Protein 4B9D (pdb70)

Foldseek 3Di:
DPDCDFDKDDDDPWDWAFDQQCCKTWTATPPPRAIKIKNKDQAQPDDPVVNVFVVVLVVVLQVDDDQAAFAWDIWIGDDRMIMTITHDAVQAFQLVVLVVCVFPADDPVVLLLQLLSVLLQLLSQVQQVKAFLDLARNQWGAHPVGRIHGYSPRIGNADQLVVSLVVCLVPPVLLAALCSLVRHGDHNLSSLSSSLQVSVCNQGVDGFFDDPHPVVSNVCLLVLDGDQGDPVDDPVSSVLSSLSSDNDSVSRDHSLVVCPPPVNVVSVCVRDPPVVCCCSPPNDHHDPDD/DPDPVPPPPFDWDDDDDWDWAFDAAPDCWTWTAIPVPRAIKIKRKDFAQPDDPVVNVQVVVLVVVLQPDDDQQAFAWDTWIGGPRIIMTITHDAPQAFQLVVLVVCVFPADDPVVLLLQLLSVLVSLLSQVLQVKAALDLARNQWGAHPVGRIHGYSPRIHNFDFLVVSLVVCLVPPVLLAALCSLVRHGDHQLSVLSSSLQVSVCNQGVDGFQDDPDPVVSNVCRLVLDGDQGDPVDDPVSSVLSSLSSDNDSVSRDGSLVVCVPPVNVVSVPVGDDPVVCCVSVPNDHGDPPD

CATH classification: 3.30.200.20 (+1 more: 1.10.510.10)

Organism: Homo sapiens (NCBI:txid9606)

B-factor: mean 34.39, std 14.4, range [13.9, 97.23]

Structure (mmCIF, N/CA/C/O backbone):
data_4B9D
#
_entry.id   4B9D
#
_cell.length_a   90.360
_cell.length_b   93.660
_cell.length_c   164.960
_cell.angle_alpha   90.00
_cell.angle_beta   90.00
_cell.angle_gamma   90.00
#
_symmetry.space_group_name_H-M   'C 2 2 21'
#
loop_
_entity.id
_entity.type
_entity.pdbx_description
1 polymer 'SERINE/THREONINE-PROTEIN KINASE NEK1'
2 non-polymer [4-(2-AMINO-4-METHYL-THIAZOL-5-YL)-PYRIMIDIN-2-YL]-(3-NITRO-PHENYL)-AMINE
3 non-polymer 'CHLORIDE ION'
4 non-polymer 1,2-ETHANEDIOL
5 water water
#
loop_
_atom_site.group_PDB
_atom_site.id
_atom_site.type_symbol
_atom_site.label_atom_id
_atom_site.label_alt_id
_atom_site.label_comp_id
_atom_site.label_asym_id
_atom_site.label_entity_id
_atom_site.label_seq_id
_atom_site.pdbx_PDB_ins_code
_atom_site.Cartn_x
_atom_site.Cartn_y
_atom_site.Cartn_z
_atom_site.occupancy
_atom_site.B_iso_or_equiv
_atom_site.auth_seq_id
_atom_site.auth_comp_id
_atom_site.auth_asym_id
_atom_site.auth_atom_id
_atom_site.pdbx_PDB_model_num
ATOM 1 N N . HIS A 1 4 ? 29.237 -24.456 -44.149 1.00 65.68 -20 HIS A N 1
ATOM 2 C CA . HIS A 1 4 ? 30.314 -23.779 -43.362 1.00 68.20 -20 HIS A CA 1
ATOM 3 C C . HIS A 1 4 ? 31.691 -23.806 -44.052 1.00 72.46 -20 HIS A C 1
ATOM 4 O O . HIS A 1 4 ? 32.618 -23.124 -43.585 1.00 68.88 -20 HIS A O 1
ATOM 6 N N . HIS A 1 5 ? 31.836 -24.603 -45.122 1.00 69.66 -19 HIS A N 1
ATOM 7 C CA . HIS A 1 5 ? 33.044 -24.556 -45.975 1.00 70.01 -19 HIS A CA 1
ATOM 8 C C . HIS A 1 5 ? 33.123 -23.195 -46.700 1.00 68.81 -19 HIS A C 1
ATOM 9 O O . HIS A 1 5 ? 32.254 -22.856 -47.509 1.00 64.81 -19 HIS A O 1
ATOM 11 N N . HIS A 1 6 ? 34.170 -22.422 -46.409 1.00 67.40 -18 HIS A N 1
ATOM 12 C CA . HIS A 1 6 ? 34.146 -20.988 -46.681 1.00 63.23 -18 HIS A CA 1
ATOM 13 C C . HIS A 1 6 ? 35.211 -20.438 -47.630 1.00 60.61 -18 HIS A C 1
ATOM 14 O O . HIS A 1 6 ? 36.341 -20.947 -47.754 1.00 54.13 -18 HIS A O 1
ATOM 16 N N . HIS A 1 7 ? 34.802 -19.386 -48.322 1.00 59.49 -17 HIS A N 1
ATOM 17 C CA . HIS A 1 7 ? 35.720 -18.424 -48.899 1.00 59.05 -17 HIS A CA 1
ATOM 18 C C . HIS A 1 7 ? 34.974 -17.113 -49.215 1.00 61.42 -17 HIS A C 1
ATOM 19 O O . HIS A 1 7 ? 33.778 -16.957 -48.900 1.00 52.89 -17 HIS A O 1
ATOM 26 N N . THR A 1 15 ? 26.671 -15.834 -36.069 1.00 68.68 -7 THR A N 1
ATOM 27 C CA . THR A 1 15 ? 27.265 -14.593 -35.549 1.00 67.18 -7 THR A CA 1
ATOM 28 C C . THR A 1 15 ? 26.248 -13.496 -35.197 1.00 63.28 -7 THR A C 1
ATOM 29 O O . THR A 1 15 ? 26.588 -12.529 -34.508 1.00 61.38 -7 THR A O 1
ATOM 33 N N . GLU A 1 16 ? 25.010 -13.619 -35.669 1.00 60.74 -6 GLU A N 1
ATOM 34 C CA . GLU A 1 16 ? 23.977 -12.632 -35.317 1.00 57.76 -6 GLU A CA 1
ATOM 35 C C . GLU A 1 16 ? 23.608 -12.831 -33.854 1.00 52.18 -6 GLU A C 1
ATOM 36 O O . GLU A 1 16 ? 23.372 -13.959 -33.416 1.00 52.42 -6 GLU A O 1
ATOM 42 N N . ASN A 1 17 ? 23.561 -11.763 -33.081 1.00 47.25 -5 ASN A N 1
ATOM 43 C CA . ASN A 1 17 ? 23.262 -11.979 -31.672 1.00 43.80 -5 ASN A CA 1
ATOM 44 C C . ASN A 1 17 ? 21.768 -11.843 -31.394 1.00 38.71 -5 ASN A C 1
ATOM 45 O O . ASN A 1 17 ? 21.003 -11.133 -32.083 1.00 38.77 -5 ASN A O 1
ATOM 50 N N . LEU A 1 18 ? 21.362 -12.569 -30.381 1.00 33.98 -4 LEU A N 1
ATOM 51 C CA . LEU A 1 18 ? 19.962 -12.655 -30.004 1.00 30.96 -4 LEU A CA 1
ATOM 52 C C . LEU A 1 18 ? 19.954 -12.382 -28.519 1.00 28.53 -4 LEU A C 1
ATOM 53 O O . LEU A 1 18 ? 20.748 -12.976 -27.774 1.00 27.93 -4 LEU A O 1
ATOM 58 N N . TYR A 1 19 ? 19.121 -11.430 -28.125 1.00 25.33 -3 TYR A N 1
ATOM 59 C CA . TYR A 1 19 ? 18.946 -11.079 -26.719 1.00 23.84 -3 TYR A CA 1
ATOM 60 C C . TYR A 1 19 ? 17.460 -10.753 -26.479 1.00 21.15 -3 TYR A C 1
ATOM 61 O O . TYR A 1 19 ? 16.831 -10.028 -27.257 1.00 20.50 -3 TYR A O 1
ATOM 70 N N . PHE A 1 20 ? 16.914 -11.254 -25.378 1.00 19.69 -2 PHE A N 1
ATOM 71 C CA . PHE A 1 20 ? 15.617 -10.847 -24.935 1.00 18.61 -2 PHE A CA 1
ATOM 72 C C . PHE A 1 20 ? 15.472 -11.148 -23.448 1.00 19.72 -2 PHE A C 1
ATOM 73 O O . PHE A 1 20 ? 16.142 -12.049 -22.927 1.00 19.78 -2 PHE A O 1
ATOM 81 N N . GLN A 1 21 ? 14.577 -10.397 -22.814 1.00 20.42 -1 GLN A N 1
ATOM 82 C CA . GLN A 1 21 ? 14.288 -10.528 -21.397 1.00 23.21 -1 GLN A CA 1
ATOM 83 C C . GLN A 1 21 ? 12.825 -10.910 -21.089 1.00 23.07 -1 GLN A C 1
ATOM 84 O O . GLN A 1 21 ? 12.486 -11.030 -19.934 1.00 24.36 -1 GLN A O 1
ATOM 90 N N . SER A 1 22 ? 11.948 -11.005 -22.076 1.00 22.48 0 SER A N 1
ATOM 91 C CA . SER A 1 22 ? 10.553 -11.353 -21.804 1.00 22.89 0 SER A CA 1
ATOM 92 C C . SER A 1 22 ? 9.903 -11.788 -23.092 1.00 23.89 0 SER A C 1
ATOM 93 O O . SER A 1 22 ? 10.440 -11.505 -24.198 1.00 23.13 0 SER A O 1
ATOM 96 N N . MET A 1 23 ? 8.771 -12.488 -22.978 1.00 25.58 1 MET A N 1
ATOM 97 C CA . MET A 1 23 ? 8.049 -12.987 -24.153 1.00 27.53 1 MET A CA 1
ATOM 98 C C . MET A 1 23 ? 7.167 -11.927 -24.788 1.00 27.61 1 MET A C 1
ATOM 99 O O . MET A 1 23 ? 6.655 -12.129 -25.892 1.00 27.90 1 MET A O 1
ATOM 104 N N . GLU A 1 24 ? 7.016 -10.785 -24.135 1.00 27.86 2 GLU A N 1
ATOM 105 C CA . GLU A 1 24 ? 6.061 -9.793 -24.591 1.00 28.45 2 GLU A CA 1
ATOM 106 C C . GLU A 1 24 ? 6.331 -9.385 -26.055 1.00 27.68 2 GLU A C 1
ATOM 107 O O . GLU A 1 24 ? 7.464 -9.126 -26.445 1.00 25.33 2 GLU A O 1
ATOM 113 N N . LYS A 1 25 ? 5.285 -9.378 -26.864 1.00 28.16 3 LYS A N 1
ATOM 114 C CA . LYS A 1 25 ? 5.416 -9.014 -28.267 1.00 29.69 3 LYS A CA 1
ATOM 115 C C . LYS A 1 25 ? 4.804 -7.640 -28.514 1.00 29.26 3 LYS A C 1
ATOM 116 O O . LYS A 1 25 ? 3.843 -7.240 -27.842 1.00 29.25 3 LYS A O 1
ATOM 122 N N . TYR A 1 26 ? 5.374 -6.898 -29.460 1.00 28.46 4 TYR A N 1
ATOM 123 C CA . TYR A 1 26 ? 4.915 -5.535 -29.753 1.00 29.14 4 TYR A CA 1
ATOM 124 C C . TYR A 1 26 ? 4.481 -5.408 -31.215 1.00 31.84 4 TYR A C 1
ATOM 125 O O . TYR A 1 26 ? 5.167 -5.909 -32.090 1.00 32.82 4 TYR A O 1
ATOM 134 N N . VAL A 1 27 ? 3.395 -4.687 -31.469 1.00 34.09 5 VAL A N 1
ATOM 135 C CA . VAL A 1 27 ? 2.943 -4.388 -32.842 1.00 36.43 5 VAL A CA 1
ATOM 136 C C . VAL A 1 27 ? 3.273 -2.954 -33.233 1.00 37.81 5 VAL A C 1
ATOM 137 O O . VAL A 1 27 ? 2.938 -2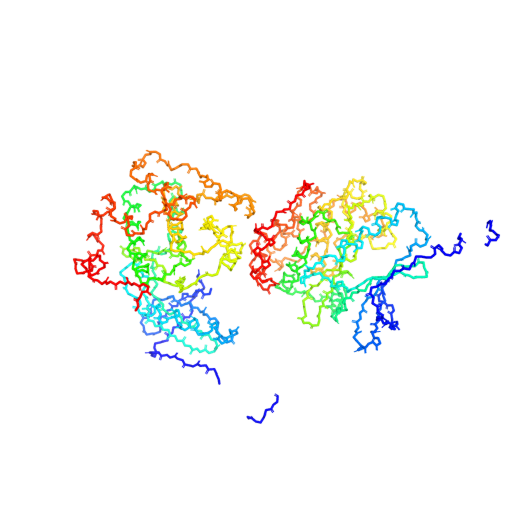.027 -32.505 1.00 35.33 5 VAL A O 1
ATOM 141 N N . ARG A 1 28 ? 3.938 -2.780 -34.374 1.00 40.10 6 ARG A N 1
ATOM 142 C CA . ARG A 1 28 ? 4.263 -1.439 -34.891 1.00 43.25 6 ARG A CA 1
ATOM 143 C C . ARG A 1 28 ? 3.005 -0.697 -35.266 1.00 46.52 6 ARG A C 1
ATOM 144 O O . ARG A 1 28 ? 2.186 -1.205 -36.020 1.00 49.07 6 ARG A O 1
ATOM 152 N N . LEU A 1 29 ? 2.839 0.513 -34.747 1.00 48.03 7 LEU A N 1
ATOM 153 C CA . LEU A 1 29 ? 1.704 1.330 -35.128 1.00 51.93 7 LEU A CA 1
ATOM 154 C C . LEU A 1 29 ? 2.101 2.441 -36.092 1.00 54.91 7 LEU A C 1
ATOM 155 O O . LEU A 1 29 ? 1.375 2.729 -37.035 1.00 58.92 7 LEU A O 1
ATOM 160 N N . GLN A 1 30 ? 3.246 3.064 -35.863 1.00 53.62 8 GLN A N 1
ATOM 161 C CA . GLN A 1 30 ? 3.543 4.349 -36.472 1.00 57.42 8 GLN A CA 1
ATOM 162 C C . GLN A 1 30 ? 4.974 4.762 -36.158 1.00 56.05 8 GLN A C 1
ATOM 163 O O . GLN A 1 30 ? 5.453 4.527 -35.043 1.00 49.78 8 GLN A O 1
ATOM 169 N N . LYS A 1 31 ? 5.652 5.392 -37.115 1.00 58.35 9 LYS A N 1
ATOM 170 C CA . LYS A 1 31 ? 6.909 6.082 -36.797 1.00 57.75 9 LYS A CA 1
ATOM 171 C C . LYS A 1 31 ? 6.532 7.358 -36.057 1.00 58.93 9 LYS A C 1
ATOM 172 O O . LYS A 1 31 ? 5.484 7.941 -36.326 1.00 62.30 9 LYS A O 1
ATOM 175 N N . ILE A 1 32 ? 7.372 7.780 -35.126 1.00 56.85 10 ILE A N 1
ATOM 176 C CA . ILE A 1 32 ? 7.197 9.058 -34.449 1.00 59.99 10 ILE A CA 1
ATOM 177 C C . ILE A 1 32 ? 8.505 9.838 -34.388 1.00 62.22 10 ILE A C 1
ATOM 178 O O . ILE A 1 32 ? 8.485 11.058 -34.186 1.00 66.81 10 ILE A O 1
ATOM 183 N N . LYS A 1 39 ? 14.428 6.931 -36.004 1.00 62.43 17 LYS A N 1
ATOM 184 C CA . LYS A 1 39 ? 14.073 5.516 -35.846 1.00 57.22 17 LYS A CA 1
ATOM 185 C C . LYS A 1 39 ? 13.397 5.198 -34.500 1.00 53.69 17 LYS A C 1
ATOM 186 O O . LYS A 1 39 ? 13.603 4.093 -33.968 1.00 50.45 17 LYS A O 1
ATOM 188 N N . ALA A 1 40 ? 12.612 6.155 -33.955 1.00 51.63 18 ALA A N 1
ATOM 189 C CA . ALA A 1 40 ? 11.604 5.862 -32.883 1.00 47.20 18 ALA A CA 1
ATOM 190 C C . ALA A 1 40 ? 10.245 5.424 -33.434 1.00 46.65 18 ALA A C 1
ATOM 191 O O . ALA A 1 40 ? 9.686 6.068 -34.349 1.00 47.20 18 ALA A O 1
ATOM 193 N N . ILE A 1 41 ? 9.716 4.343 -32.855 1.00 41.81 19 ILE A N 1
ATOM 194 C CA . ILE A 1 41 ? 8.482 3.714 -33.316 1.00 43.27 19 ILE A CA 1
ATOM 195 C C . ILE A 1 41 ? 7.438 3.588 -32.206 1.00 39.34 19 ILE A C 1
ATOM 196 O O . ILE A 1 41 ? 7.725 3.057 -31.147 1.00 36.94 19 ILE A O 1
ATOM 201 N N . LEU A 1 42 ? 6.211 4.009 -32.475 1.00 38.87 20 LEU A N 1
ATOM 202 C CA . LEU A 1 42 ? 5.109 3.797 -31.537 1.00 37.06 20 LEU A CA 1
ATOM 203 C C . LEU A 1 42 ? 4.587 2.381 -31.720 1.00 35.76 20 LEU A C 1
ATOM 204 O O . LEU A 1 42 ? 4.266 1.988 -32.848 1.00 38.27 20 LEU A O 1
ATOM 209 N N . VAL A 1 43 ? 4.529 1.621 -30.616 1.00 32.64 21 VAL A N 1
ATOM 210 C CA . VAL A 1 43 ? 4.055 0.232 -30.632 1.00 31.55 21 VAL A CA 1
ATOM 211 C C . VAL A 1 43 ? 2.987 -0.003 -29.571 1.00 31.54 21 VAL A C 1
ATOM 212 O O . VAL A 1 43 ? 2.828 0.791 -28.642 1.00 30.43 21 VAL A O 1
ATOM 216 N N . LYS A 1 44 ? 2.260 -1.099 -29.748 1.00 32.65 22 LYS A N 1
ATOM 217 C CA . LYS A 1 44 ? 1.275 -1.591 -28.789 1.00 33.57 22 LYS A CA 1
ATOM 218 C C . LYS A 1 44 ? 1.698 -2.995 -28.400 1.00 33.25 22 LYS A C 1
ATOM 219 O O . LYS A 1 44 ? 2.036 -3.814 -29.264 1.00 32.64 22 LYS A O 1
ATOM 221 N N . SER A 1 45 ? 1.662 -3.279 -27.112 1.00 33.04 23 SER A N 1
ATOM 222 C CA . SER A 1 45 ? 1.815 -4.641 -26.624 1.00 33.74 23 SER A CA 1
ATOM 223 C C . SER A 1 45 ? 0.640 -5.533 -27.028 1.00 37.30 23 SER A C 1
ATOM 224 O O . SER A 1 45 ? -0.524 -5.119 -26.901 1.00 39.28 23 SER A O 1
ATOM 227 N N . THR A 1 46 ? 0.942 -6.743 -27.494 1.00 39.15 24 THR A N 1
ATOM 228 C CA . THR A 1 46 ? -0.106 -7.742 -27.802 1.00 42.83 24 THR A CA 1
ATOM 229 C C . THR A 1 46 ? -0.640 -8.400 -26.536 1.00 45.84 24 THR A C 1
ATOM 230 O O . THR A 1 46 ? -1.704 -9.015 -26.557 1.00 48.95 24 THR A O 1
ATOM 234 N N . GLU A 1 47 ? 0.100 -8.280 -25.443 1.00 47.99 25 GLU A N 1
ATOM 235 C CA . GLU A 1 47 ? -0.383 -8.674 -24.126 1.00 51.75 25 GLU A CA 1
ATOM 236 C C . GLU A 1 47 ? -1.644 -7.894 -23.730 1.00 53.33 25 GLU A C 1
ATOM 237 O O . GLU A 1 47 ? -2.745 -8.444 -23.720 1.00 55.97 25 GLU A O 1
ATOM 243 N N . ASP A 1 48 ? -1.488 -6.607 -23.436 1.00 52.30 26 ASP A N 1
ATOM 244 C CA . ASP A 1 48 ? -2.574 -5.821 -22.854 1.00 54.01 26 ASP A CA 1
ATOM 245 C C . ASP A 1 48 ? -2.880 -4.537 -23.616 1.00 55.06 26 ASP A C 1
ATOM 246 O O . ASP A 1 48 ? -3.558 -3.662 -23.083 1.00 57.01 26 ASP A O 1
ATOM 251 N N . GLY A 1 49 ? -2.383 -4.409 -24.845 1.00 52.70 27 GLY A N 1
ATOM 252 C CA . GLY A 1 49 ? -2.636 -3.212 -25.635 1.00 52.97 27 GLY A CA 1
ATOM 253 C C . GLY A 1 49 ? -2.009 -1.910 -25.169 1.00 50.11 27 GLY A C 1
ATOM 254 O O . GLY A 1 49 ? -2.285 -0.867 -25.755 1.00 51.31 27 GLY A O 1
ATOM 255 N N . ARG A 1 50 ? -1.174 -1.932 -24.129 1.00 47.30 28 ARG A N 1
ATOM 256 C CA . ARG A 1 50 ? -0.493 -0.709 -23.684 1.00 46.27 28 ARG A CA 1
ATOM 257 C C . ARG A 1 50 ? 0.542 -0.259 -24.714 1.00 40.91 28 ARG A C 1
ATOM 258 O O . ARG A 1 50 ? 1.134 -1.079 -25.423 1.00 37.33 28 ARG A O 1
ATOM 266 N N . GLN A 1 51 ? 0.702 1.058 -24.813 1.00 37.55 29 GLN A N 1
ATOM 267 C CA . GLN A 1 51 ? 1.541 1.676 -25.829 1.00 35.39 29 GLN A CA 1
ATOM 268 C C . GLN A 1 51 ? 2.915 1.898 -25.265 1.00 30.97 29 GLN A C 1
ATOM 269 O O . GLN A 1 51 ? 3.067 2.152 -24.076 1.00 29.56 29 GLN A O 1
ATOM 275 N N . TYR A 1 52 ? 3.908 1.761 -26.128 1.00 29.18 30 TYR A N 1
ATOM 276 C CA . TYR A 1 52 ? 5.324 1.957 -25.782 1.00 27.21 30 TYR A CA 1
ATOM 277 C C . TYR A 1 52 ? 6.004 2.572 -26.978 1.00 26.82 30 TYR A C 1
ATOM 278 O O . TYR A 1 52 ? 5.456 2.608 -28.076 1.00 28.10 30 TYR A O 1
ATOM 287 N N . VAL A 1 53 ? 7.181 3.124 -26.738 1.00 25.60 31 VAL A N 1
ATOM 288 C CA . VAL A 1 53 ? 8.041 3.605 -27.789 1.00 26.19 31 VAL A CA 1
ATOM 289 C C . VAL A 1 53 ? 9.284 2.702 -27.863 1.00 25.90 31 VAL A C 1
ATOM 290 O O . VAL A 1 53 ? 9.841 2.321 -26.833 1.00 24.36 31 VAL A O 1
ATOM 294 N N . ILE A 1 54 ? 9.670 2.346 -29.084 1.00 27.71 32 ILE A N 1
ATOM 295 C CA . ILE A 1 54 ? 10.833 1.539 -29.342 1.00 27.56 32 ILE A CA 1
ATOM 296 C C . ILE A 1 54 ? 11.776 2.321 -30.240 1.00 29.16 32 ILE A C 1
ATOM 297 O O . ILE A 1 54 ? 11.369 2.839 -31.282 1.00 30.46 32 ILE A O 1
ATOM 302 N N . LYS A 1 55 ? 13.022 2.456 -29.787 1.00 30.07 33 LYS A N 1
ATOM 303 C CA . LYS A 1 55 ? 14.102 3.019 -30.575 1.00 32.04 33 LYS A CA 1
ATOM 304 C C . LYS A 1 55 ? 14.968 1.879 -31.104 1.00 33.27 33 LYS A C 1
ATOM 305 O O . LYS A 1 55 ? 15.350 0.962 -30.362 1.00 30.93 33 LYS A O 1
ATOM 308 N N . GLU A 1 56 ? 15.217 1.902 -32.404 1.00 35.35 34 GLU A N 1
ATOM 309 C CA . GLU A 1 56 ? 15.955 0.852 -33.073 1.00 39.02 34 GLU A CA 1
ATOM 310 C C . GLU A 1 56 ? 17.322 1.403 -33.417 1.00 43.07 34 GLU A C 1
ATOM 311 O O . GLU A 1 56 ? 17.420 2.505 -33.970 1.00 45.09 34 GLU A O 1
ATOM 317 N N . ILE A 1 57 ? 18.365 0.644 -33.089 1.00 42.75 35 ILE A N 1
ATOM 318 C CA . ILE A 1 57 ? 19.734 1.010 -33.437 1.00 46.25 35 ILE A CA 1
ATOM 319 C C . ILE A 1 57 ? 20.297 -0.098 -34.290 1.00 47.36 35 ILE A C 1
ATOM 320 O O . ILE A 1 57 ? 20.264 -1.266 -33.890 1.00 44.95 35 ILE A O 1
ATOM 325 N N . ASN A 1 58 ? 20.800 0.229 -35.472 1.00 49.77 36 ASN A N 1
ATOM 326 C CA . ASN A 1 58 ? 21.453 -0.799 -36.243 1.00 53.51 36 ASN A CA 1
ATOM 327 C C . ASN A 1 58 ? 22.819 -1.067 -35.632 1.00 53.96 36 ASN A C 1
ATOM 328 O O . ASN A 1 58 ? 23.565 -0.141 -35.312 1.00 57.76 36 ASN A O 1
ATOM 333 N N . ILE A 1 59 ? 23.116 -2.339 -35.435 1.00 52.81 37 ILE A N 1
ATOM 334 C CA . ILE A 1 59 ? 24.344 -2.747 -34.782 1.00 54.81 37 ILE A CA 1
ATOM 335 C C . ILE A 1 59 ? 25.261 -3.500 -35.766 1.00 57.21 37 ILE A C 1
ATOM 336 O O . ILE A 1 59 ? 26.465 -3.271 -35.771 1.00 55.88 37 ILE A O 1
ATOM 341 N N . SER A 1 60 ? 24.679 -4.330 -36.632 1.00 58.71 38 SER A N 1
ATOM 342 C CA . SER A 1 60 ? 25.441 -5.189 -37.543 1.00 62.64 38 SER A CA 1
ATOM 343 C C . SER A 1 60 ? 26.452 -4.457 -38.439 1.00 67.33 38 SER A C 1
ATOM 344 O O . SER A 1 60 ? 27.443 -5.064 -38.839 1.00 69.71 38 SER A O 1
ATOM 347 N N . ARG A 1 61 ? 26.202 -3.183 -38.757 1.00 70.73 39 ARG A N 1
ATOM 348 C CA . ARG A 1 61 ? 27.159 -2.367 -39.539 1.00 78.33 39 ARG A CA 1
ATOM 349 C C . ARG A 1 61 ? 28.054 -1.437 -38.687 1.00 78.85 39 ARG A C 1
ATOM 350 O O . ARG A 1 61 ? 28.531 -0.419 -39.176 1.00 79.82 39 ARG A O 1
ATOM 358 N N . MET A 1 62 ? 28.276 -1.799 -37.424 1.00 77.17 40 MET A N 1
ATOM 359 C CA . MET A 1 62 ? 29.219 -1.096 -36.537 1.00 77.62 40 MET A CA 1
ATOM 360 C C . MET A 1 62 ? 30.532 -1.871 -36.434 1.00 78.82 40 MET A C 1
ATOM 361 O O . MET A 1 62 ? 30.554 -3.089 -36.593 1.00 76.90 40 MET A O 1
ATOM 366 N N . SER A 1 63 ? 31.609 -1.154 -36.113 1.00 80.75 41 SER A N 1
ATOM 367 C CA . SER A 1 63 ? 32.906 -1.759 -35.812 1.00 82.11 41 SER A CA 1
ATOM 368 C C . SER A 1 63 ? 32.870 -2.546 -34.504 1.00 78.71 41 SER A C 1
ATOM 369 O O . SER A 1 63 ? 31.841 -2.596 -33.823 1.00 76.34 41 SER A O 1
ATOM 372 N N . SER A 1 64 ? 34.004 -3.134 -34.135 1.00 80.73 42 SER A N 1
ATOM 373 C CA . SER A 1 64 ? 34.175 -3.717 -32.801 1.00 79.24 42 SER A CA 1
ATOM 374 C C . SER A 1 64 ? 34.045 -2.627 -31.726 1.00 78.02 42 SER A C 1
ATOM 375 O O . SER A 1 64 ? 33.210 -2.740 -30.810 1.00 73.98 42 SER A O 1
ATOM 377 N N . LYS A 1 65 ? 34.845 -1.565 -31.868 1.00 79.04 43 LYS A N 1
ATOM 378 C CA . LYS A 1 65 ? 34.846 -0.428 -30.926 1.00 78.48 43 LYS A CA 1
ATOM 379 C C . LYS A 1 65 ? 33.442 0.167 -30.702 1.00 73.61 43 LYS A C 1
ATOM 380 O O . LYS A 1 65 ? 32.991 0.289 -29.554 1.00 71.31 43 LYS A O 1
ATOM 383 N N . GLU A 1 66 ? 32.761 0.505 -31.800 1.00 72.82 44 GLU A N 1
ATOM 384 C CA . GLU A 1 66 ? 31.431 1.135 -31.747 1.00 69.17 44 GLU A CA 1
ATOM 385 C C . GLU A 1 66 ? 30.364 0.252 -31.076 1.00 64.62 44 GLU A C 1
ATOM 386 O O . GLU A 1 66 ? 29.480 0.761 -30.380 1.00 60.61 44 GLU A O 1
ATOM 389 N N . ARG A 1 67 ? 30.456 -1.056 -31.279 1.00 63.40 45 ARG A N 1
ATOM 390 C CA . ARG A 1 67 ? 29.552 -1.999 -30.633 1.00 60.50 45 ARG A CA 1
ATOM 391 C C . ARG A 1 67 ? 29.832 -2.100 -29.157 1.00 58.84 45 ARG A C 1
ATOM 392 O O . ARG A 1 67 ? 28.903 -2.245 -28.368 1.00 54.94 45 ARG A O 1
ATOM 400 N N . GLU A 1 68 ? 31.105 -2.053 -28.775 1.00 62.25 46 GLU A N 1
ATOM 401 C CA . GLU A 1 68 ? 31.438 -2.130 -27.363 1.00 62.66 46 GLU A CA 1
ATOM 402 C C . GLU A 1 68 ? 30.890 -0.895 -26.640 1.00 61.60 46 GLU A C 1
ATOM 403 O O . GLU A 1 68 ? 30.381 -1.006 -25.517 1.00 58.33 46 GLU A O 1
ATOM 405 N N . GLU A 1 69 ? 30.945 0.260 -27.309 1.00 62.03 47 GLU A N 1
ATOM 406 C CA . GLU A 1 69 ? 30.412 1.500 -26.759 1.00 61.55 47 GLU A CA 1
ATOM 407 C C . GLU A 1 69 ? 28.873 1.552 -26.740 1.00 59.34 47 GLU A C 1
ATOM 408 O O . GLU A 1 69 ? 28.289 2.110 -25.808 1.00 58.03 47 GLU A O 1
ATOM 414 N N . SER A 1 70 ? 28.210 0.999 -27.754 1.00 59.69 48 SER A N 1
ATOM 415 C CA . SER A 1 70 ? 26.737 0.946 -27.740 1.00 57.22 48 SER A CA 1
ATOM 416 C C . SER A 1 70 ? 26.242 0.045 -26.623 1.00 53.79 48 SER A C 1
ATOM 417 O O . SER A 1 70 ? 25.283 0.366 -25.935 1.00 46.36 48 SER A O 1
ATOM 420 N N . ARG A 1 71 ? 26.912 -1.078 -26.438 1.00 55.13 49 ARG A N 1
ATOM 421 C CA . ARG A 1 71 ? 26.540 -1.981 -25.367 1.00 55.74 49 ARG A CA 1
ATOM 422 C C . ARG A 1 71 ? 26.700 -1.308 -24.014 1.00 53.47 49 ARG A C 1
ATOM 423 O O . ARG A 1 71 ? 25.843 -1.445 -23.155 1.00 49.05 49 ARG A O 1
ATOM 431 N N . ARG A 1 72 ? 27.799 -0.574 -23.856 1.00 54.17 50 ARG A N 1
ATOM 432 C CA . ARG A 1 72 ? 28.055 0.204 -22.651 1.00 53.89 50 ARG A CA 1
ATOM 433 C C . ARG A 1 72 ? 26.978 1.283 -22.438 1.00 49.10 50 ARG A C 1
ATOM 434 O O . ARG A 1 72 ? 26.455 1.408 -21.342 1.00 44.40 50 ARG A O 1
ATOM 438 N N . GLU A 1 73 ? 26.629 2.019 -23.493 1.00 46.75 51 GLU A N 1
ATOM 439 C CA . GLU A 1 73 ? 25.513 2.975 -23.424 1.00 43.74 51 GLU A CA 1
ATOM 440 C C . GLU A 1 73 ? 24.190 2.312 -22.990 1.00 39.42 51 GLU A C 1
ATOM 441 O O . GLU A 1 73 ? 23.500 2.843 -22.113 1.00 33.84 51 GLU A O 1
ATOM 447 N N . VAL A 1 74 ? 23.831 1.153 -23.566 1.00 36.43 52 VAL A N 1
ATOM 448 C CA . VAL A 1 74 ? 22.515 0.562 -23.247 1.00 34.33 52 VAL A CA 1
ATOM 449 C C . VAL A 1 74 ? 22.457 0.081 -21.827 1.00 31.72 52 VAL A C 1
ATOM 450 O O . VAL A 1 74 ? 21.432 0.258 -21.160 1.00 29.29 52 VAL A O 1
ATOM 454 N N . ALA A 1 75 ? 23.555 -0.482 -21.353 1.00 32.65 53 ALA A N 1
ATOM 455 C CA . ALA A 1 75 ? 23.649 -0.885 -19.953 1.00 33.28 53 ALA A CA 1
ATOM 456 C C . ALA A 1 75 ? 23.442 0.319 -19.038 1.00 32.24 53 ALA A C 1
ATOM 457 O O . ALA A 1 75 ? 22.742 0.213 -18.041 1.00 32.50 53 ALA A O 1
ATOM 459 N N . VAL A 1 76 ? 24.004 1.471 -19.391 1.00 31.76 54 VAL A N 1
ATOM 460 C CA . VAL A 1 76 ? 23.769 2.680 -18.586 1.00 32.31 54 VAL A CA 1
ATOM 461 C C . VAL A 1 76 ? 22.288 3.057 -18.625 1.00 29.34 54 VAL A C 1
ATOM 462 O O . VAL A 1 76 ? 21.692 3.303 -17.580 1.00 27.93 54 VAL A O 1
ATOM 466 N N . LEU A 1 77 ? 21.691 3.094 -19.829 1.00 30.20 55 LEU A N 1
ATOM 467 C CA . LEU A 1 77 ? 20.253 3.373 -19.965 1.00 30.62 55 LEU A CA 1
ATOM 468 C C . LEU A 1 77 ? 19.429 2.409 -19.151 1.00 30.42 55 LEU A C 1
ATOM 469 O O . LEU A 1 77 ? 18.488 2.804 -18.467 1.00 29.85 55 LEU A O 1
ATOM 474 N N . ALA A 1 78 ? 19.773 1.127 -19.225 1.00 29.74 56 ALA A N 1
ATOM 475 C CA . ALA A 1 78 ? 18.959 0.115 -18.578 1.00 30.13 56 ALA A CA 1
ATOM 476 C C . ALA A 1 78 ? 18.966 0.223 -17.060 1.00 32.12 56 ALA A C 1
ATOM 477 O O . ALA A 1 78 ? 18.019 -0.203 -16.422 1.00 32.55 56 ALA A O 1
ATOM 479 N N . ASN A 1 79 ? 19.987 0.838 -16.471 1.00 32.97 57 ASN A N 1
ATOM 480 C CA . ASN A 1 79 ? 20.060 0.906 -15.016 1.00 36.38 57 ASN A CA 1
ATOM 481 C C . ASN A 1 79 ? 19.561 2.212 -14.436 1.00 34.53 57 ASN A C 1
ATOM 482 O O . ASN A 1 79 ? 19.423 2.342 -13.228 1.00 36.89 57 ASN A O 1
ATOM 487 N N . MET A 1 80 ? 19.275 3.162 -15.302 1.00 32.30 58 MET A N 1
ATOM 488 C CA . MET A 1 80 ? 18.858 4.487 -14.916 1.00 31.82 58 MET A CA 1
ATOM 489 C C . MET A 1 80 ? 17.383 4.454 -14.494 1.00 30.48 58 MET A C 1
ATOM 490 O O . MET A 1 80 ? 16.525 3.903 -15.212 1.00 28.06 58 MET A O 1
ATOM 495 N N . LYS A 1 81 ? 17.089 5.035 -13.345 1.00 27.96 59 LYS A N 1
ATOM 496 C CA . LYS A 1 81 ? 15.713 5.147 -12.875 1.00 27.81 59 LYS A CA 1
ATOM 497 C C . LYS A 1 81 ? 15.542 6.449 -12.132 1.00 24.59 59 LYS A C 1
ATOM 498 O O . LYS A 1 81 ? 16.254 6.708 -11.180 1.00 24.30 59 LYS A O 1
ATOM 503 N N . HIS A 1 82 ? 14.605 7.268 -12.595 1.00 21.42 60 HIS A N 1
ATOM 504 C CA . HIS A 1 82 ? 14.331 8.557 -11.945 1.00 19.87 60 HIS A CA 1
ATOM 505 C C . HIS A 1 82 ? 12.934 8.944 -12.369 1.00 19.18 60 HIS A C 1
ATOM 506 O O . HIS A 1 82 ? 12.562 8.665 -13.523 1.00 18.00 60 HIS A O 1
ATOM 513 N N . PRO A 1 83 ? 12.150 9.594 -11.469 1.00 19.41 61 PRO A N 1
ATOM 514 C CA . PRO A 1 83 ? 10.773 9.965 -11.823 1.00 19.02 61 PRO A CA 1
ATOM 515 C C . PRO A 1 83 ? 10.673 10.955 -13.006 1.00 18.21 61 PRO A C 1
ATOM 516 O O . PRO A 1 83 ? 9.635 11.042 -13.612 1.00 17.84 61 PRO A O 1
ATOM 520 N N . ASN A 1 84 ? 11.753 11.668 -13.319 1.00 17.20 62 ASN A N 1
ATOM 521 C CA . ASN A 1 84 ? 11.761 12.651 -14.391 1.00 17.16 62 ASN A CA 1
ATOM 522 C C . ASN A 1 84 ? 12.605 12.264 -15.631 1.00 16.57 62 ASN A C 1
ATOM 523 O O . ASN A 1 84 ? 12.938 13.094 -16.455 1.00 15.99 62 ASN A O 1
ATOM 528 N N . ILE A 1 85 ? 12.925 10.981 -15.729 1.00 16.64 63 ILE A N 1
ATOM 529 C CA . ILE A 1 85 ? 13.516 10.387 -16.924 1.00 16.51 63 ILE A CA 1
ATOM 530 C C . ILE A 1 85 ? 12.550 9.338 -17.509 1.00 16.47 63 ILE A C 1
ATOM 531 O O . ILE A 1 85 ? 11.966 8.557 -16.776 1.00 16.84 63 ILE A O 1
ATOM 536 N N . VAL A 1 86 ? 12.397 9.314 -18.827 1.00 17.14 64 VAL A N 1
ATOM 537 C CA . VAL A 1 86 ? 11.494 8.350 -19.491 1.00 18.37 64 VAL A CA 1
ATOM 538 C C . VAL A 1 86 ? 11.868 6.950 -19.031 1.00 18.87 64 VAL A C 1
ATOM 539 O O . VAL A 1 86 ? 13.072 6.624 -18.993 1.00 18.36 64 VAL A O 1
ATOM 543 N N . GLN A 1 87 ? 10.896 6.127 -18.666 1.00 20.07 65 GLN A N 1
ATOM 544 C CA . GLN A 1 87 ? 11.247 4.856 -18.007 1.00 23.60 65 GLN A CA 1
ATOM 545 C C . GLN A 1 87 ? 11.577 3.764 -19.045 1.00 23.15 65 GLN A C 1
ATOM 546 O O . GLN A 1 87 ? 10.756 3.462 -19.950 1.00 21.23 65 GLN A O 1
ATOM 552 N N . TYR A 1 88 ? 12.769 3.222 -18.900 1.00 22.21 66 TYR A N 1
ATOM 553 C CA . TYR A 1 88 ? 13.240 2.091 -19.742 1.00 23.58 66 TYR A CA 1
ATOM 554 C C . TYR A 1 88 ? 12.416 0.853 -19.337 1.00 22.28 66 TYR A C 1
ATOM 555 O O . TYR A 1 88 ? 12.197 0.640 -18.149 1.00 23.81 66 TYR A O 1
ATOM 564 N N . ARG A 1 89 ? 11.940 0.067 -20.306 1.00 20.89 67 ARG A N 1
ATOM 565 C CA . ARG A 1 89 ? 11.135 -1.141 -19.995 1.00 20.96 67 ARG A CA 1
ATOM 566 C C . ARG A 1 89 ? 12.021 -2.379 -20.220 1.00 20.61 67 ARG A C 1
ATOM 567 O O . ARG A 1 89 ? 12.242 -3.169 -19.298 1.00 19.85 67 ARG A O 1
ATOM 575 N N . GLU A 1 90 ? 12.576 -2.505 -21.417 1.00 19.53 68 GLU A N 1
ATOM 576 C CA . GLU A 1 90 ? 13.467 -3.615 -21.717 1.00 20.63 68 GLU A CA 1
ATOM 577 C C . GLU A 1 90 ? 14.182 -3.344 -23.033 1.00 21.02 68 GLU A C 1
ATOM 578 O O . GLU A 1 90 ? 13.916 -2.365 -23.710 1.00 23.02 68 GLU A O 1
ATOM 584 N N . SER A 1 91 ? 15.100 -4.224 -23.397 1.00 22.45 69 SER A N 1
ATOM 585 C CA . SER A 1 91 ? 15.676 -4.181 -24.719 1.00 23.41 69 SER A CA 1
ATOM 586 C C . SER A 1 91 ? 15.723 -5.594 -25.288 1.00 23.25 69 SER A C 1
ATOM 587 O O . SER A 1 91 ? 15.592 -6.599 -24.548 1.00 24.64 69 SER A O 1
ATOM 590 N N . PHE A 1 92 ? 15.885 -5.669 -26.595 1.00 22.75 70 PHE A N 1
ATOM 591 C CA . PHE A 1 92 ? 16.090 -6.909 -27.267 1.00 23.00 70 PHE A CA 1
ATOM 592 C C . PHE A 1 92 ? 16.915 -6.732 -28.519 1.00 25.11 70 PHE A C 1
ATOM 593 O O . PHE A 1 92 ? 17.007 -5.642 -29.033 1.00 25.21 70 PHE A O 1
ATOM 601 N N . GLU A 1 93 ? 17.556 -7.814 -28.956 1.00 25.99 71 GLU A N 1
ATOM 602 C CA . GLU A 1 93 ? 18.368 -7.798 -30.148 1.00 27.83 71 GLU A CA 1
ATOM 603 C C . GLU A 1 93 ? 17.925 -8.896 -31.070 1.00 27.56 71 GLU A C 1
ATOM 604 O O . GLU A 1 93 ? 17.713 -10.033 -30.628 1.00 25.82 71 GLU A O 1
ATOM 610 N N . GLU A 1 94 ? 17.818 -8.559 -32.352 1.00 28.81 72 GLU A N 1
ATOM 611 C CA . GLU A 1 94 ? 17.458 -9.514 -33.387 1.00 30.15 72 GLU A CA 1
ATOM 612 C C . GLU A 1 94 ? 17.676 -8.829 -34.732 1.00 32.72 72 GLU A C 1
ATOM 613 O O . GLU A 1 94 ? 17.594 -7.603 -34.824 1.00 31.75 72 GLU A O 1
ATOM 619 N N . ASN A 1 95 ? 17.951 -9.634 -35.750 1.00 35.18 73 ASN A N 1
ATOM 620 C CA . ASN A 1 95 ? 18.068 -9.154 -37.121 1.00 39.10 73 ASN A CA 1
ATOM 621 C C . ASN A 1 95 ? 19.079 -8.022 -37.329 1.00 40.97 73 ASN A C 1
ATOM 622 O O . ASN A 1 95 ? 18.901 -7.195 -38.227 1.00 44.03 73 ASN A O 1
ATOM 627 N N . GLY A 1 96 ? 20.141 -8.005 -36.519 1.00 39.40 74 GLY A N 1
ATOM 628 C CA . GLY A 1 96 ? 21.208 -7.027 -36.662 1.00 40.78 74 GLY A CA 1
ATOM 629 C C . GLY A 1 96 ? 20.901 -5.679 -36.074 1.00 39.39 74 GLY A C 1
ATOM 630 O O . GLY A 1 96 ? 21.640 -4.725 -36.296 1.00 40.85 74 GLY A O 1
ATOM 631 N N . SER A 1 97 ? 19.799 -5.590 -35.322 1.00 36.66 75 SER A N 1
ATOM 632 C CA . SER A 1 97 ? 19.457 -4.390 -34.622 1.00 35.37 75 SER A CA 1
ATOM 633 C C . SER A 1 97 ? 19.277 -4.633 -33.121 1.00 32.63 75 SER A C 1
ATOM 634 O O . SER A 1 97 ? 18.981 -5.737 -32.642 1.00 30.08 75 SER A O 1
ATOM 637 N N . LEU A 1 98 ? 19.439 -3.537 -32.410 1.00 31.90 76 LEU A N 1
ATOM 638 C CA . LEU A 1 98 ? 19.157 -3.434 -31.022 1.00 31.13 76 LEU A CA 1
ATOM 639 C C . LEU A 1 98 ? 17.898 -2.594 -30.901 1.00 28.86 76 LEU A C 1
ATOM 640 O O . LEU A 1 98 ? 17.744 -1.595 -31.610 1.00 30.67 76 LEU A O 1
ATOM 645 N N . TYR A 1 99 ? 16.995 -3.006 -30.016 1.00 26.49 77 TYR A N 1
ATOM 646 C CA . TYR A 1 99 ? 15.742 -2.278 -29.801 1.00 24.83 77 TYR A CA 1
ATOM 647 C C . TYR A 1 99 ? 15.634 -1.941 -28.346 1.00 23.85 77 TYR A C 1
ATOM 648 O O . TYR A 1 99 ? 15.817 -2.807 -27.493 1.00 23.66 77 TYR A O 1
ATOM 657 N N . ILE A 1 100 ? 15.340 -0.685 -28.049 1.00 23.33 78 ILE A N 1
ATOM 658 C CA . ILE A 1 100 ? 15.119 -0.243 -26.675 1.00 23.43 78 ILE A CA 1
ATOM 659 C C . ILE A 1 100 ? 13.635 0.127 -26.506 1.00 22.26 78 ILE A C 1
ATOM 660 O O . ILE A 1 100 ? 13.106 0.970 -27.244 1.00 24.03 78 ILE A O 1
ATOM 665 N N . VAL A 1 101 ? 12.969 -0.501 -25.545 1.00 21.19 79 VAL A N 1
ATOM 666 C CA . VAL A 1 101 ? 11.577 -0.275 -25.283 1.00 21.56 79 VAL A CA 1
ATOM 667 C C . VAL A 1 101 ? 11.456 0.654 -24.069 1.00 22.25 79 VAL A C 1
ATOM 668 O O . VAL A 1 101 ? 11.986 0.387 -22.979 1.00 21.52 79 VAL A O 1
ATOM 672 N N . MET A 1 102 ? 10.708 1.726 -24.260 1.00 24.91 80 MET A N 1
ATOM 673 C CA . MET A 1 102 ? 10.403 2.614 -23.171 1.00 26.80 80 MET A CA 1
ATOM 674 C C . MET A 1 102 ? 8.945 3.051 -23.105 1.00 27.06 80 MET A C 1
ATOM 675 O O . MET A 1 102 ? 8.160 2.864 -24.027 1.00 26.22 80 MET A O 1
ATOM 680 N N . ASP A 1 103 ? 8.604 3.689 -22.000 1.00 27.31 81 ASP A N 1
ATOM 681 C CA . ASP A 1 103 ? 7.261 4.173 -21.804 1.00 28.57 81 ASP A CA 1
ATOM 682 C C . ASP A 1 103 ? 6.865 5.247 -22.785 1.00 27.28 81 ASP A C 1
ATOM 683 O O . ASP A 1 103 ? 7.670 6.052 -23.204 1.00 27.20 81 ASP A O 1
ATOM 688 N N . TYR A 1 104 ? 5.600 5.205 -23.186 1.00 27.15 82 TYR A N 1
ATOM 689 C CA . TYR A 1 104 ? 5.032 6.202 -24.072 1.00 27.34 82 TYR A CA 1
ATOM 690 C C . TYR A 1 104 ? 4.495 7.344 -23.183 1.00 27.15 82 TYR A C 1
ATOM 691 O O . TYR A 1 104 ? 3.607 7.125 -22.368 1.00 28.25 82 TYR A O 1
ATOM 700 N N . CYS A 1 105 ? 4.994 8.552 -23.371 1.00 25.86 83 CYS A N 1
ATOM 701 C CA . CYS A 1 105 ? 4.486 9.719 -22.626 1.00 26.73 83 CYS A CA 1
ATOM 702 C C . CYS A 1 105 ? 3.316 10.321 -23.400 1.00 28.74 83 CYS A C 1
ATOM 703 O O . CYS A 1 105 ? 3.492 10.935 -24.437 1.00 28.39 83 CYS A O 1
ATOM 706 N N . GLU A 1 106 ? 2.113 10.134 -22.876 1.00 28.70 84 GLU A N 1
ATOM 707 C CA . GLU A 1 106 ? 0.906 10.483 -23.616 1.00 30.85 84 GLU A CA 1
ATOM 708 C C . GLU A 1 106 ? 0.715 11.966 -23.906 1.00 30.59 84 GLU A C 1
ATOM 709 O O . GLU A 1 106 ? -0.042 12.318 -24.781 1.00 31.53 84 GLU A O 1
ATOM 715 N N . GLY A 1 107 ? 1.384 12.842 -23.171 1.00 29.27 85 GLY A N 1
ATOM 716 C CA . GLY A 1 107 ? 1.205 14.288 -23.370 1.00 29.49 85 GLY A CA 1
ATOM 717 C C . GLY A 1 107 ? 2.069 14.857 -24.483 1.00 29.13 85 GLY A C 1
ATOM 718 O O . GLY A 1 107 ? 2.036 16.031 -24.750 1.00 29.59 85 GLY A O 1
ATOM 719 N N . GLY A 1 108 ? 2.898 14.028 -25.103 1.00 28.57 86 GLY A N 1
ATOM 720 C CA . GLY A 1 108 ? 3.781 14.492 -26.163 1.00 27.87 86 GLY A CA 1
ATOM 721 C C . GLY A 1 108 ? 4.986 15.289 -25.704 1.00 26.27 86 GLY A C 1
ATOM 722 O O . GLY A 1 108 ? 5.317 15.352 -24.505 1.00 24.63 86 GLY A O 1
ATOM 723 N N . ASP A 1 109 ? 5.667 15.897 -26.666 1.00 27.22 87 ASP A N 1
ATOM 724 C CA . ASP A 1 109 ? 6.903 16.613 -26.367 1.00 27.48 87 ASP A CA 1
ATOM 725 C C . ASP A 1 109 ? 6.669 18.081 -26.072 1.00 27.20 87 ASP A C 1
ATOM 726 O O . ASP A 1 109 ? 5.627 18.638 -26.456 1.00 27.56 87 ASP A O 1
ATOM 731 N N . LEU A 1 110 ? 7.631 18.681 -25.387 1.00 25.84 88 LEU A N 1
ATOM 732 C CA . LEU A 1 110 ? 7.555 20.097 -25.031 1.00 27.67 88 LEU A CA 1
ATOM 733 C C . LEU A 1 110 ? 7.597 20.994 -26.261 1.00 28.72 88 LEU A C 1
ATOM 734 O O . LEU A 1 110 ? 7.053 22.064 -26.226 1.00 29.64 88 LEU A O 1
ATOM 739 N N . PHE A 1 111 ? 8.294 20.571 -27.317 1.00 28.45 89 PHE A N 1
ATOM 740 C CA . PHE A 1 111 ? 8.309 21.335 -28.565 1.00 30.93 89 PHE A CA 1
ATOM 741 C C . PHE A 1 111 ? 6.881 21.629 -29.032 1.00 33.57 89 PHE A C 1
ATOM 742 O O . PHE A 1 111 ? 6.516 22.793 -29.252 1.00 32.61 89 PHE A O 1
ATOM 750 N N . LYS A 1 112 ? 6.058 20.585 -29.130 1.00 34.12 90 LYS A N 1
ATOM 751 C CA . LYS A 1 112 ? 4.666 20.726 -29.527 1.00 36.70 90 LYS A CA 1
ATOM 752 C C . LYS A 1 112 ? 3.873 21.546 -28.532 1.00 36.49 90 LYS A C 1
ATOM 753 O O . LYS A 1 112 ? 3.055 22.371 -28.904 1.00 35.91 90 LYS A O 1
ATOM 757 N N . ARG A 1 113 ? 4.137 21.342 -27.257 1.00 34.08 91 ARG A N 1
ATOM 758 C CA A ARG A 1 113 ? 3.428 22.069 -26.215 0.50 34.08 91 ARG A CA 1
ATOM 759 C CA B ARG A 1 113 ? 3.425 22.069 -26.215 0.50 34.06 91 ARG A CA 1
ATOM 760 C C . ARG A 1 113 ? 3.693 23.583 -26.329 1.00 34.29 91 ARG A C 1
ATOM 761 O O . ARG A 1 113 ? 2.793 24.410 -26.148 1.00 35.27 91 ARG A O 1
ATOM 776 N N . ILE A 1 114 ? 4.930 23.939 -26.650 1.00 32.99 92 ILE A N 1
ATOM 777 C CA . ILE A 1 114 ? 5.312 25.324 -26.818 1.00 33.88 92 ILE A CA 1
ATOM 778 C C . ILE A 1 114 ? 4.561 25.933 -28.010 1.00 36.70 92 ILE A C 1
ATOM 779 O O . ILE A 1 114 ? 3.990 27.009 -27.896 1.00 36.76 92 ILE A O 1
ATOM 784 N N . ASN A 1 115 ? 4.594 25.252 -29.158 1.00 38.08 93 ASN A N 1
ATOM 785 C CA . ASN A 1 115 ? 3.849 25.708 -30.336 1.00 40.70 93 ASN A CA 1
ATOM 786 C C . ASN A 1 115 ? 2.353 25.819 -30.097 1.00 42.20 93 ASN A C 1
ATOM 787 O O . ASN A 1 115 ? 1.723 26.706 -30.654 1.00 43.62 93 ASN A O 1
ATOM 792 N N . ALA A 1 116 ? 1.779 24.938 -29.284 1.00 40.88 94 ALA A N 1
ATOM 793 C CA . ALA A 1 116 ? 0.334 25.001 -28.987 1.00 43.16 94 ALA A CA 1
ATOM 794 C C . ALA A 1 116 ? -0.093 26.275 -28.251 1.00 44.28 94 ALA A C 1
ATOM 795 O O . ALA A 1 116 ? -1.273 26.604 -28.250 1.00 46.96 94 ALA A O 1
ATOM 797 N N . GLN A 1 117 ? 0.843 26.992 -27.626 1.00 43.19 95 GLN A N 1
ATOM 798 C CA . GLN A 1 117 ? 0.513 28.290 -27.033 1.00 44.68 95 GLN A CA 1
ATOM 799 C C . GLN A 1 117 ? 0.140 29.344 -28.077 1.00 47.12 95 GLN A C 1
ATOM 800 O O . GLN A 1 117 ? -0.464 30.361 -27.740 1.00 48.82 95 GLN A O 1
ATOM 806 N N . LYS A 1 118 ? 0.523 29.110 -29.332 1.00 47.26 96 LYS A N 1
ATOM 807 C CA . LYS A 1 118 ? 0.252 30.039 -30.432 1.00 49.00 96 LYS A CA 1
ATOM 808 C C . LYS A 1 118 ? 0.569 31.484 -30.028 1.00 49.72 96 LYS A C 1
ATOM 809 O O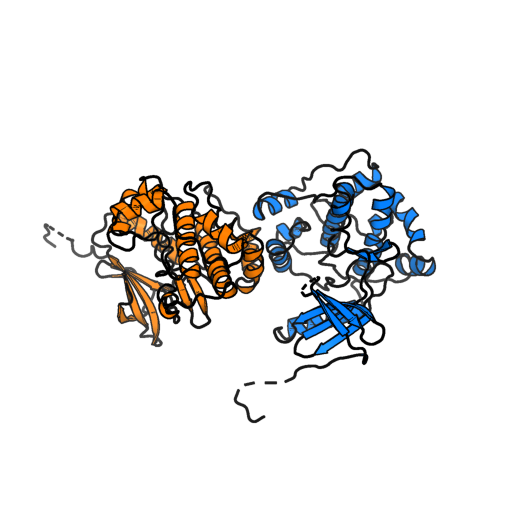 . LYS A 1 118 ? -0.249 32.388 -30.186 1.00 51.48 96 LYS A O 1
ATOM 813 N N . GLY A 1 119 ? 1.766 31.688 -29.488 1.00 47.54 97 GLY A N 1
ATOM 814 C CA . GLY A 1 119 ? 2.215 33.027 -29.098 1.00 48.55 97 GLY A CA 1
ATOM 815 C C . GLY A 1 119 ? 1.876 33.514 -27.691 1.00 48.48 97 GLY A C 1
ATOM 816 O O . GLY A 1 119 ? 2.433 34.510 -27.239 1.00 48.55 97 GLY A O 1
ATOM 817 N N . VAL A 1 120 ? 0.989 32.821 -26.985 1.00 48.72 98 VAL A N 1
ATOM 818 C CA . VAL A 1 120 ? 0.647 33.194 -25.612 1.00 48.38 98 VAL A CA 1
ATOM 819 C C . VAL A 1 120 ? 1.722 32.691 -24.634 1.00 45.71 98 VAL A C 1
ATOM 820 O O . VAL A 1 120 ? 1.976 31.484 -24.519 1.00 43.60 98 VAL A O 1
ATOM 824 N N . LEU A 1 121 ? 2.359 33.619 -23.931 1.00 44.97 99 LEU A N 1
ATOM 825 C CA . LEU A 1 121 ? 3.470 33.256 -23.049 1.00 42.25 99 LEU A CA 1
ATOM 826 C C . LEU A 1 121 ? 3.005 32.463 -21.845 1.00 40.69 99 LEU A C 1
ATOM 827 O O . LEU A 1 121 ? 1.942 32.737 -21.277 1.00 40.68 99 LEU A O 1
ATOM 832 N N . PHE A 1 122 ? 3.833 31.511 -21.413 1.00 37.16 100 PHE A N 1
ATOM 833 C CA . PHE A 1 122 ? 3.521 30.726 -20.240 1.00 36.82 100 PHE A CA 1
ATOM 834 C C . PHE A 1 122 ? 3.630 31.578 -18.969 1.00 37.74 100 PHE A C 1
ATOM 835 O O . PHE A 1 122 ? 4.401 32.532 -18.907 1.00 37.90 100 PHE A O 1
ATOM 843 N N . GLN A 1 123 ? 2.868 31.211 -17.949 1.00 38.91 101 GLN A N 1
ATOM 844 C CA . GLN A 1 123 ? 3.079 31.768 -16.617 1.00 40.06 101 GLN A CA 1
ATOM 845 C C . GLN A 1 123 ? 4.419 31.329 -16.074 1.00 36.85 101 GLN A C 1
ATOM 846 O O . GLN A 1 123 ? 4.855 30.189 -16.309 1.00 35.78 101 GLN A O 1
ATOM 852 N N . GLU A 1 124 ? 5.081 32.219 -15.351 1.00 37.32 102 GLU A N 1
ATOM 853 C CA . GLU A 1 124 ? 6.363 31.895 -14.741 1.00 36.71 102 GLU A CA 1
ATOM 854 C C . GLU A 1 124 ? 6.295 30.639 -13.854 1.00 35.53 102 GLU A C 1
ATOM 855 O O . GLU A 1 124 ? 7.211 29.797 -13.907 1.00 33.69 102 GLU A O 1
ATOM 861 N N . ASP A 1 125 ? 5.231 30.467 -13.076 1.00 36.25 103 ASP A N 1
ATOM 862 C CA . ASP A 1 125 ? 5.141 29.263 -12.228 1.00 36.38 103 ASP A CA 1
ATOM 863 C C . ASP A 1 125 ? 5.128 27.983 -13.031 1.00 34.15 103 ASP A C 1
ATOM 864 O O . ASP A 1 125 ? 5.709 27.011 -12.605 1.00 32.64 103 ASP A O 1
ATOM 869 N N . GLN A 1 126 ? 4.476 27.970 -14.187 1.00 34.29 104 GLN A N 1
ATOM 870 C CA . GLN A 1 126 ? 4.470 26.789 -15.049 1.00 32.67 104 GLN A CA 1
ATOM 871 C C . GLN A 1 126 ? 5.855 26.529 -15.660 1.00 29.87 104 GLN A C 1
ATOM 872 O O . GLN A 1 126 ? 6.306 25.373 -15.694 1.00 27.82 104 GLN A O 1
ATOM 878 N N . ILE A 1 127 ? 6.542 27.588 -16.091 1.00 28.82 105 ILE A N 1
ATOM 879 C CA . ILE A 1 127 ? 7.890 27.458 -16.638 1.00 27.70 105 ILE A CA 1
ATOM 880 C C . ILE A 1 127 ? 8.803 26.809 -15.600 1.00 25.56 105 ILE A C 1
ATOM 881 O O . ILE A 1 127 ? 9.563 25.881 -15.912 1.00 23.70 105 ILE A O 1
ATOM 886 N N . LEU A 1 128 ? 8.772 27.355 -14.386 1.00 26.65 106 LEU A N 1
ATOM 887 C CA . LEU A 1 128 ? 9.662 26.921 -13.317 1.00 26.32 106 LEU A CA 1
ATOM 888 C C . LEU A 1 128 ? 9.336 25.508 -12.851 1.00 26.22 106 LEU A C 1
ATOM 889 O O . LEU A 1 128 ? 10.252 24.766 -12.567 1.00 25.77 106 LEU A O 1
ATOM 894 N N . ASP A 1 129 ? 8.064 25.117 -12.794 1.00 27.37 107 ASP A N 1
ATOM 895 C CA . ASP A 1 129 ? 7.725 23.751 -12.356 1.00 27.96 107 ASP A CA 1
ATOM 896 C C . ASP A 1 129 ? 8.232 22.732 -13.366 1.00 25.66 107 ASP A C 1
ATOM 897 O O . ASP A 1 129 ? 8.761 21.698 -13.002 1.00 25.81 107 ASP A O 1
ATOM 902 N N . TRP A 1 130 ? 8.118 23.054 -14.652 1.00 25.45 108 TRP A N 1
ATOM 903 C CA . TRP A 1 130 ? 8.690 22.189 -15.688 1.00 23.72 108 TRP A CA 1
ATOM 904 C C . TRP A 1 130 ? 10.213 22.199 -15.597 1.00 21.97 108 TRP A C 1
ATOM 905 O O . TRP A 1 130 ? 10.839 21.145 -15.651 1.00 21.79 108 TRP A O 1
ATOM 916 N N . PHE A 1 131 ? 10.798 23.374 -15.474 1.00 21.95 109 PHE A N 1
ATOM 917 C CA . PHE A 1 131 ? 12.260 23.525 -15.490 1.00 21.09 109 PHE A CA 1
ATOM 918 C C . PHE A 1 131 ? 12.918 22.764 -14.350 1.00 20.37 109 PHE A C 1
ATOM 919 O O . PHE A 1 131 ? 13.938 22.064 -14.557 1.00 19.29 109 PHE A O 1
ATOM 927 N N . VAL A 1 132 ? 12.342 22.842 -13.152 1.00 20.65 110 VAL A N 1
ATOM 928 C CA A VAL A 1 132 ? 12.926 22.115 -12.013 0.50 19.71 110 VAL A CA 1
ATOM 929 C CA B VAL A 1 132 ? 12.914 22.109 -12.017 0.50 20.20 110 VAL A CA 1
ATOM 930 C C . VAL A 1 132 ? 12.974 20.610 -12.274 1.00 19.02 110 VAL A C 1
ATOM 931 O O . VAL A 1 132 ? 13.943 19.976 -11.927 1.00 17.58 110 VAL A O 1
ATOM 938 N N . GLN A 1 133 ? 11.928 20.057 -12.911 1.00 18.35 111 GLN A N 1
ATOM 939 C CA . GLN A 1 133 ? 11.893 18.662 -13.250 1.00 16.78 111 GLN A CA 1
ATOM 940 C C . GLN A 1 133 ? 12.989 18.277 -14.249 1.00 16.01 111 GLN A C 1
ATOM 941 O O . GLN A 1 133 ? 13.628 17.265 -14.073 1.00 16.22 111 GLN A O 1
ATOM 947 N N . ILE A 1 134 ? 13.196 19.092 -15.268 1.00 15.99 112 ILE A N 1
ATOM 948 C CA . ILE A 1 134 ? 14.308 18.897 -16.214 1.00 16.05 112 ILE A CA 1
ATOM 949 C C . ILE A 1 134 ? 15.663 18.932 -15.476 1.00 15.89 112 ILE A C 1
ATOM 950 O O . ILE A 1 134 ? 16.544 18.049 -15.723 1.00 14.97 112 ILE A O 1
ATOM 955 N N . CYS A 1 135 ? 15.853 19.926 -14.596 1.00 15.81 113 CYS A N 1
ATOM 956 C CA . CYS A 1 135 ? 17.062 19.990 -13.790 1.00 15.81 113 CYS A CA 1
ATOM 957 C C . CYS A 1 135 ? 17.285 18.803 -12.879 1.00 15.19 113 CYS A C 1
ATOM 958 O O . CYS A 1 135 ? 18.428 18.353 -12.749 1.00 16.20 113 CYS A O 1
ATOM 961 N N . LEU A 1 136 ? 16.241 18.272 -12.279 1.00 14.59 114 LEU A N 1
ATOM 962 C CA . LEU A 1 136 ? 16.396 17.077 -11.432 1.00 15.16 114 LEU A CA 1
ATOM 963 C C . LEU A 1 136 ? 16.848 15.877 -12.262 1.00 15.37 114 LEU A C 1
ATOM 964 O O . LEU A 1 136 ? 17.713 15.116 -11.843 1.00 15.65 114 LEU A O 1
ATOM 969 N N . ALA A 1 137 ? 16.274 15.718 -13.447 1.00 15.75 115 ALA A N 1
ATOM 970 C CA . ALA A 1 137 ? 16.670 14.641 -14.366 1.00 15.29 115 ALA A CA 1
ATOM 971 C C . ALA A 1 137 ? 18.142 14.781 -14.744 1.00 15.27 115 ALA A C 1
ATOM 972 O O . ALA A 1 137 ? 18.879 13.829 -14.722 1.00 14.58 115 ALA A O 1
ATOM 974 N N . LEU A 1 138 ? 18.526 15.980 -15.134 1.00 15.87 116 LEU A N 1
ATOM 975 C CA . LEU A 1 138 ? 19.911 16.251 -15.565 1.00 15.49 116 LEU A CA 1
ATOM 976 C C . LEU A 1 138 ? 20.921 16.117 -14.408 1.00 15.68 116 LEU A C 1
ATOM 977 O O . LEU A 1 138 ? 22.050 15.640 -14.626 1.00 15.86 116 LEU A O 1
ATOM 982 N N . LYS A 1 139 ? 20.524 16.500 -13.205 1.00 15.12 117 LYS A N 1
ATOM 983 C CA . LYS A 1 139 ? 21.341 16.230 -12.015 1.00 16.18 117 LYS A CA 1
ATOM 984 C C . LYS A 1 139 ? 21.585 14.745 -11.897 1.00 15.66 117 LYS A C 1
ATOM 985 O O . LYS A 1 139 ? 22.711 14.335 -11.650 1.00 15.68 117 LYS A O 1
ATOM 991 N N . HIS A 1 140 ? 20.560 13.920 -12.097 1.00 15.39 118 HIS A N 1
ATOM 992 C CA . HIS A 1 140 ? 20.714 12.468 -11.932 1.00 15.60 118 HIS A CA 1
ATOM 993 C C . HIS A 1 140 ? 21.759 11.919 -12.932 1.00 15.15 118 HIS A C 1
ATOM 994 O O . HIS A 1 140 ? 22.646 11.144 -12.559 1.00 16.03 118 HIS A O 1
ATOM 1001 N N . VAL A 1 141 ? 21.714 12.423 -14.155 1.00 15.42 119 VAL A N 1
ATOM 1002 C CA . VAL A 1 141 ? 22.667 11.998 -15.225 1.00 15.54 119 VAL A CA 1
ATOM 1003 C C . VAL A 1 141 ? 24.086 12.530 -14.939 1.00 15.16 119 VAL A C 1
ATOM 1004 O O . VAL A 1 141 ? 25.080 11.758 -14.953 1.00 17.06 119 VAL A O 1
ATOM 1008 N N . HIS A 1 142 ? 24.183 13.824 -14.682 1.00 14.67 120 HIS A N 1
ATOM 1009 C CA . HIS A 1 142 ? 25.488 14.479 -14.438 1.00 16.38 120 HIS A CA 1
ATOM 1010 C C . HIS A 1 142 ? 26.185 13.983 -13.188 1.00 17.28 120 HIS A C 1
ATOM 1011 O O . HIS A 1 142 ? 27.423 13.879 -13.180 1.00 17.88 120 HIS A O 1
ATOM 1018 N N . ASP A 1 143 ? 25.423 13.669 -12.131 1.00 17.73 121 ASP A N 1
ATOM 1019 C CA . ASP A 1 143 ? 26.058 13.164 -10.890 1.00 19.32 121 ASP A CA 1
ATOM 1020 C C . ASP A 1 143 ? 26.851 11.891 -11.157 1.00 19.18 121 ASP A C 1
ATOM 1021 O O . ASP A 1 143 ? 27.886 11.659 -10.530 1.00 19.64 121 ASP A O 1
ATOM 1026 N N . ARG A 1 144 ? 26.396 11.109 -12.141 1.00 17.41 122 ARG A N 1
ATOM 1027 C CA . ARG A 1 144 ? 27.044 9.846 -12.496 1.00 18.30 122 ARG A CA 1
ATOM 1028 C C . ARG A 1 144 ? 28.113 10.017 -13.599 1.00 18.97 122 ARG A C 1
ATOM 1029 O O . ARG A 1 144 ? 28.640 9.038 -14.136 1.00 19.04 122 ARG A O 1
ATOM 1037 N N . LYS A 1 145 ? 28.432 11.265 -13.910 1.00 18.25 123 LYS A N 1
ATOM 1038 C CA . LYS A 1 145 ? 29.453 11.632 -14.925 1.00 18.40 123 LYS A CA 1
ATOM 1039 C C . LYS A 1 145 ? 29.045 11.216 -16.333 1.00 17.10 123 LYS A C 1
ATOM 1040 O O . LYS A 1 145 ? 29.883 10.845 -17.170 1.00 16.70 123 LYS A O 1
ATOM 1046 N N . ILE A 1 146 ? 27.754 11.323 -16.607 1.00 16.89 124 ILE A N 1
ATOM 1047 C CA . ILE A 1 146 ? 27.190 10.953 -17.896 1.00 15.99 124 ILE A CA 1
ATOM 1048 C C . ILE A 1 146 ? 26.831 12.256 -18.590 1.00 16.06 124 ILE A C 1
ATOM 1049 O O . ILE A 1 146 ? 26.260 13.141 -17.978 1.00 16.01 124 ILE A O 1
ATOM 1054 N N . LEU A 1 147 ? 27.149 12.374 -19.873 1.00 16.69 125 LEU A N 1
ATOM 1055 C CA . LEU A 1 147 ? 26.716 13.521 -20.675 1.00 17.75 125 LEU A CA 1
ATOM 1056 C C . LEU A 1 147 ? 25.399 13.192 -21.370 1.00 18.94 125 LEU A C 1
ATOM 1057 O O . LEU A 1 147 ? 25.139 12.048 -21.695 1.00 19.27 125 LEU A O 1
ATOM 1062 N N . HIS A 1 148 ? 24.592 14.193 -21.636 1.00 18.82 126 HIS A N 1
ATOM 1063 C CA . HIS A 1 148 ? 23.411 14.002 -22.420 1.00 19.75 126 HIS A CA 1
ATOM 1064 C C . HIS A 1 148 ? 23.501 14.820 -23.700 1.00 21.16 126 HIS A C 1
ATOM 1065 O O . HIS A 1 148 ? 23.358 16.031 -23.672 1.00 26.95 126 HIS A O 1
ATOM 1072 N N . ARG A 1 149 ? 23.585 14.171 -24.840 1.00 23.92 127 ARG A N 1
ATOM 1073 C CA . ARG A 1 149 ? 23.747 14.903 -26.109 1.00 24.30 127 ARG A CA 1
ATOM 1074 C C . ARG A 1 149 ? 22.444 15.435 -26.655 1.00 25.38 127 ARG A C 1
ATOM 1075 O O . ARG A 1 149 ? 22.432 16.075 -27.679 1.00 25.74 127 ARG A O 1
ATOM 1083 N N . ASP A 1 150 ? 21.336 15.228 -25.960 1.00 22.99 128 ASP A N 1
ATOM 1084 C CA . ASP A 1 150 ? 20.067 15.511 -26.556 1.00 25.54 128 ASP A CA 1
ATOM 1085 C C . ASP A 1 150 ? 19.078 16.190 -25.604 1.00 23.63 128 ASP A C 1
ATOM 1086 O O . ASP A 1 150 ? 17.911 15.800 -25.498 1.00 21.47 128 ASP A O 1
ATOM 1091 N N . ILE A 1 151 ? 19.560 17.209 -24.895 1.00 20.14 129 ILE A N 1
ATOM 1092 C CA . ILE A 1 151 ? 18.691 18.075 -24.126 1.00 19.33 129 ILE A CA 1
ATOM 1093 C C . ILE A 1 151 ? 18.070 19.038 -25.124 1.00 19.81 129 ILE A C 1
ATOM 1094 O O . ILE A 1 151 ? 18.740 19.968 -25.617 1.00 20.72 129 ILE A O 1
ATOM 1099 N N . LYS A 1 152 ? 16.848 18.715 -25.519 1.00 19.05 130 LYS A N 1
ATOM 1100 C CA . LYS A 1 152 ? 16.137 19.449 -26.544 1.00 20.54 130 LYS A CA 1
ATOM 1101 C C . LYS A 1 152 ? 14.646 19.387 -26.180 1.00 20.59 130 LYS A C 1
ATOM 1102 O O . LYS A 1 152 ? 14.166 18.382 -25.634 1.00 19.38 130 LYS A O 1
ATOM 1108 N N . SER A 1 153 ? 13.891 20.402 -26.568 1.00 20.62 131 SER A N 1
ATOM 1109 C CA . SER A 1 153 ? 12.458 20.398 -26.288 1.00 21.51 131 SER A CA 1
ATOM 1110 C C . SER A 1 153 ? 11.723 19.275 -27.010 1.00 21.68 131 SER A C 1
ATOM 1111 O O . SER A 1 153 ? 10.727 18.777 -26.517 1.00 21.45 131 SER A O 1
ATOM 1114 N N . GLN A 1 154 ? 12.256 18.812 -28.142 1.00 22.12 132 GLN A N 1
ATOM 1115 C CA . GLN A 1 154 ? 11.711 17.637 -28.818 1.00 23.85 132 GLN A CA 1
ATOM 1116 C C . GLN A 1 154 ? 12.036 16.280 -28.106 1.00 22.29 132 GLN A C 1
ATOM 1117 O O . GLN A 1 154 ? 11.521 15.231 -28.493 1.00 21.62 132 GLN A O 1
ATOM 1123 N N . ASN A 1 155 ? 12.911 16.309 -27.118 1.00 20.02 133 ASN A N 1
ATOM 1124 C CA . ASN A 1 155 ? 13.283 15.126 -26.359 1.00 19.02 133 ASN A CA 1
ATOM 1125 C C . ASN A 1 155 ? 12.946 15.253 -24.856 1.00 17.58 133 ASN A C 1
ATOM 1126 O O . ASN A 1 155 ? 13.571 14.604 -24.028 1.00 16.78 133 ASN A O 1
ATOM 1131 N N . ILE A 1 156 ? 11.970 16.109 -24.532 1.00 16.87 134 ILE A N 1
ATOM 1132 C CA . ILE A 1 156 ? 11.423 16.249 -23.195 1.00 16.20 134 ILE A CA 1
ATOM 1133 C C . ILE A 1 156 ? 9.922 16.100 -23.354 1.00 17.56 134 ILE A C 1
ATOM 1134 O O . ILE A 1 156 ? 9.307 16.711 -24.248 1.00 19.01 134 ILE A O 1
ATOM 1139 N N . PHE A 1 157 ? 9.322 15.274 -22.520 1.00 17.76 135 PHE A N 1
ATOM 1140 C CA . PHE A 1 157 ? 7.952 14.809 -22.739 1.00 18.99 135 PHE A CA 1
ATOM 1141 C C . PHE A 1 157 ? 7.107 15.026 -21.493 1.00 19.66 135 PHE A C 1
ATOM 1142 O O . PHE A 1 157 ? 7.644 15.211 -20.400 1.00 19.08 135 PHE A O 1
ATOM 1150 N N . LEU A 1 158 ? 5.790 15.015 -21.687 1.00 21.28 136 LEU A N 1
ATOM 1151 C CA . LEU A 1 158 ? 4.828 15.107 -20.626 1.00 22.48 136 LEU A CA 1
ATOM 1152 C C . LEU A 1 158 ? 4.059 13.788 -20.565 1.00 22.79 136 LEU A C 1
ATOM 1153 O O . LEU A 1 158 ? 3.573 13.273 -21.596 1.00 22.89 136 LEU A O 1
ATOM 1158 N N . THR A 1 159 ? 3.930 13.258 -19.351 1.00 22.79 137 THR A N 1
ATOM 1159 C CA . THR A 1 159 ? 3.092 12.091 -19.099 1.00 23.95 137 THR A CA 1
ATOM 1160 C C . THR A 1 159 ? 1.623 12.491 -19.046 1.00 26.09 137 THR A C 1
ATOM 1161 O O . THR A 1 159 ? 1.284 13.677 -19.027 1.00 24.91 137 THR A O 1
ATOM 1165 N N . LYS A 1 160 ? 0.754 11.490 -18.979 1.00 27.94 138 LYS A N 1
ATOM 1166 C CA . LYS A 1 160 ? -0.680 11.741 -18.890 1.00 31.57 138 LYS A CA 1
ATOM 1167 C C . LYS A 1 160 ? -1.058 12.612 -17.715 1.00 32.04 138 LYS A C 1
ATOM 1168 O O . LYS A 1 160 ? -2.008 13.391 -17.813 1.00 32.58 138 LYS A O 1
ATOM 1174 N N . ASP A 1 161 ? -0.327 12.498 -16.610 1.00 31.24 139 ASP A N 1
ATOM 1175 C CA . ASP A 1 161 ? -0.634 13.322 -15.457 1.00 32.74 139 ASP A CA 1
ATOM 1176 C C . ASP A 1 161 ? 0.178 14.629 -15.397 1.00 30.95 139 ASP A C 1
ATOM 1177 O O . ASP A 1 161 ? 0.091 15.360 -14.420 1.00 30.92 139 ASP A O 1
ATOM 1182 N N . GLY A 1 162 ? 0.897 14.950 -16.464 1.00 28.48 140 GLY A N 1
ATOM 1183 C CA . GLY A 1 162 ? 1.595 16.226 -16.583 1.00 27.57 140 GLY A CA 1
ATOM 1184 C C . GLY A 1 162 ? 3.039 16.256 -16.089 1.00 25.40 140 GLY A C 1
ATOM 1185 O O . GLY A 1 162 ? 3.666 17.291 -16.153 1.00 25.53 140 GLY A O 1
ATOM 1186 N N . THR A 1 163 ? 3.553 15.120 -15.605 1.00 23.86 141 THR A N 1
ATOM 1187 C CA . THR A 1 163 ? 4.926 14.998 -15.161 1.00 22.80 141 THR A CA 1
ATOM 1188 C C . THR A 1 163 ? 5.856 15.154 -16.378 1.00 21.98 141 THR A C 1
ATOM 1189 O O . THR A 1 163 ? 5.617 14.590 -17.453 1.00 21.17 141 THR A O 1
ATOM 1193 N N . VAL A 1 164 ? 6.925 15.900 -16.185 1.00 21.66 142 VAL A N 1
ATOM 1194 C CA . VAL A 1 164 ? 7.939 16.082 -17.215 1.00 20.97 142 VAL A CA 1
ATOM 1195 C C . VAL A 1 164 ? 8.961 14.966 -17.176 1.00 20.07 142 VAL A C 1
ATOM 1196 O O . VAL A 1 164 ? 9.474 14.616 -16.115 1.00 21.36 142 VAL A O 1
ATOM 1200 N N . GLN A 1 165 ? 9.309 14.420 -18.343 1.00 19.75 143 GLN A N 1
ATOM 1201 C CA . GLN A 1 165 ? 10.336 13.405 -18.408 1.00 19.27 143 GLN A CA 1
ATOM 1202 C C . GLN A 1 165 ? 11.342 13.701 -19.497 1.00 18.29 143 GLN A C 1
ATOM 1203 O O . GLN A 1 165 ? 10.982 13.833 -20.694 1.00 18.75 143 GLN A O 1
ATOM 1209 N N . LEU A 1 166 ? 12.598 13.750 -19.097 1.00 16.82 144 LEU A N 1
ATOM 1210 C CA . LEU A 1 166 ? 13.703 13.845 -20.055 1.00 17.73 144 LEU A CA 1
ATOM 1211 C C . LEU A 1 166 ? 13.896 12.505 -20.763 1.00 17.75 144 LEU A C 1
ATOM 1212 O O . LEU A 1 166 ? 13.926 11.441 -20.145 1.00 17.31 144 LEU A O 1
ATOM 1217 N N . GLY A 1 167 ? 14.012 12.555 -22.086 1.00 18.49 145 GLY A N 1
ATOM 1218 C CA . GLY A 1 167 ? 14.252 11.346 -22.862 1.00 20.76 145 GLY A CA 1
ATOM 1219 C C . GLY A 1 167 ? 15.618 10.750 -22.519 1.00 21.73 145 GLY A C 1
ATOM 1220 O O . GLY A 1 167 ? 16.579 11.467 -22.245 1.00 21.44 145 GLY A O 1
ATOM 1221 N N . ASP A 1 168 ? 15.685 9.427 -22.427 1.00 26.35 146 ASP A N 1
ATOM 1222 C CA . ASP A 1 168 ? 16.890 8.796 -21.842 1.00 30.63 146 ASP A CA 1
ATOM 1223 C C . ASP A 1 168 ? 17.860 8.623 -22.977 1.00 31.54 146 ASP A C 1
ATOM 1224 O O . ASP A 1 168 ? 19.055 8.940 -22.864 1.00 31.71 146 ASP A O 1
ATOM 1229 N N . PHE A 1 169 ? 17.327 8.153 -24.093 1.00 33.69 147 PHE A N 1
ATOM 1230 C CA . PHE A 1 169 ? 18.089 7.980 -25.314 1.00 35.44 147 PHE A CA 1
ATOM 1231 C C . PHE A 1 169 ? 18.766 9.307 -25.673 1.00 34.18 147 PHE A C 1
ATOM 1232 O O . PHE A 1 169 ? 18.151 10.383 -25.678 1.00 33.63 147 PHE A O 1
ATOM 1240 N N . GLY A 1 170 ? 20.081 9.231 -25.855 1.00 32.93 148 GLY A N 1
ATOM 1241 C CA . GLY A 1 170 ? 20.886 10.424 -26.049 1.00 30.43 148 GLY A CA 1
ATOM 1242 C C . GLY A 1 170 ? 21.976 10.570 -24.998 1.00 29.67 148 GLY A C 1
ATOM 1243 O O . GLY A 1 170 ? 22.949 11.292 -25.206 1.00 28.56 148 GLY A O 1
ATOM 1244 N N . ILE A 1 171 ? 21.846 9.874 -23.876 1.00 26.54 149 ILE A N 1
ATOM 1245 C CA . ILE A 1 171 ? 22.997 9.817 -22.968 1.00 26.44 149 ILE A CA 1
ATOM 1246 C C . ILE A 1 171 ? 24.226 9.242 -23.674 1.00 25.06 149 ILE A C 1
ATOM 1247 O O . ILE A 1 171 ? 24.140 8.496 -24.702 1.00 22.65 149 ILE A O 1
ATOM 1252 N N . ALA A 1 172 ? 25.375 9.673 -23.158 1.00 23.71 150 ALA A N 1
ATOM 1253 C CA . ALA A 1 172 ? 26.657 9.392 -23.743 1.00 25.02 150 ALA A CA 1
ATOM 1254 C C . ALA A 1 172 ? 27.701 9.334 -22.642 1.00 25.23 150 ALA A C 1
ATOM 1255 O O . ALA A 1 172 ? 27.673 10.135 -21.725 1.00 23.55 150 ALA A O 1
ATOM 1257 N N . ARG A 1 173 ? 28.654 8.424 -22.782 1.00 26.26 151 ARG A N 1
ATOM 1258 C CA . ARG A 1 173 ? 29.800 8.361 -21.867 1.00 28.89 151 ARG A CA 1
ATOM 1259 C C . ARG A 1 173 ? 30.959 9.300 -22.274 1.00 29.33 151 ARG A C 1
ATOM 1260 O O . ARG A 1 173 ? 31.862 9.562 -21.483 1.00 29.40 151 ARG A O 1
ATOM 1268 N N . VAL A 1 174 ? 30.916 9.793 -23.509 1.00 27.43 152 VAL A N 1
ATOM 1269 C CA . VAL A 1 174 ? 31.933 10.695 -24.076 1.00 28.87 152 VAL A CA 1
ATOM 1270 C C . VAL A 1 174 ? 31.318 11.133 -25.422 1.00 28.66 152 VAL A C 1
ATOM 1271 O O . VAL A 1 174 ? 30.490 10.406 -25.982 1.00 28.19 152 VAL A O 1
ATOM 1275 N N . LEU A 1 175 ? 31.644 12.334 -25.891 1.00 29.47 153 LEU A N 1
ATOM 1276 C CA . LEU A 1 175 ? 31.094 12.851 -27.140 1.00 29.30 153 LEU A CA 1
ATOM 1277 C C . LEU A 1 175 ? 32.220 13.520 -27.925 1.00 30.92 153 LEU A C 1
ATOM 1278 O O . LEU A 1 175 ? 33.076 14.233 -27.332 1.00 31.67 153 LEU A O 1
ATOM 1283 N N . ASN A 1 176 ? 32.252 13.242 -29.237 1.00 28.35 154 ASN A N 1
ATOM 1284 C CA . ASN A 1 176 ? 33.239 13.805 -30.130 1.00 27.81 154 ASN A CA 1
ATOM 1285 C C . ASN A 1 176 ? 32.714 15.109 -30.709 1.00 27.20 154 ASN A C 1
ATOM 1286 O O . ASN A 1 176 ? 31.590 15.196 -31.248 1.00 24.42 154 ASN A O 1
ATOM 1291 N N . SER A 1 177 ? 33.511 16.148 -30.582 1.00 28.21 155 SER A N 1
ATOM 1292 C CA . SER A 1 177 ? 33.059 17.500 -30.919 1.00 30.28 155 SER A CA 1
ATOM 1293 C C . SER A 1 177 ? 32.740 17.696 -32.422 1.00 28.12 155 SER A C 1
ATOM 1294 O O . SER A 1 177 ? 31.754 18.324 -32.798 1.00 27.97 155 SER A O 1
ATOM 1297 N N . THR A 1 178 ? 33.584 17.157 -33.271 1.00 28.85 156 THR A N 1
ATOM 1298 C CA . THR A 1 178 ? 33.345 17.202 -34.717 1.00 28.58 156 THR A CA 1
ATOM 1299 C C . THR A 1 178 ? 32.036 16.500 -35.075 1.00 27.83 156 THR A C 1
ATOM 1300 O O . THR A 1 178 ? 31.253 17.005 -35.882 1.00 28.44 156 THR A O 1
ATOM 1304 N N . VAL A 1 179 ? 31.804 15.334 -34.484 1.00 25.95 157 VAL A N 1
ATOM 1305 C CA . VAL A 1 179 ? 30.603 14.550 -34.764 1.00 25.88 157 VAL A CA 1
ATOM 1306 C C . VAL A 1 179 ? 29.366 15.317 -34.284 1.00 25.41 157 VAL A C 1
ATOM 1307 O O . VAL A 1 179 ? 28.336 15.373 -34.968 1.00 24.46 157 VAL A O 1
ATOM 1311 N N . GLU A 1 180 ? 29.456 15.933 -33.113 1.00 25.72 158 GLU A N 1
ATOM 1312 C CA . GLU A 1 180 ? 28.326 16.735 -32.625 1.00 26.41 158 GLU A CA 1
ATOM 1313 C C . GLU A 1 180 ? 28.003 17.909 -33.565 1.00 26.44 158 GLU A C 1
ATOM 1314 O O . GLU A 1 180 ? 26.837 18.196 -33.846 1.00 24.14 158 GLU A O 1
ATOM 1320 N N . LEU A 1 181 ? 29.035 18.582 -34.036 1.00 27.57 159 LEU A N 1
ATOM 1321 C CA . LEU A 1 181 ? 28.852 19.694 -34.969 1.00 29.02 159 LEU A CA 1
ATOM 1322 C C . LEU A 1 181 ? 28.197 19.190 -36.256 1.00 30.01 159 LEU A C 1
ATOM 1323 O O . LEU A 1 181 ? 27.240 19.807 -36.738 1.00 31.88 159 LEU A O 1
ATOM 1328 N N . ALA A 1 182 ? 28.726 18.094 -36.816 1.00 29.49 160 ALA A N 1
ATOM 1329 C CA . ALA A 1 182 ? 28.143 17.472 -38.023 1.00 30.75 160 ALA A CA 1
ATOM 1330 C C . ALA A 1 182 ? 26.673 17.129 -37.865 1.00 32.42 160 ALA A C 1
ATOM 1331 O O . ALA A 1 182 ? 25.861 17.476 -38.741 1.00 34.93 160 ALA A O 1
ATOM 1333 N N . ARG A 1 183 ? 26.328 16.488 -36.753 1.00 32.72 161 ARG A N 1
ATOM 1334 C CA . ARG A 1 183 ? 24.953 16.071 -36.444 1.00 35.64 161 ARG A CA 1
ATOM 1335 C C . ARG A 1 183 ? 24.018 17.274 -36.436 1.00 35.74 161 ARG A C 1
ATOM 1336 O O . ARG A 1 183 ? 22.885 17.199 -36.900 1.00 35.06 161 ARG A O 1
ATOM 1344 N N . ALA A 1 184 ? 24.521 18.387 -35.913 1.00 35.05 162 ALA A N 1
ATOM 1345 C CA . ALA A 1 184 ? 23.771 19.631 -35.846 1.00 36.05 162 ALA A CA 1
ATOM 1346 C C . ALA A 1 184 ? 23.569 20.299 -37.207 1.00 39.82 162 ALA A C 1
ATOM 1347 O O . ALA A 1 184 ? 22.460 20.850 -37.445 1.00 39.99 162 ALA A O 1
ATOM 1349 N N . CYS A 1 185 ? 24.615 20.310 -38.057 1.00 41.04 163 CYS A N 1
ATOM 1350 C CA . CYS A 1 185 ? 24.510 20.854 -39.423 1.00 45.06 163 CYS A CA 1
ATOM 1351 C C . CYS A 1 185 ? 23.427 20.028 -40.220 1.00 46.05 163 CYS A C 1
ATOM 1352 O O . CYS A 1 185 ? 22.840 20.543 -41.149 1.00 48.56 163 CYS A O 1
ATOM 1355 N N . ILE A 1 186 ? 23.153 18.776 -39.839 1.00 47.35 164 ILE A N 1
ATOM 1356 C CA . ILE A 1 186 ? 22.169 17.882 -40.507 1.00 48.24 164 ILE A CA 1
ATOM 1357 C C . ILE A 1 186 ? 20.781 17.822 -39.869 1.00 48.04 164 ILE A C 1
ATOM 1358 O O . ILE A 1 186 ? 19.769 17.780 -40.575 1.00 51.90 164 ILE A O 1
ATOM 1363 N N . GLY A 1 187 ? 20.734 17.791 -38.543 1.00 42.23 165 GLY A N 1
ATOM 1364 C CA . GLY A 1 187 ? 19.480 17.740 -37.805 1.00 42.25 165 GLY A CA 1
ATOM 1365 C C . GLY A 1 187 ? 19.167 19.119 -37.256 1.00 41.39 165 GLY A C 1
ATOM 1366 O O . GLY A 1 187 ? 19.222 20.091 -37.979 1.00 44.07 165 GLY A O 1
ATOM 1367 N N . THR A 1 188 ? 18.871 19.191 -35.965 1.00 40.74 166 THR A N 1
ATOM 1368 C CA . THR A 1 188 ? 18.564 20.447 -35.308 1.00 41.02 166 THR A CA 1
ATOM 1369 C C . THR A 1 188 ? 19.831 21.141 -34.826 1.00 37.40 166 THR A C 1
ATOM 1370 O O . THR A 1 188 ? 20.563 20.573 -34.046 1.00 33.93 166 THR A O 1
ATOM 1374 N N . PRO A 1 189 ? 20.079 22.375 -35.281 1.00 35.98 167 PRO A N 1
ATOM 1375 C CA . PRO A 1 189 ? 21.259 23.096 -34.846 1.00 35.14 167 PRO A CA 1
ATOM 1376 C C . PRO A 1 189 ? 21.031 24.051 -33.673 1.00 32.61 167 PRO A C 1
ATOM 1377 O O . PRO A 1 189 ? 21.985 24.690 -33.229 1.00 33.16 167 PRO A O 1
ATOM 1381 N N . TYR A 1 190 ? 19.802 24.155 -33.163 1.00 30.99 168 TYR A N 1
ATOM 1382 C CA . TYR A 1 190 ? 19.453 25.252 -32.242 1.00 30.90 168 TYR A CA 1
ATOM 1383 C C . TYR A 1 190 ? 20.056 25.163 -30.846 1.00 28.75 168 TYR A C 1
ATOM 1384 O O . TYR A 1 190 ? 20.025 26.132 -30.101 1.00 30.31 168 TYR A O 1
ATOM 1393 N N . TYR A 1 191 ? 20.664 24.021 -30.507 1.00 26.05 169 TYR A N 1
ATOM 1394 C CA . TYR A 1 191 ? 21.179 23.792 -29.174 1.00 24.24 169 TYR A CA 1
ATOM 1395 C C . TYR A 1 191 ? 22.710 23.801 -29.077 1.00 25.24 169 TYR A C 1
ATOM 1396 O O . TYR A 1 191 ? 23.269 23.520 -28.003 1.00 24.63 169 TYR A O 1
ATOM 1405 N N . LEU A 1 192 ? 23.369 24.133 -30.181 1.00 26.52 170 LEU A N 1
ATOM 1406 C CA . LEU A 1 192 ? 24.816 24.080 -30.281 1.00 26.83 170 LEU A CA 1
ATOM 1407 C C . LEU A 1 192 ? 25.463 25.111 -29.372 1.00 25.10 170 LEU A C 1
ATOM 1408 O O . LEU A 1 192 ? 25.122 26.270 -29.430 1.00 25.43 170 LEU A O 1
ATOM 1413 N N . SER A 1 193 ? 26.403 24.652 -28.558 1.00 24.12 171 SER A N 1
ATOM 1414 C CA . SER A 1 193 ? 27.155 25.490 -27.641 1.00 24.93 171 SER A CA 1
ATOM 1415 C C . SER A 1 193 ? 28.327 26.178 -28.378 1.00 26.67 171 SER A C 1
ATOM 1416 O O . SER A 1 193 ? 28.798 25.659 -29.390 1.00 28.22 171 SER A O 1
ATOM 1419 N N . PRO A 1 194 ? 28.815 27.318 -27.865 1.00 27.78 172 PRO A N 1
ATOM 1420 C CA . PRO A 1 194 ? 29.950 28.012 -28.507 1.00 29.29 172 PRO A CA 1
ATOM 1421 C C . PRO A 1 194 ? 31.202 27.146 -28.623 1.00 27.96 172 PRO A C 1
ATOM 1422 O O . PRO A 1 194 ? 31.878 27.176 -29.641 1.00 28.45 172 PRO A O 1
ATOM 1426 N N . GLU A 1 195 ? 31.472 26.343 -27.598 1.00 26.83 173 GLU A N 1
ATOM 1427 C CA . GLU A 1 195 ? 32.674 25.508 -27.600 1.00 26.58 173 GLU A CA 1
ATOM 1428 C C . GLU A 1 195 ? 32.653 24.480 -28.742 1.00 25.77 173 GLU A C 1
ATOM 1429 O O . GLU A 1 195 ? 33.671 24.272 -29.415 1.00 26.92 173 GLU A O 1
ATOM 1435 N N . ILE A 1 196 ? 31.482 23.904 -29.013 1.00 23.81 174 ILE A N 1
ATOM 1436 C CA . ILE A 1 196 ? 31.331 22.949 -30.089 1.00 24.50 174 ILE A CA 1
ATOM 1437 C C . ILE A 1 196 ? 31.418 23.661 -31.429 1.00 26.30 174 ILE A C 1
ATOM 1438 O O . ILE A 1 196 ? 32.003 23.143 -32.376 1.00 27.89 174 ILE A O 1
ATOM 1443 N N . CYS A 1 197 ? 30.888 24.871 -31.493 1.00 28.03 175 CYS A N 1
ATOM 1444 C CA . CYS A 1 197 ? 31.058 25.704 -32.697 1.00 30.70 175 CYS A CA 1
ATOM 1445 C C . CYS A 1 197 ? 32.516 25.986 -33.045 1.00 32.29 175 CYS A C 1
ATOM 1446 O O . CYS A 1 197 ? 32.843 26.250 -34.208 1.00 31.81 175 CYS A O 1
ATOM 1449 N N . GLU A 1 198 ? 33.373 25.983 -32.037 1.00 32.56 176 GLU A N 1
ATOM 1450 C CA . GLU A 1 198 ? 34.795 26.261 -32.220 1.00 35.61 176 GLU A CA 1
ATOM 1451 C C . GLU A 1 198 ? 35.602 24.966 -32.225 1.00 34.87 176 GLU A C 1
ATOM 1452 O O . GLU A 1 198 ? 36.824 25.000 -32.148 1.00 35.43 176 GLU A O 1
ATOM 1458 N N . ASN A 1 199 ? 34.900 23.828 -32.269 1.00 32.18 177 ASN A N 1
ATOM 1459 C CA . ASN A 1 199 ? 35.496 22.521 -32.301 1.00 32.11 177 ASN A CA 1
ATOM 1460 C C . ASN A 1 199 ? 36.365 22.226 -31.057 1.00 31.36 177 ASN A C 1
ATOM 1461 O O . ASN A 1 199 ? 37.357 21.568 -31.167 1.00 30.36 177 ASN A O 1
ATOM 1466 N N . LYS A 1 200 ? 35.931 22.696 -29.887 1.00 31.13 178 LYS A N 1
ATOM 1467 C CA . LYS A 1 200 ? 36.570 22.398 -28.591 1.00 31.80 178 LYS A CA 1
ATOM 1468 C C . LYS A 1 200 ? 35.799 21.288 -27.856 1.00 28.60 178 LYS A C 1
ATOM 1469 O O . LYS A 1 200 ? 34.725 20.907 -28.289 1.00 26.28 178 LYS A O 1
ATOM 1475 N N . PRO A 1 201 ? 36.350 20.752 -26.759 1.00 27.92 179 PRO A N 1
ATOM 1476 C CA . PRO A 1 201 ? 35.714 19.558 -26.169 1.00 26.51 179 PRO A CA 1
ATOM 1477 C C . PRO A 1 201 ? 34.312 19.747 -25.651 1.00 24.29 179 PRO A C 1
ATOM 1478 O O . PRO A 1 201 ? 34.014 20.762 -25.027 1.00 24.30 179 PRO A O 1
ATOM 1482 N N . TYR A 1 202 ? 33.450 18.765 -25.905 1.00 23.16 180 TYR A N 1
ATOM 1483 C CA . TYR A 1 202 ? 32.114 18.679 -25.304 1.00 21.82 180 TYR A CA 1
ATOM 1484 C C . TYR A 1 202 ? 32.273 18.330 -23.831 1.00 20.88 180 TYR A C 1
ATOM 1485 O O . TYR A 1 202 ? 33.074 17.451 -23.476 1.00 20.28 180 TYR A O 1
ATOM 1494 N N . ASN A 1 203 ? 31.531 18.994 -22.970 1.00 20.45 181 ASN A N 1
ATOM 1495 C CA . ASN A 1 203 ? 31.650 18.748 -21.555 1.00 19.45 181 ASN A CA 1
ATOM 1496 C C . ASN A 1 203 ? 30.289 18.950 -20.884 1.00 18.02 181 ASN A C 1
ATOM 1497 O O . ASN A 1 203 ? 29.317 19.279 -21.546 1.00 17.32 181 ASN A O 1
ATOM 1502 N N . ASN A 1 204 ? 30.207 18.708 -19.586 1.00 16.12 182 ASN A N 1
ATOM 1503 C CA . ASN A 1 204 ? 28.944 18.879 -18.871 1.00 15.83 182 ASN A CA 1
ATOM 1504 C C . ASN A 1 204 ? 28.312 20.268 -19.058 1.00 15.62 182 ASN A C 1
ATOM 1505 O O . ASN A 1 204 ? 27.096 20.385 -19.067 1.00 14.83 182 ASN A O 1
ATOM 1510 N N . LYS A 1 205 ? 29.133 21.288 -19.212 1.00 16.74 183 LYS A N 1
ATOM 1511 C CA . LYS A 1 205 ? 28.606 22.647 -19.340 1.00 17.74 183 LYS A CA 1
ATOM 1512 C C . LYS A 1 205 ? 28.007 22.864 -20.713 1.00 17.29 183 LYS A C 1
ATOM 1513 O O . LYS A 1 205 ? 27.179 23.803 -20.891 1.00 17.78 183 LYS A O 1
ATOM 1519 N N . SER A 1 206 ? 28.386 22.030 -21.676 1.00 16.47 184 SER A N 1
ATOM 1520 C CA . SER A 1 206 ? 27.739 22.057 -22.989 1.00 17.66 184 SER A CA 1
ATOM 1521 C C . SER A 1 206 ? 26.282 21.605 -22.843 1.00 17.01 184 SER A C 1
ATOM 1522 O O . SER A 1 206 ? 25.406 22.131 -23.519 1.00 18.68 184 SER A O 1
ATOM 1525 N N . ASP A 1 207 ? 26.019 20.643 -21.954 1.00 16.82 185 ASP A N 1
ATOM 1526 C CA . ASP A 1 207 ? 24.653 20.249 -21.622 1.00 17.13 185 ASP A CA 1
ATOM 1527 C C . ASP A 1 207 ? 23.885 21.415 -20.964 1.00 17.75 185 ASP A C 1
ATOM 1528 O O . ASP A 1 207 ? 22.687 21.588 -21.206 1.00 16.90 185 ASP A O 1
ATOM 1533 N N . ILE A 1 208 ? 24.574 22.165 -20.104 1.00 17.79 186 ILE A N 1
ATOM 1534 C CA . ILE A 1 208 ? 24.008 23.365 -19.453 1.00 18.50 186 ILE A CA 1
ATOM 1535 C C . ILE A 1 208 ? 23.581 24.468 -20.466 1.00 19.09 186 ILE A C 1
ATOM 1536 O O . ILE A 1 208 ? 22.509 25.049 -20.325 1.00 18.74 186 ILE A O 1
ATOM 1541 N N . TRP A 1 209 ? 24.398 24.711 -21.483 1.00 19.11 187 TRP A N 1
ATOM 1542 C CA . TRP A 1 209 ? 23.994 25.553 -22.601 1.00 19.28 187 TRP A CA 1
ATOM 1543 C C . TRP A 1 209 ? 22.673 25.073 -23.239 1.00 18.86 187 TRP A C 1
ATOM 1544 O O . TRP A 1 209 ? 21.752 25.855 -23.404 1.00 19.70 187 TRP A O 1
ATOM 1555 N N . ALA A 1 210 ? 22.562 23.787 -23.558 1.00 17.84 188 ALA A N 1
ATOM 1556 C CA . ALA A 1 210 ? 21.344 23.229 -24.144 1.00 17.95 188 ALA A CA 1
ATOM 1557 C C . ALA A 1 210 ? 20.140 23.343 -23.205 1.00 17.86 188 ALA A C 1
ATOM 1558 O O . ALA A 1 210 ? 19.036 23.606 -23.629 1.00 17.79 188 ALA A O 1
ATOM 1560 N N . LEU A 1 211 ? 20.372 23.103 -21.927 1.00 17.92 189 LEU A N 1
ATOM 1561 C CA . LEU A 1 211 ? 19.351 23.400 -20.886 1.00 18.98 189 LEU A CA 1
ATOM 1562 C C . LEU A 1 211 ? 18.865 24.858 -20.933 1.00 20.13 189 LEU A C 1
ATOM 1563 O O . LEU A 1 211 ? 17.649 25.118 -20.805 1.00 20.96 189 LEU A O 1
ATOM 1568 N N . GLY A 1 212 ? 19.803 25.802 -21.112 1.00 21.18 190 GLY A N 1
ATOM 1569 C CA . GLY A 1 212 ? 19.483 27.208 -21.317 1.00 22.28 190 GLY A CA 1
ATOM 1570 C C . GLY A 1 212 ? 18.630 27.461 -22.551 1.00 23.29 190 GLY A C 1
ATOM 1571 O O . GLY A 1 212 ? 17.701 28.268 -22.525 1.00 23.32 190 GLY A O 1
ATOM 1572 N N . CYS A 1 213 ? 18.929 26.767 -23.643 1.00 22.04 191 CYS A N 1
ATOM 1573 C CA . CYS A 1 213 ? 18.111 26.902 -24.864 1.00 22.41 191 CYS A CA 1
ATOM 1574 C C . CYS A 1 213 ? 16.674 26.464 -24.612 1.00 22.31 191 CYS A C 1
ATOM 1575 O O . CYS A 1 213 ? 15.724 27.112 -25.085 1.00 23.34 191 CYS A O 1
ATOM 1578 N N . VAL A 1 214 ? 16.509 25.371 -23.849 1.00 21.47 192 VAL A N 1
ATOM 1579 C CA . VAL A 1 214 ? 15.180 24.872 -23.536 1.00 21.28 192 VAL A CA 1
ATOM 1580 C C . VAL A 1 214 ? 14.461 25.888 -22.653 1.00 21.61 192 VAL A C 1
ATOM 1581 O O . VAL A 1 214 ? 13.298 26.229 -22.893 1.00 22.48 192 VAL A O 1
ATOM 1585 N N . LEU A 1 215 ? 15.131 26.361 -21.616 1.00 21.58 193 LEU A N 1
ATOM 1586 C CA . LEU A 1 215 ? 14.546 27.386 -20.755 1.00 22.16 193 LEU A CA 1
ATOM 1587 C C . LEU A 1 215 ? 14.123 28.633 -21.527 1.00 24.10 193 LEU A C 1
ATOM 1588 O O . LEU A 1 215 ? 13.055 29.191 -21.283 1.00 24.81 193 LEU A O 1
ATOM 1593 N N . TYR A 1 216 ? 14.962 29.059 -22.466 1.00 24.89 194 TYR A N 1
ATOM 1594 C CA . TYR A 1 216 ? 14.654 30.219 -23.292 1.00 25.38 194 TYR A CA 1
ATOM 1595 C C . TYR A 1 216 ? 13.423 29.975 -24.159 1.00 26.01 194 TYR A C 1
ATOM 1596 O O . TYR A 1 216 ? 12.577 30.844 -24.271 1.00 26.46 194 TYR A O 1
ATOM 1605 N N . GLU A 1 217 ? 13.302 28.779 -24.745 1.00 25.30 195 GLU A N 1
ATOM 1606 C CA . GLU A 1 217 ? 12.111 28.390 -25.489 1.00 26.57 195 GLU A CA 1
ATOM 1607 C C . GLU A 1 217 ? 10.843 28.445 -24.671 1.00 26.77 195 GLU A C 1
ATOM 1608 O O . GLU A 1 217 ? 9.786 28.875 -25.146 1.00 27.96 195 GLU A O 1
ATOM 1614 N N . LEU A 1 218 ? 10.960 28.026 -23.433 1.00 25.18 196 LEU A N 1
ATOM 1615 C CA . LEU A 1 218 ? 9.851 28.091 -22.511 1.00 25.90 196 LEU A CA 1
ATOM 1616 C C . LEU A 1 218 ? 9.511 29.554 -22.164 1.00 27.71 196 LEU A C 1
ATOM 1617 O O . LEU A 1 218 ? 8.334 29.863 -21.967 1.00 28.35 196 LEU A O 1
ATOM 1622 N N . CYS A 1 219 ? 10.512 30.433 -22.090 1.00 28.35 197 CYS A N 1
ATOM 1623 C CA . CYS A 1 219 ? 10.253 31.853 -21.767 1.00 31.41 197 CYS A CA 1
ATOM 1624 C C . CYS A 1 219 ? 9.737 32.690 -22.916 1.00 33.15 197 CYS A C 1
ATOM 1625 O O . CYS A 1 219 ? 9.071 33.689 -22.690 1.00 34.90 197 CYS A O 1
ATOM 1628 N N . THR A 1 220 ? 10.083 32.328 -24.146 1.00 32.70 198 THR A N 1
ATOM 1629 C CA . THR A 1 220 ? 9.780 33.187 -25.304 1.00 34.42 198 THR A CA 1
ATOM 1630 C C . THR A 1 220 ? 8.988 32.512 -26.407 1.00 34.49 198 THR A C 1
ATOM 1631 O O . THR A 1 220 ? 8.536 33.170 -27.346 1.00 34.94 198 THR A O 1
ATOM 1635 N N . LEU A 1 221 ? 8.890 31.190 -26.333 1.00 32.49 199 LEU A N 1
ATOM 1636 C CA . LEU A 1 221 ? 8.279 30.363 -27.355 1.00 33.36 199 LEU A CA 1
ATOM 1637 C C . LEU A 1 221 ? 9.072 30.329 -28.653 1.00 34.37 199 LEU A C 1
ATOM 1638 O O . LEU A 1 221 ? 8.512 29.951 -29.687 1.00 36.88 199 LEU A O 1
ATOM 1643 N N . LYS A 1 222 ? 10.327 30.768 -28.600 1.00 33.83 200 LYS A N 1
ATOM 1644 C CA . LYS A 1 222 ? 11.209 30.833 -29.772 1.00 34.80 200 LYS A CA 1
ATOM 1645 C C . LYS A 1 222 ? 12.585 30.326 -29.423 1.00 32.34 200 LYS A C 1
ATOM 1646 O O . LYS A 1 222 ? 12.935 30.274 -28.246 1.00 30.18 200 LYS A O 1
ATOM 1651 N N . HIS A 1 223 ? 13.385 29.974 -30.438 1.00 32.62 201 HIS A N 1
ATOM 1652 C CA . HIS A 1 223 ? 14.805 29.660 -30.209 1.00 31.92 201 HIS A CA 1
ATOM 1653 C C . HIS A 1 223 ? 15.635 30.906 -29.943 1.00 32.30 201 HIS A C 1
ATOM 1654 O O . HIS A 1 223 ? 15.442 31.924 -30.590 1.00 33.25 201 HIS A O 1
ATOM 1661 N N . ALA A 1 224 ? 16.604 30.805 -29.035 1.00 30.51 202 ALA A N 1
ATOM 1662 C CA . ALA A 1 224 ? 17.454 31.945 -28.714 1.00 32.77 202 ALA A CA 1
ATOM 1663 C C . ALA A 1 224 ? 18.347 32.381 -29.892 1.00 35.75 202 ALA A C 1
ATOM 1664 O O . ALA A 1 224 ? 18.626 33.560 -30.061 1.00 36.60 202 ALA A O 1
ATOM 1666 N N . PHE A 1 225 ? 18.797 31.402 -30.670 1.00 37.04 203 PHE A N 1
ATOM 1667 C CA . PHE A 1 225 ? 19.782 31.598 -31.719 1.00 40.48 203 PHE A CA 1
ATOM 1668 C C . PHE A 1 225 ? 19.251 31.024 -33.038 1.00 44.70 203 PHE A C 1
ATOM 1669 O O . PHE A 1 225 ? 19.219 29.807 -33.238 1.00 45.94 203 PHE A O 1
ATOM 1677 N N . GLU A 1 226 ? 18.803 31.916 -33.898 1.00 50.04 204 GLU A N 1
ATOM 1678 C CA . GLU A 1 226 ? 18.345 31.586 -35.241 1.00 55.99 204 GLU A CA 1
ATOM 1679 C C . GLU A 1 226 ? 19.099 32.485 -36.202 1.00 57.17 204 GLU A C 1
ATOM 1680 O O . GLU A 1 226 ? 19.558 33.562 -35.816 1.00 57.98 204 GLU A O 1
ATOM 1686 N N . ALA A 1 227 ? 19.237 32.033 -37.443 1.00 58.86 205 ALA A N 1
ATOM 1687 C CA . ALA A 1 227 ? 19.899 32.823 -38.471 1.00 60.91 205 ALA A CA 1
ATOM 1688 C C . ALA A 1 227 ? 19.557 32.282 -39.847 1.00 63.64 205 ALA A C 1
ATOM 1689 O O . ALA A 1 227 ? 18.981 31.196 -39.968 1.00 66.17 205 ALA A O 1
ATOM 1691 N N . GLY A 1 228 ? 19.911 33.052 -40.873 1.00 65.56 206 GLY A N 1
ATOM 1692 C CA . GLY A 1 228 ? 19.556 32.741 -42.251 1.00 67.26 206 GLY A CA 1
ATOM 1693 C C . GLY A 1 228 ? 20.415 31.665 -42.893 1.00 66.88 206 GLY A C 1
ATOM 1694 O O . GLY A 1 228 ? 20.175 31.274 -44.034 1.00 66.66 206 GLY A O 1
ATOM 1695 N N . SER A 1 229 ? 21.426 31.193 -42.167 1.00 65.22 207 SER A N 1
ATOM 1696 C CA . SER A 1 229 ? 22.282 30.112 -42.632 1.00 64.95 207 SER A CA 1
ATOM 1697 C C . SER A 1 229 ? 22.924 29.429 -41.442 1.00 62.77 207 SER A C 1
ATOM 1698 O O . SER A 1 229 ? 23.023 30.006 -40.357 1.00 60.61 207 SER A O 1
ATOM 1701 N N . MET A 1 230 ? 23.369 28.201 -41.663 1.00 61.88 208 MET A N 1
ATOM 1702 C CA . MET A 1 230 ? 24.126 27.469 -40.672 1.00 58.98 208 MET A CA 1
ATOM 1703 C C . MET A 1 230 ? 25.401 28.210 -40.259 1.00 58.18 208 MET A C 1
ATOM 1704 O O . MET A 1 230 ? 25.736 28.298 -39.080 1.00 52.99 208 MET A O 1
ATOM 1709 N N . LYS A 1 231 ? 26.097 28.773 -41.232 1.00 58.30 209 LYS A N 1
ATOM 1710 C CA . LYS A 1 231 ? 27.342 29.488 -40.962 1.00 59.12 209 LYS A CA 1
ATOM 1711 C C . LYS A 1 231 ? 27.134 30.716 -40.078 1.00 56.65 209 LYS A C 1
ATOM 1712 O O . LYS A 1 231 ? 27.941 30.986 -39.200 1.00 57.36 209 LYS A O 1
ATOM 1718 N N . ASN A 1 232 ? 26.064 31.460 -40.334 1.00 55.54 210 ASN A N 1
ATOM 1719 C CA . ASN A 1 232 ? 25.762 32.679 -39.583 1.00 55.84 210 ASN A CA 1
ATOM 1720 C C . ASN A 1 232 ? 25.153 32.339 -38.218 1.00 51.73 210 ASN A C 1
ATOM 1721 O O . ASN A 1 232 ? 25.311 33.090 -37.252 1.00 51.01 210 ASN A O 1
ATOM 1726 N N . LEU A 1 233 ? 24.459 31.210 -38.147 1.00 49.99 211 LEU A N 1
ATOM 1727 C CA . LEU A 1 233 ? 23.986 30.697 -36.867 1.00 46.88 211 LEU A CA 1
ATOM 1728 C C . LEU A 1 233 ? 25.151 30.436 -35.927 1.00 46.81 211 LEU A C 1
ATOM 1729 O O . LEU A 1 233 ? 25.097 30.768 -34.727 1.00 48.59 211 LEU A O 1
ATOM 1734 N N . VAL A 1 234 ? 26.184 29.799 -36.463 1.00 46.48 212 VAL A N 1
ATOM 1735 C CA . VAL A 1 234 ? 27.411 29.544 -35.722 1.00 45.01 212 VAL A CA 1
ATOM 1736 C C . VAL A 1 234 ? 28.024 30.857 -35.188 1.00 46.10 212 VAL A C 1
ATOM 1737 O O . VAL A 1 234 ? 28.435 30.925 -34.040 1.00 45.09 212 VAL A O 1
ATOM 1741 N N . LEU A 1 235 ? 28.076 31.892 -36.016 1.00 49.99 213 LEU A N 1
ATOM 1742 C CA . LEU A 1 235 ? 28.650 33.178 -35.594 1.00 52.76 213 LEU A CA 1
ATOM 1743 C C . LEU A 1 235 ? 27.801 33.854 -34.498 1.00 51.03 213 LEU A C 1
ATOM 1744 O O . LEU A 1 235 ? 28.325 34.439 -33.564 1.00 51.95 213 LEU A O 1
ATOM 1749 N N . LYS A 1 236 ? 26.489 33.772 -34.619 1.00 50.11 214 LYS A N 1
ATOM 1750 C CA . LYS A 1 236 ? 25.586 34.326 -33.603 1.00 50.52 214 LYS A CA 1
ATOM 1751 C C . LYS A 1 236 ? 25.739 33.608 -32.236 1.00 46.02 214 LYS A C 1
ATOM 1752 O O . LYS A 1 236 ? 25.750 34.244 -31.186 1.00 43.57 214 LYS A O 1
ATOM 1758 N N . ILE A 1 237 ? 25.881 32.281 -32.272 1.00 43.88 215 ILE A N 1
ATOM 1759 C CA . ILE A 1 237 ? 26.039 31.490 -31.045 1.00 40.55 215 ILE A CA 1
ATOM 1760 C C . ILE A 1 237 ? 27.341 31.874 -30.346 1.00 41.95 215 ILE A C 1
ATOM 1761 O O . ILE A 1 237 ? 27.360 32.077 -29.146 1.00 41.61 215 ILE A O 1
ATOM 1766 N N . ILE A 1 238 ? 28.433 31.965 -31.099 1.00 45.21 216 ILE A N 1
ATOM 1767 C CA . ILE A 1 238 ? 29.728 32.377 -30.530 1.00 47.27 216 ILE A CA 1
ATOM 1768 C C . ILE A 1 238 ? 29.683 33.799 -29.958 1.00 48.89 216 ILE A C 1
ATOM 1769 O O . ILE A 1 238 ? 30.244 34.050 -28.897 1.00 47.82 216 ILE A O 1
ATOM 1774 N N . SER A 1 239 ? 29.023 34.721 -30.661 1.00 52.55 217 SER A N 1
ATOM 1775 C CA . SER A 1 239 ? 28.862 36.089 -30.171 1.00 55.13 217 SER A CA 1
ATOM 1776 C C . SER A 1 239 ? 28.045 36.127 -28.881 1.00 54.38 217 SER A C 1
ATOM 1777 O O . SER A 1 239 ? 28.206 37.026 -28.056 1.00 54.17 217 SER A O 1
ATOM 1780 N N . GLY A 1 240 ? 27.144 35.157 -28.726 1.00 52.89 218 GLY A N 1
ATOM 1781 C CA . GLY A 1 240 ? 26.366 35.000 -27.502 1.00 50.60 218 GLY A CA 1
ATOM 1782 C C . GLY A 1 240 ? 25.210 35.977 -27.406 1.00 50.72 218 GLY A C 1
ATOM 1783 O O . GLY A 1 240 ? 24.617 36.121 -26.342 1.00 51.21 218 GLY A O 1
ATOM 1784 N N . SER A 1 241 ? 24.876 36.618 -28.525 1.00 49.91 219 SER A N 1
ATOM 1785 C CA . SER A 1 241 ? 23.843 37.634 -28.569 1.00 51.13 219 SER A CA 1
ATOM 1786 C C . SER A 1 241 ? 22.465 37.076 -28.951 1.00 48.02 219 SER A C 1
ATOM 1787 O O . SER A 1 241 ? 22.290 36.472 -30.017 1.00 47.39 219 SER A O 1
ATOM 1790 N N . PHE A 1 242 ? 21.484 37.320 -28.082 1.00 46.87 220 PHE A N 1
ATOM 1791 C CA . PHE A 1 242 ? 20.127 36.775 -28.233 1.00 44.23 220 PHE A CA 1
ATOM 1792 C C . PHE A 1 242 ? 19.076 37.812 -27.812 1.00 44.46 220 PHE A C 1
ATOM 1793 O O . PHE A 1 242 ? 19.365 38.681 -26.991 1.00 44.96 220 PHE A O 1
ATOM 1801 N N . PRO A 1 243 ? 17.861 37.734 -28.386 1.00 43.92 221 PRO A N 1
ATOM 1802 C CA . PRO A 1 243 ? 16.811 38.679 -28.000 1.00 45.21 221 PRO A CA 1
ATOM 1803 C C . PRO A 1 243 ? 16.416 38.513 -26.518 1.00 43.55 221 PRO A C 1
ATOM 1804 O O . PRO A 1 243 ? 16.186 37.386 -26.065 1.00 41.09 221 PRO A O 1
ATOM 1808 N N . PRO A 1 244 ? 16.397 39.622 -25.749 1.00 44.64 222 PRO A N 1
ATOM 1809 C CA . PRO A 1 244 ? 16.123 39.510 -24.314 1.00 43.33 222 PRO A CA 1
ATOM 1810 C C . PRO A 1 244 ? 14.747 38.906 -24.015 1.00 42.47 222 PRO A C 1
ATOM 1811 O O . PRO A 1 244 ? 13.799 39.096 -24.775 1.00 43.72 222 PRO A O 1
ATOM 1815 N N . VAL A 1 245 ? 14.660 38.182 -22.912 1.00 40.03 223 VAL A N 1
ATOM 1816 C CA . VAL A 1 245 ? 13.400 37.658 -22.389 1.00 39.36 223 VAL A CA 1
ATOM 1817 C C . VAL A 1 245 ? 12.484 38.821 -21.923 1.00 42.42 223 VAL A C 1
ATOM 1818 O O . VAL A 1 245 ? 12.970 39.882 -21.540 1.00 42.80 223 VAL A O 1
ATOM 1822 N N . SER A 1 246 ? 11.168 38.619 -22.016 1.00 43.11 224 SER A N 1
ATOM 1823 C CA . SER A 1 246 ? 10.179 39.586 -21.527 1.00 45.81 224 SER A CA 1
ATOM 1824 C C . SER A 1 246 ? 10.464 40.022 -20.095 1.00 46.40 224 SER A C 1
ATOM 1825 O O . SER A 1 246 ? 10.677 39.199 -19.193 1.00 42.71 224 SER A O 1
ATOM 1828 N N . LEU A 1 247 ? 10.408 41.337 -19.884 1.00 49.85 225 LEU A N 1
ATOM 1829 C CA . LEU A 1 247 ? 10.695 41.910 -18.572 1.00 52.05 225 LEU A CA 1
ATOM 1830 C C . LEU A 1 247 ? 9.606 41.671 -17.538 1.00 52.89 225 LEU A C 1
ATOM 1831 O O . LEU A 1 247 ? 9.786 42.026 -16.377 1.00 53.54 225 LEU A O 1
ATOM 1836 N N . HIS A 1 248 ? 8.492 41.068 -17.928 1.00 53.48 226 HIS A N 1
ATOM 1837 C CA . HIS A 1 248 ? 7.489 40.736 -16.944 1.00 55.64 226 HIS A CA 1
ATOM 1838 C C . HIS A 1 248 ? 7.904 39.470 -16.158 1.00 52.92 226 HIS A C 1
ATOM 1839 O O . HIS A 1 248 ? 7.394 39.227 -15.067 1.00 55.27 226 HIS A O 1
ATOM 1846 N N . TYR A 1 249 ? 8.845 38.687 -16.686 1.00 47.67 227 TYR A N 1
ATOM 1847 C CA . TYR A 1 249 ? 9.434 37.602 -15.899 1.00 44.63 227 TYR A CA 1
ATOM 1848 C C . TYR A 1 249 ? 10.317 38.191 -14.801 1.00 44.74 227 TYR A C 1
ATOM 1849 O O . TYR A 1 249 ? 10.894 39.272 -14.959 1.00 46.34 227 TYR A O 1
ATOM 1858 N N . SER A 1 250 ? 10.424 37.466 -13.693 1.00 44.02 228 SER A N 1
ATOM 1859 C CA . SER A 1 250 ? 11.219 37.902 -12.548 1.00 45.16 228 SER A CA 1
ATOM 1860 C C . SER A 1 250 ? 12.678 38.124 -12.913 1.00 45.10 228 SER A C 1
ATOM 1861 O O . SER A 1 250 ? 13.202 37.542 -13.879 1.00 43.58 228 SER A O 1
ATOM 1864 N N . TYR A 1 251 ? 13.330 38.951 -12.112 1.00 46.96 229 TYR A N 1
ATOM 1865 C CA . TYR A 1 251 ? 14.766 39.146 -12.192 1.00 47.90 229 TYR A CA 1
ATOM 1866 C C . TYR A 1 251 ? 15.527 37.825 -12.008 1.00 43.33 229 TYR A C 1
ATOM 1867 O O . TYR A 1 251 ? 16.506 37.587 -12.718 1.00 40.09 229 TYR A O 1
ATOM 1876 N N . ASP A 1 252 ? 15.076 36.990 -11.064 1.00 40.89 230 ASP A N 1
ATOM 1877 C CA . ASP A 1 252 ? 15.694 35.678 -10.829 1.00 38.70 230 ASP A CA 1
ATOM 1878 C C . ASP A 1 252 ? 15.757 34.835 -12.110 1.00 35.81 230 ASP A C 1
ATOM 1879 O O . ASP A 1 252 ? 16.796 34.247 -12.440 1.00 34.28 230 ASP A O 1
ATOM 1884 N N . LEU A 1 253 ? 14.628 34.744 -12.791 1.00 35.32 231 LEU A N 1
ATOM 1885 C CA . LEU A 1 253 ? 14.525 33.956 -14.004 1.00 33.49 231 LEU A CA 1
ATOM 1886 C C . LEU A 1 253 ? 15.339 34.558 -15.149 1.00 33.59 231 LEU A C 1
ATOM 1887 O O . LEU A 1 253 ? 16.047 33.827 -15.858 1.00 31.40 231 LEU A O 1
ATOM 1892 N N . ARG A 1 254 ? 15.245 35.873 -15.338 1.00 35.29 232 ARG A N 1
ATOM 1893 C CA . ARG A 1 254 ? 15.991 36.535 -16.408 1.00 36.40 232 ARG A CA 1
ATOM 1894 C C . ARG A 1 254 ? 17.508 36.431 -16.203 1.00 35.82 232 ARG A C 1
ATOM 1895 O O . ARG A 1 254 ? 18.257 36.136 -17.139 1.00 34.92 232 ARG A O 1
ATOM 1903 N N . SER A 1 255 ? 17.943 36.588 -14.967 1.00 36.01 233 SER A N 1
ATOM 1904 C CA . SER A 1 255 ? 19.343 36.459 -14.639 1.00 36.52 233 SER A CA 1
ATOM 1905 C C . SER A 1 255 ? 19.863 35.009 -14.830 1.00 33.47 233 SER A C 1
ATOM 1906 O O . SER A 1 255 ? 20.969 34.810 -15.325 1.00 33.48 233 SER A O 1
ATOM 1909 N N . LEU A 1 256 ? 19.040 34.009 -14.516 1.00 32.18 234 LEU A N 1
ATOM 1910 C CA . LEU A 1 256 ? 19.405 32.602 -14.740 1.00 30.18 234 LEU A CA 1
ATOM 1911 C C . LEU A 1 256 ? 19.615 32.331 -16.231 1.00 29.16 234 LEU A C 1
ATOM 1912 O O . LEU A 1 256 ? 20.602 31.721 -16.616 1.00 26.63 234 LEU A O 1
ATOM 1917 N N . VAL A 1 257 ? 18.682 32.797 -17.060 1.00 30.51 235 VAL A N 1
ATOM 1918 C CA . VAL A 1 257 ? 18.827 32.666 -18.517 1.00 30.73 235 VAL A CA 1
ATOM 1919 C C . VAL A 1 257 ? 20.176 33.195 -18.994 1.00 31.82 235 VAL A C 1
ATOM 1920 O O . VAL A 1 257 ? 20.870 32.532 -19.786 1.00 31.18 235 VAL A O 1
ATOM 1924 N N . SER A 1 258 ? 20.568 34.370 -18.515 1.00 33.52 236 SER A N 1
ATOM 1925 C CA . SER A 1 258 ? 21.856 34.948 -18.891 1.00 34.43 236 SER A CA 1
ATOM 1926 C C . SER A 1 258 ? 23.062 34.118 -18.443 1.00 33.39 236 SER A C 1
ATOM 1927 O O . SER A 1 258 ? 24.039 34.026 -19.198 1.00 32.60 236 SER A O 1
ATOM 1930 N N . GLN A 1 259 ? 23.004 33.551 -17.238 1.00 32.61 237 GLN A N 1
ATOM 1931 C CA . GLN A 1 259 ? 24.101 32.713 -16.718 1.00 33.36 237 GLN A CA 1
ATOM 1932 C C . GLN A 1 259 ? 24.310 31.413 -17.533 1.00 31.01 237 GLN A C 1
ATOM 1933 O O . GLN A 1 259 ? 25.443 30.979 -17.727 1.00 30.71 237 GLN A O 1
ATOM 1939 N N . LEU A 1 260 ? 23.225 30.786 -17.973 1.00 28.70 238 LEU A N 1
ATOM 1940 C CA . LEU A 1 260 ? 23.324 29.552 -18.765 1.00 27.30 238 LEU A CA 1
ATOM 1941 C C . LEU A 1 260 ? 23.911 29.793 -20.163 1.00 27.11 238 LEU A C 1
ATOM 1942 O O . LEU A 1 260 ? 24.452 28.875 -20.770 1.00 27.40 238 LEU A O 1
ATOM 1947 N N . PHE A 1 261 ? 23.788 31.018 -20.663 1.00 28.43 239 PHE A N 1
ATOM 1948 C CA . PHE A 1 261 ? 24.347 31.394 -21.970 1.00 29.45 239 PHE A CA 1
ATOM 1949 C C . PHE A 1 261 ? 25.701 32.090 -21.854 1.00 31.37 239 PHE A C 1
ATOM 1950 O O . PHE A 1 261 ? 26.089 32.826 -22.744 1.00 31.45 239 PHE A O 1
ATOM 1958 N N . LYS A 1 262 ? 26.420 31.887 -20.754 1.00 32.38 240 LYS A N 1
ATOM 1959 C CA . LYS A 1 262 ? 27.789 32.425 -20.685 1.00 34.38 240 LYS A CA 1
ATOM 1960 C C . LYS A 1 262 ? 28.645 31.766 -21.763 1.00 33.12 240 LYS A C 1
ATOM 1961 O O . LYS A 1 262 ? 28.547 30.549 -22.001 1.00 29.08 240 LYS A O 1
ATOM 1967 N N . ARG A 1 263 ? 29.457 32.580 -22.425 1.00 33.69 241 ARG A N 1
ATOM 1968 C CA . ARG A 1 263 ? 30.278 32.126 -23.548 1.00 34.36 241 ARG A CA 1
ATOM 1969 C C . ARG A 1 263 ? 31.264 31.029 -23.129 1.00 33.43 241 ARG A C 1
ATOM 1970 O O . ARG A 1 263 ? 31.426 30.026 -23.823 1.00 31.47 241 ARG A O 1
ATOM 1972 N N . ASN A 1 264 ? 31.913 31.227 -21.990 1.00 35.39 242 ASN A N 1
ATOM 1973 C CA . ASN A 1 264 ? 32.892 30.266 -21.473 1.00 35.69 242 ASN A CA 1
ATOM 1974 C C . ASN A 1 264 ? 32.191 29.212 -20.618 1.00 33.00 242 ASN A C 1
ATOM 1975 O O . ASN A 1 264 ? 31.568 29.568 -19.615 1.00 31.80 242 ASN A O 1
ATOM 1980 N N . PRO A 1 265 ? 32.296 27.924 -20.998 1.00 31.57 243 PRO A N 1
ATOM 1981 C CA . PRO A 1 265 ? 31.674 26.843 -20.238 1.00 29.93 243 PRO A CA 1
ATOM 1982 C C . PRO A 1 265 ? 31.868 26.901 -18.735 1.00 30.03 243 PRO A C 1
ATOM 1983 O O . PRO A 1 265 ? 30.923 26.706 -17.971 1.00 28.65 243 PRO A O 1
ATOM 1987 N N . ARG A 1 266 ? 33.079 27.188 -18.290 1.00 32.04 244 ARG A N 1
ATOM 1988 C CA . ARG A 1 266 ? 33.346 27.160 -16.870 1.00 34.46 244 ARG A CA 1
ATOM 1989 C C . ARG A 1 266 ? 32.659 28.290 -16.102 1.00 34.10 244 ARG A C 1
ATOM 1990 O O . ARG A 1 266 ? 32.556 28.225 -14.894 1.00 35.41 244 ARG A O 1
ATOM 1998 N N . ASP A 1 267 ? 32.156 29.305 -16.801 1.00 32.75 245 ASP A N 1
ATOM 1999 C CA . ASP A 1 267 ? 31.353 30.366 -16.164 1.00 32.21 245 ASP A CA 1
ATOM 2000 C C . ASP A 1 267 ? 29.865 30.043 -16.071 1.00 29.54 245 ASP A C 1
ATOM 2001 O O . ASP A 1 267 ? 29.127 30.747 -15.429 1.00 28.18 245 ASP A O 1
ATOM 2006 N N . ARG A 1 268 ? 29.409 28.981 -16.729 1.00 26.72 246 ARG A N 1
ATOM 2007 C CA . ARG A 1 268 ? 28.001 28.554 -16.585 1.00 24.72 246 ARG A CA 1
ATOM 2008 C C . ARG A 1 268 ? 27.869 27.811 -15.273 1.00 24.09 246 ARG A C 1
ATOM 2009 O O . ARG A 1 268 ? 28.782 27.068 -14.919 1.00 24.27 246 ARG A O 1
ATOM 2017 N N . PRO A 1 269 ? 26.730 27.960 -14.564 1.00 24.80 247 PRO A N 1
ATOM 2018 C CA . PRO A 1 269 ? 26.550 27.204 -13.320 1.00 24.04 247 PRO A CA 1
ATOM 2019 C C . PRO A 1 269 ? 26.368 25.728 -13.580 1.00 22.80 247 PRO A C 1
ATOM 2020 O O . PRO A 1 269 ? 25.842 25.311 -14.652 1.00 21.81 247 PRO A O 1
ATOM 2024 N N . SER A 1 270 ? 26.826 24.905 -12.640 1.00 22.71 248 SER A N 1
ATOM 2025 C CA . SER A 1 270 ? 26.474 23.486 -12.668 1.00 21.77 248 SER A CA 1
ATOM 2026 C C . SER A 1 270 ? 24.986 23.274 -12.399 1.00 21.44 248 SER A C 1
ATOM 2027 O O . SER A 1 270 ? 24.331 24.142 -11.832 1.00 22.23 248 SER A O 1
ATOM 2030 N N . VAL A 1 271 ? 24.461 22.107 -12.776 1.00 20.88 249 VAL A N 1
ATOM 2031 C CA . VAL A 1 271 ? 23.038 21.839 -12.510 1.00 21.39 249 VAL A CA 1
ATOM 2032 C C . VAL A 1 271 ? 22.778 21.821 -10.995 1.00 22.52 249 VAL A C 1
ATOM 2033 O O . VAL A 1 271 ? 21.762 22.348 -10.517 1.00 21.37 249 VAL A O 1
ATOM 2037 N N . ASN A 1 272 ? 23.746 21.321 -10.221 1.00 23.40 250 ASN A N 1
ATOM 2038 C CA . ASN A 1 272 ? 23.660 21.384 -8.752 1.00 26.33 250 ASN A CA 1
ATOM 2039 C C . ASN A 1 272 ? 23.537 22.841 -8.245 1.00 25.76 250 ASN A C 1
ATOM 2040 O O . ASN A 1 272 ? 22.755 23.149 -7.353 1.00 25.52 250 ASN A O 1
ATOM 2045 N N . SER A 1 273 ? 24.279 23.762 -8.862 1.00 26.33 251 SER A N 1
ATOM 2046 C CA . SER A 1 273 ? 24.193 25.192 -8.514 1.00 27.07 251 SER A CA 1
ATOM 2047 C C . SER A 1 273 ? 22.872 25.803 -8.919 1.00 26.00 251 SER A C 1
ATOM 2048 O O . SER A 1 273 ? 22.336 26.645 -8.221 1.00 27.65 251 SER A O 1
ATOM 2051 N N . ILE A 1 274 ? 22.332 25.377 -10.047 1.00 23.91 252 ILE A N 1
ATOM 2052 C CA . ILE A 1 274 ? 21.023 25.872 -10.456 1.00 23.79 252 ILE A CA 1
ATOM 2053 C C . ILE A 1 274 ? 19.944 25.478 -9.435 1.00 24.17 252 ILE A C 1
ATOM 2054 O O . ILE A 1 274 ? 19.115 26.319 -9.015 1.00 24.27 252 ILE A O 1
ATOM 2059 N N . LEU A 1 275 ? 19.992 24.222 -8.996 1.00 23.31 253 LEU A N 1
ATOM 2060 C CA . LEU A 1 275 ? 18.991 23.683 -8.042 1.00 24.47 253 LEU A CA 1
ATOM 2061 C C . LEU A 1 275 ? 19.098 24.297 -6.647 1.00 27.95 253 LEU A C 1
ATOM 2062 O O . LEU A 1 275 ? 18.198 24.196 -5.833 1.00 28.22 253 LEU A O 1
ATOM 2067 N N . GLU A 1 276 ? 20.219 24.923 -6.381 1.00 30.67 254 GLU A N 1
ATOM 2068 C CA . GLU A 1 276 ? 20.442 25.561 -5.129 1.00 33.86 254 GLU A CA 1
ATOM 2069 C C . GLU A 1 276 ? 19.889 26.973 -5.070 1.00 34.67 254 GL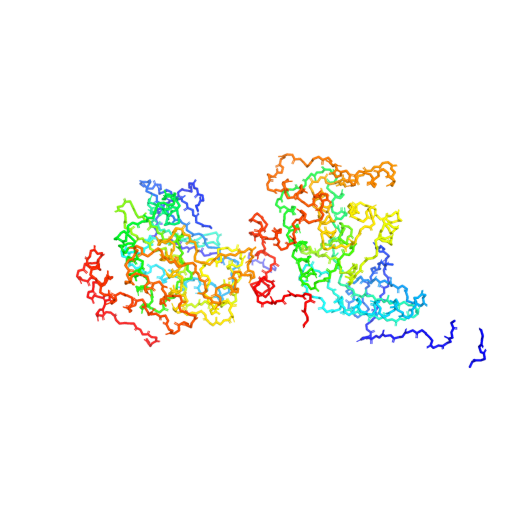U A C 1
ATOM 2070 O O . GLU A 1 276 ? 19.800 27.563 -3.972 1.00 36.98 254 GLU A O 1
ATOM 2076 N N . LYS A 1 277 ? 19.548 27.552 -6.214 1.00 32.64 255 LYS A N 1
ATOM 2077 C CA . LYS A 1 277 ? 18.962 28.893 -6.222 1.00 34.43 255 LYS A CA 1
ATOM 2078 C C . LYS A 1 277 ? 17.559 28.868 -5.588 1.00 34.49 255 LYS A C 1
ATOM 2079 O O . LYS A 1 277 ? 16.731 28.046 -5.955 1.00 34.97 255 LYS A O 1
ATOM 2085 N N . GLY A 1 278 ? 17.305 29.768 -4.649 1.00 34.96 256 GLY A N 1
ATOM 2086 C CA . GLY A 1 278 ? 16.112 29.737 -3.832 1.00 35.19 256 GLY A CA 1
ATOM 2087 C C . GLY A 1 278 ? 14.801 29.568 -4.575 1.00 34.72 256 GLY A C 1
ATOM 2088 O O . GLY A 1 278 ? 13.941 28.779 -4.164 1.00 33.61 256 GLY A O 1
ATOM 2089 N N . PHE A 1 279 ? 14.617 30.325 -5.649 1.00 34.55 257 PHE A N 1
ATOM 2090 C CA . PHE A 1 279 ? 13.333 30.309 -6.374 1.00 34.46 257 PHE A CA 1
ATOM 2091 C C . PHE A 1 279 ? 13.090 29.010 -7.141 1.00 33.64 257 PHE A C 1
ATOM 2092 O O . PHE A 1 279 ? 11.971 28.722 -7.553 1.00 33.65 257 PHE A O 1
ATOM 2100 N N . ILE A 1 280 ? 14.153 28.234 -7.327 1.00 32.27 258 ILE A N 1
ATOM 2101 C CA . ILE A 1 280 ? 14.077 26.874 -7.861 1.00 30.71 258 ILE A CA 1
ATOM 2102 C C . ILE A 1 280 ? 14.024 25.843 -6.755 1.00 29.70 258 ILE A C 1
ATOM 2103 O O . ILE A 1 280 ? 13.177 24.943 -6.799 1.00 28.29 258 ILE A O 1
ATOM 2108 N N . ALA A 1 281 ? 14.904 25.975 -5.751 1.00 30.01 259 ALA A N 1
ATOM 2109 C CA . ALA A 1 281 ? 14.987 25.012 -4.621 1.00 29.52 259 ALA A CA 1
ATOM 2110 C C . ALA A 1 281 ? 13.668 24.751 -3.890 1.00 30.76 259 ALA A C 1
ATOM 2111 O O . ALA A 1 281 ? 13.377 23.608 -3.502 1.00 29.09 259 ALA A O 1
ATOM 2113 N N . LYS A 1 282 ? 12.873 25.795 -3.700 1.00 31.57 260 LYS A N 1
ATOM 2114 C CA . LYS A 1 282 ? 11.594 25.672 -2.985 1.00 33.12 260 LYS A CA 1
ATOM 2115 C C . LYS A 1 282 ? 10.548 24.834 -3.743 1.00 31.43 260 LYS A C 1
ATOM 2116 O O . LYS A 1 282 ? 9.470 24.571 -3.227 1.00 30.85 260 LYS A O 1
ATOM 2122 N N . ARG A 1 283 ? 10.836 24.468 -4.983 1.00 28.74 261 ARG A N 1
ATOM 2123 C CA . ARG A 1 283 ? 9.893 23.657 -5.747 1.00 29.03 261 ARG A CA 1
ATOM 2124 C C . ARG A 1 283 ? 10.263 22.183 -5.730 1.00 28.00 261 ARG A C 1
ATOM 2125 O O . ARG A 1 283 ? 9.461 21.326 -6.168 1.00 28.87 261 ARG A O 1
ATOM 2133 N N . ILE A 1 284 ? 11.470 21.856 -5.276 1.00 27.11 262 ILE A N 1
ATOM 2134 C CA . ILE A 1 284 ? 11.962 20.488 -5.424 1.00 25.86 262 ILE A CA 1
ATOM 2135 C C . ILE A 1 284 ? 11.065 19.476 -4.682 1.00 26.97 262 ILE A C 1
ATOM 2136 O O . ILE A 1 284 ? 10.814 18.343 -5.178 1.00 24.52 262 ILE A O 1
ATOM 2141 N N . GLU A 1 285 ? 10.593 19.883 -3.509 1.00 28.99 263 GLU A N 1
ATOM 2142 C CA . GLU A 1 285 ? 9.745 19.051 -2.643 1.00 32.38 263 GLU A CA 1
ATOM 2143 C C . GLU A 1 285 ? 8.446 18.569 -3.284 1.00 32.85 263 GLU A C 1
ATOM 2144 O O . GLU A 1 285 ? 7.931 17.559 -2.899 1.00 32.29 263 GLU A O 1
ATOM 2150 N N . LYS A 1 286 ? 7.922 19.308 -4.246 1.00 33.34 264 LYS A N 1
ATOM 2151 C CA . LYS A 1 286 ? 6.736 18.873 -4.993 1.00 35.26 264 LYS A CA 1
ATOM 2152 C C . LYS A 1 286 ? 7.005 17.657 -5.867 1.00 33.05 264 LYS A C 1
ATOM 2153 O O . LYS A 1 286 ? 6.071 16.968 -6.256 1.00 32.90 264 LYS A O 1
ATOM 2159 N N . PHE A 1 287 ? 8.270 17.402 -6.184 1.00 30.10 265 PHE A N 1
ATOM 2160 C CA . PHE A 1 287 ? 8.622 16.447 -7.231 1.00 29.36 265 PHE A CA 1
ATOM 2161 C C . PHE A 1 287 ? 9.390 15.228 -6.759 1.00 28.62 265 PHE A C 1
ATOM 2162 O O . PHE A 1 287 ? 9.433 14.231 -7.467 1.00 28.21 265 PHE A O 1
ATOM 2170 N N . LEU A 1 288 ? 10.000 15.300 -5.580 1.00 28.70 266 LEU A N 1
ATOM 2171 C CA . LEU A 1 288 ? 10.768 14.191 -5.033 1.00 28.85 266 LEU A CA 1
ATOM 2172 C C . LEU A 1 288 ? 10.365 13.978 -3.587 1.00 30.05 266 LEU A C 1
ATOM 2173 O O . LEU A 1 288 ? 10.113 14.940 -2.839 1.00 31.56 266 LEU A O 1
ATOM 2178 N N . SER A 1 289 ? 10.334 12.717 -3.194 1.00 29.85 267 SER A N 1
ATOM 2179 C CA . SER A 1 289 ? 10.035 12.322 -1.819 1.00 31.30 267 SER A CA 1
ATOM 2180 C C . SER A 1 289 ? 11.232 12.705 -0.952 1.00 31.18 267 SER A C 1
ATOM 2181 O O . SER A 1 289 ? 12.375 12.816 -1.456 1.00 29.00 267 SER A O 1
ATOM 2184 N N . PRO A 1 290 ? 11.008 12.808 0.360 1.00 32.67 268 PRO A N 1
ATOM 2185 C CA . PRO A 1 290 ? 12.174 12.995 1.227 1.00 33.48 268 PRO A CA 1
ATOM 2186 C C . PRO A 1 290 ? 13.288 11.985 1.007 1.00 32.45 268 PRO A C 1
ATOM 2187 O O . PRO A 1 290 ? 14.452 12.367 0.996 1.00 30.24 268 PRO A O 1
ATOM 2191 N N . GLN A 1 291 ? 12.947 10.699 0.870 1.00 33.67 269 GLN A N 1
ATOM 2192 C CA . GLN A 1 291 ? 13.984 9.675 0.646 1.00 34.61 269 GLN A CA 1
ATOM 2193 C C . GLN A 1 291 ? 14.835 9.985 -0.580 1.00 33.00 269 GLN A C 1
ATOM 2194 O O . GLN A 1 291 ? 16.062 9.924 -0.541 1.00 31.04 269 GLN A O 1
ATOM 2200 N N . LEU A 1 292 ? 14.181 10.322 -1.673 1.00 32.09 270 LEU A N 1
ATOM 2201 C CA . LEU A 1 292 ? 14.928 10.666 -2.892 1.00 31.19 270 LEU A CA 1
ATOM 2202 C C . LEU A 1 292 ? 15.764 11.951 -2.765 1.00 29.85 270 LEU A C 1
ATOM 2203 O O . LEU A 1 292 ? 16.842 12.071 -3.360 1.00 27.84 270 LEU A O 1
ATOM 2208 N N . ILE A 1 293 ? 15.248 12.925 -2.026 1.00 29.28 271 ILE A N 1
ATOM 2209 C CA . ILE A 1 293 ? 16.011 14.147 -1.813 1.00 28.31 271 ILE A CA 1
ATOM 2210 C C . ILE A 1 293 ? 17.261 13.820 -1.072 1.00 27.75 271 ILE A C 1
ATOM 2211 O O . ILE A 1 293 ? 18.343 14.187 -1.521 1.00 26.53 271 ILE A O 1
ATOM 2216 N N . ALA A 1 294 ? 17.131 13.097 0.042 1.00 29.55 272 ALA A N 1
ATOM 2217 C CA . ALA A 1 294 ? 18.290 12.723 0.836 1.00 30.75 272 ALA A CA 1
ATOM 2218 C C . ALA A 1 294 ? 19.296 11.926 0.000 1.00 32.43 272 ALA A C 1
ATOM 2219 O O . ALA A 1 294 ? 20.508 12.186 0.046 1.00 31.14 272 ALA A O 1
ATOM 2221 N N . GLU A 1 295 ? 18.804 10.971 -0.774 1.00 33.94 273 GLU A N 1
ATOM 2222 C CA . GLU A 1 295 ? 19.689 10.151 -1.603 1.00 36.62 273 GLU A CA 1
ATOM 2223 C C . GLU A 1 295 ? 20.362 10.954 -2.742 1.00 34.64 273 GLU A C 1
ATOM 2224 O O . GLU A 1 295 ? 21.581 10.888 -2.877 1.00 38.67 273 GLU A O 1
ATOM 2230 N N . GLU A 1 296 ? 19.583 11.731 -3.496 1.00 32.89 274 GLU A N 1
ATOM 2231 C CA . GLU A 1 296 ? 20.112 12.494 -4.661 1.00 30.57 274 GLU A CA 1
ATOM 2232 C C . GLU A 1 296 ? 21.071 13.630 -4.210 1.00 29.29 274 GLU A C 1
ATOM 2233 O O . GLU A 1 296 ? 22.049 13.928 -4.883 1.00 28.15 274 GLU A O 1
ATOM 2239 N N . PHE A 1 297 ? 20.736 14.334 -3.134 1.00 26.99 275 PHE A N 1
ATOM 2240 C CA . PHE A 1 297 ? 21.449 15.569 -2.801 1.00 27.79 275 PHE A CA 1
ATOM 2241 C C . PHE A 1 297 ? 22.498 15.429 -1.748 1.00 29.96 275 PHE A C 1
ATOM 2242 O O . PHE A 1 297 ? 23.377 16.285 -1.630 1.00 27.86 275 PHE A O 1
ATOM 2250 N N . CYS A 1 298 ? 22.382 14.396 -0.928 1.00 32.60 276 CYS A N 1
ATOM 2251 C CA . CYS A 1 298 ? 23.146 14.339 0.297 1.00 36.77 276 CYS A CA 1
ATOM 2252 C C . CYS A 1 298 ? 23.987 13.035 0.362 1.00 39.35 276 CYS A C 1
ATOM 2253 O O . CYS A 1 298 ? 25.150 13.105 0.694 1.00 42.88 276 CYS A O 1
ATOM 2256 N N . LEU A 1 299 ? 23.415 11.866 0.056 1.00 41.21 277 LEU A N 1
ATOM 2257 C CA . LEU A 1 299 ? 24.047 10.579 0.410 1.00 45.99 277 LEU A CA 1
ATOM 2258 C C . LEU A 1 299 ? 24.855 9.883 -0.697 1.00 47.57 277 LEU A C 1
ATOM 2259 O O . LEU A 1 299 ? 25.978 9.480 -0.466 1.00 50.26 277 LEU A O 1
ATOM 2264 N N . LYS A 1 300 ? 24.290 9.710 -1.880 1.00 50.45 278 LYS A N 1
ATOM 2265 C CA . LYS A 1 300 ? 25.002 8.968 -2.917 1.00 51.59 278 LYS A CA 1
ATOM 2266 C C . LYS A 1 300 ? 26.059 9.824 -3.557 1.00 52.51 278 LYS A C 1
ATOM 2267 O O . LYS A 1 300 ? 25.729 10.845 -4.172 1.00 49.82 278 LYS A O 1
ATOM 2273 N N . THR A 1 301 ? 27.309 9.386 -3.470 1.00 52.94 279 THR A N 1
ATOM 2274 C CA . THR A 1 301 ? 28.413 10.157 -4.012 1.00 51.92 279 THR A CA 1
ATOM 2275 C C . THR A 1 301 ? 28.927 9.527 -5.311 1.00 44.86 279 THR A C 1
ATOM 2276 O O . THR A 1 301 ? 28.984 8.310 -5.460 1.00 39.81 279 THR A O 1
ATOM 2280 N N . PHE A 1 302 ? 29.278 10.369 -6.261 1.00 39.52 280 PHE A N 1
ATOM 2281 C CA . PHE A 1 302 ? 29.896 9.894 -7.480 1.00 36.53 280 PHE A CA 1
ATOM 2282 C C . PHE A 1 302 ? 31.144 10.717 -7.723 1.00 34.90 280 PHE A C 1
ATOM 2283 O O . PHE A 1 302 ? 31.311 11.836 -7.218 1.00 33.94 280 PHE A O 1
ATOM 2291 N N . SER A 1 303 ? 32.060 10.123 -8.447 1.00 31.73 281 SER A N 1
ATOM 2292 C CA . SER A 1 303 ? 33.364 10.719 -8.575 1.00 32.12 281 SER A CA 1
ATOM 2293 C C . SER A 1 303 ? 33.960 10.149 -9.835 1.00 31.85 281 SER A C 1
ATOM 2294 O O . SER A 1 303 ? 33.498 9.081 -10.304 1.00 32.47 281 SER A O 1
ATOM 2297 N N . LYS A 1 304 ? 34.882 10.894 -10.449 1.00 29.30 282 LYS A N 1
ATOM 2298 C CA . LYS A 1 304 ? 35.619 10.359 -11.574 1.00 28.46 282 LYS A CA 1
ATOM 2299 C C . LYS A 1 304 ? 36.635 9.333 -11.069 1.00 32.94 282 LYS A C 1
ATOM 2300 O O . LYS A 1 304 ? 37.231 8.627 -11.859 1.00 35.33 282 LYS A O 1
ATOM 2306 N N . PHE A 1 305 ? 36.843 9.252 -9.751 1.00 37.26 283 PHE A N 1
ATOM 2307 C CA . PHE A 1 305 ? 37.513 8.074 -9.138 1.00 40.02 283 PHE A CA 1
ATOM 2308 C C . PHE A 1 305 ? 36.540 6.917 -8.782 1.00 42.93 283 PHE A C 1
ATOM 2309 O O . PHE A 1 305 ? 35.464 7.144 -8.255 1.00 43.08 283 PHE A O 1
ATOM 2317 N N . GLY A 1 306 ? 36.940 5.669 -9.032 1.00 47.40 284 GLY A N 1
ATOM 2318 C CA . GLY A 1 306 ? 36.070 4.510 -8.755 1.00 46.92 284 GLY A CA 1
ATOM 2319 N N . HIS B 1 4 ? 70.409 29.148 -84.018 1.00 96.17 -20 HIS B N 1
ATOM 2320 C CA . HIS B 1 4 ? 69.479 28.831 -85.137 1.00 91.99 -20 HIS B CA 1
ATOM 2321 C C . HIS B 1 4 ? 69.125 30.113 -85.910 1.00 92.43 -20 HIS B C 1
ATOM 2322 O O . HIS B 1 4 ? 68.430 30.993 -85.388 1.00 96.07 -20 HIS B O 1
ATOM 2324 N N . HIS B 1 5 ? 69.615 30.219 -87.147 1.00 83.55 -19 HIS B N 1
ATOM 2325 C CA . HIS B 1 5 ? 69.332 31.380 -87.994 1.00 82.13 -19 HIS B CA 1
ATOM 2326 C C . HIS B 1 5 ? 67.839 31.372 -88.295 1.00 74.59 -19 HIS B C 1
ATOM 2327 O O . HIS B 1 5 ? 67.395 30.660 -89.196 1.00 72.76 -19 HIS B O 1
ATOM 2334 N N . HIS B 1 6 ? 67.069 32.158 -87.552 1.00 69.54 -18 HIS B N 1
ATOM 2335 C CA . HIS B 1 6 ? 65.607 32.076 -87.639 1.00 70.98 -18 HIS B CA 1
ATOM 2336 C C . HIS B 1 6 ? 64.919 33.322 -88.212 1.00 62.35 -18 HIS B C 1
ATOM 2337 O O . HIS B 1 6 ? 65.414 34.455 -88.131 1.00 61.20 -18 HIS B O 1
ATOM 2344 N N . HIS B 1 7 ? 63.784 33.064 -88.844 1.00 59.80 -17 HIS B N 1
ATOM 2345 C CA . HIS B 1 7 ? 62.791 34.085 -89.144 1.00 59.64 -17 HIS B CA 1
ATOM 2346 C C . HIS B 1 7 ? 61.410 33.438 -89.383 1.00 62.32 -17 HIS B C 1
ATOM 2347 O O . HIS B 1 7 ? 61.248 32.205 -89.298 1.00 60.65 -17 HIS B O 1
ATOM 2354 N N . VAL B 1 11 ? 57.399 29.927 -84.388 1.00 84.93 -11 VAL B N 1
ATOM 2355 C CA . VAL B 1 11 ? 57.864 28.777 -83.624 1.00 83.48 -11 VAL B CA 1
ATOM 2356 C C . VAL B 1 11 ? 59.390 28.659 -83.680 1.00 88.25 -11 VAL B C 1
ATOM 2357 O O . VAL B 1 11 ? 59.942 28.043 -84.599 1.00 93.40 -11 VAL B O 1
ATOM 2359 N N . ASP B 1 12 ? 60.062 29.280 -82.706 1.00 93.25 -10 ASP B N 1
ATOM 2360 C CA . ASP B 1 12 ? 61.505 29.094 -82.491 1.00 93.85 -10 ASP B CA 1
ATOM 2361 C C . ASP B 1 12 ? 61.715 27.770 -81.751 1.00 93.10 -10 ASP B C 1
ATOM 2362 O O . ASP B 1 12 ? 60.855 27.354 -80.972 1.00 94.38 -10 ASP B O 1
ATOM 2364 N N . LEU B 1 13 ? 62.836 27.096 -81.994 1.00 87.74 -9 LEU B N 1
ATOM 2365 C CA . LEU B 1 13 ? 63.109 25.833 -81.290 1.00 86.40 -9 LEU B CA 1
ATOM 2366 C C . LEU B 1 13 ? 63.344 26.113 -79.795 1.00 82.51 -9 LEU B C 1
ATOM 2367 O O . LEU B 1 13 ? 63.759 27.216 -79.429 1.00 83.57 -9 LEU B O 1
ATOM 2372 N N . GLY B 1 14 ? 63.044 25.132 -78.941 1.00 74.67 -8 GLY B N 1
ATOM 2373 C CA . GLY B 1 14 ? 63.075 25.321 -77.476 1.00 68.75 -8 GLY B CA 1
ATOM 2374 C C . GLY B 1 14 ? 61.929 26.166 -76.924 1.00 62.43 -8 GLY B C 1
ATOM 2375 O O . GLY B 1 14 ? 61.983 26.626 -75.787 1.00 64.98 -8 GLY B O 1
ATOM 2376 N N . THR B 1 15 ? 60.888 26.369 -77.728 1.00 81.72 -7 THR B N 1
ATOM 2377 C CA . THR B 1 15 ? 59.699 27.089 -77.319 1.00 75.20 -7 THR B CA 1
ATOM 2378 C C . THR B 1 15 ? 58.639 26.089 -76.850 1.00 64.95 -7 THR B C 1
ATOM 2379 O O . THR B 1 15 ? 57.629 26.503 -76.308 1.00 63.30 -7 THR B O 1
ATOM 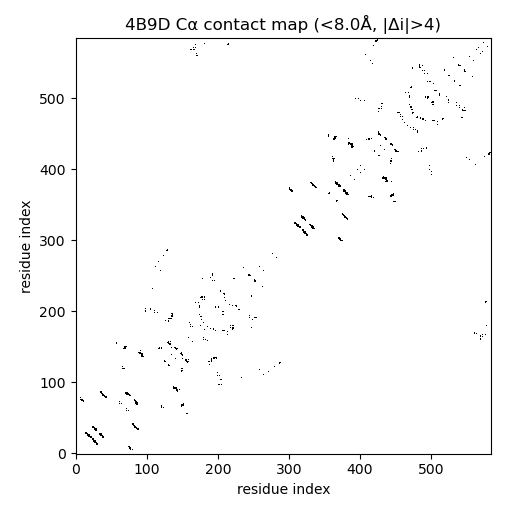2383 N N . GLU B 1 16 ? 58.858 24.787 -77.077 1.00 56.74 -6 GLU B N 1
ATOM 2384 C CA . GLU B 1 16 ? 57.942 23.770 -76.551 1.00 51.47 -6 GLU B CA 1
ATOM 2385 C C . GLU B 1 16 ? 58.142 23.732 -75.027 1.00 43.57 -6 GLU B C 1
ATOM 2386 O O . GLU B 1 16 ? 59.273 23.741 -74.540 1.00 41.54 -6 GLU B O 1
ATOM 2392 N N . ASN B 1 17 ? 57.040 23.746 -74.297 1.00 39.48 -5 ASN B N 1
ATOM 2393 C CA . ASN B 1 17 ? 57.076 23.678 -72.828 1.00 36.77 -5 ASN B CA 1
ATOM 2394 C C . ASN B 1 17 ? 57.226 22.223 -72.413 1.00 31.36 -5 ASN B C 1
ATOM 2395 O O . ASN B 1 17 ? 56.628 21.343 -73.034 1.00 29.71 -5 ASN B O 1
ATOM 2400 N N . LEU B 1 18 ? 58.014 21.962 -71.365 1.00 28.19 -4 LEU B N 1
ATOM 2401 C CA . LEU B 1 18 ? 58.132 20.609 -70.805 1.00 25.51 -4 LEU B CA 1
ATOM 2402 C C . LEU B 1 18 ? 57.873 20.714 -69.306 1.00 23.00 -4 LEU B C 1
ATOM 2403 O O . LEU B 1 18 ? 58.500 21.523 -68.592 1.00 22.46 -4 LEU B O 1
ATOM 2408 N N . TYR B 1 19 ? 56.919 19.924 -68.860 1.00 21.27 -3 TYR B N 1
ATOM 2409 C CA . TYR B 1 19 ? 56.582 19.827 -67.423 1.00 19.91 -3 TYR B CA 1
ATOM 2410 C C . TYR B 1 19 ? 56.259 18.374 -67.130 1.00 18.23 -3 TYR B C 1
ATOM 2411 O O . TYR B 1 19 ? 55.467 17.715 -67.867 1.00 17.17 -3 TYR B O 1
ATOM 2420 N N . PHE B 1 20 ? 56.851 17.851 -66.066 1.00 17.49 -2 PHE B N 1
ATOM 2421 C CA . PHE B 1 20 ? 56.426 16.563 -65.571 1.00 16.82 -2 PHE B CA 1
ATOM 2422 C C . PHE B 1 20 ? 56.778 16.447 -64.098 1.00 17.68 -2 PHE B C 1
ATOM 2423 O O . PHE B 1 20 ? 57.710 17.112 -63.605 1.00 17.35 -2 PHE B O 1
ATOM 2431 N N . GLN B 1 21 ? 55.974 15.644 -63.421 1.00 18.25 -1 GLN B N 1
ATOM 2432 C CA . GLN B 1 21 ? 56.088 15.386 -62.015 1.00 21.04 -1 GLN B CA 1
ATOM 2433 C C . GLN B 1 21 ? 56.386 13.908 -61.715 1.00 21.06 -1 GLN B C 1
ATOM 2434 O O . GLN B 1 21 ? 56.550 13.574 -60.550 1.00 23.33 -1 GLN B O 1
ATOM 2440 N N . SER B 1 22 ? 56.401 13.018 -62.706 1.00 20.35 0 SER B N 1
ATOM 2441 C CA . SER B 1 22 ? 56.707 11.619 -62.438 1.00 20.41 0 SER B CA 1
ATOM 2442 C C . SER B 1 22 ? 57.085 10.936 -63.720 1.00 20.92 0 SER B C 1
ATOM 2443 O O . SER B 1 22 ? 56.796 11.450 -64.809 1.00 19.74 0 SER B O 1
ATOM 2446 N N . MET B 1 23 ? 57.657 9.741 -63.617 1.00 22.09 1 MET B N 1
ATOM 2447 C CA . MET B 1 23 ? 58.068 8.972 -64.810 1.00 24.10 1 MET B CA 1
ATOM 2448 C C . MET B 1 23 ? 56.944 8.137 -65.417 1.00 25.46 1 MET B C 1
ATOM 2449 O O . MET B 1 23 ? 57.098 7.575 -66.512 1.00 25.47 1 MET B O 1
ATOM 2454 N N . GLU B 1 24 ? 55.795 8.065 -64.727 1.00 25.07 2 GLU B N 1
ATOM 2455 C CA . GLU B 1 24 ? 54.788 7.105 -65.109 1.00 25.76 2 GLU B CA 1
ATOM 2456 C C . GLU B 1 24 ? 54.359 7.327 -66.568 1.00 25.02 2 GLU B C 1
ATOM 2457 O O . GLU B 1 24 ? 54.167 8.454 -66.998 1.00 24.59 2 GLU B O 1
ATOM 2463 N N . LYS B 1 25 ? 54.248 6.241 -67.324 1.00 26.09 3 LYS B N 1
ATOM 2464 C CA . LYS B 1 25 ? 53.861 6.316 -68.714 1.00 27.17 3 LYS B CA 1
ATOM 2465 C C . LYS B 1 25 ? 52.453 5.760 -68.897 1.00 27.76 3 LYS B C 1
ATOM 2466 O O . LYS B 1 25 ? 52.058 4.807 -68.211 1.00 28.63 3 LYS B O 1
ATOM 2472 N N . TYR B 1 26 ? 51.719 6.338 -69.836 1.00 27.01 4 TYR B N 1
ATOM 2473 C CA . TYR B 1 26 ? 50.351 5.931 -70.105 1.00 28.70 4 TYR B CA 1
ATOM 2474 C C . TYR B 1 26 ? 50.185 5.481 -71.560 1.00 31.80 4 TYR B C 1
ATOM 2475 O O . TYR B 1 26 ? 50.733 6.104 -72.450 1.00 33.35 4 TYR B O 1
ATOM 2484 N N . VAL B 1 27 ? 49.490 4.367 -71.782 1.00 33.77 5 VAL B N 1
ATOM 2485 C CA . VAL B 1 27 ? 49.221 3.878 -73.138 1.00 37.05 5 VAL B CA 1
ATOM 2486 C C . VAL B 1 27 ? 47.813 4.258 -73.562 1.00 36.96 5 VAL B C 1
ATOM 2487 O O . VAL B 1 27 ? 46.870 3.988 -72.837 1.00 35.90 5 VAL B O 1
ATOM 2491 N N . ARG B 1 28 ? 47.682 4.906 -74.715 1.00 39.10 6 ARG B N 1
ATOM 2492 C CA . ARG B 1 28 ? 46.356 5.287 -75.234 1.00 42.10 6 ARG B CA 1
ATOM 2493 C C . ARG B 1 28 ? 45.551 4.049 -75.602 1.00 44.57 6 ARG B C 1
ATOM 2494 O O . ARG B 1 28 ? 46.030 3.199 -76.329 1.00 44.81 6 ARG B O 1
ATOM 2502 N N . LEU B 1 29 ? 44.334 3.949 -75.092 1.00 44.64 7 LEU B N 1
ATOM 2503 C CA . LEU B 1 29 ? 43.458 2.844 -75.459 1.00 48.50 7 LEU B CA 1
ATOM 2504 C C . LEU B 1 29 ? 42.371 3.280 -76.435 1.00 51.82 7 LEU B C 1
ATOM 2505 O O . LEU B 1 29 ? 42.065 2.558 -77.380 1.00 55.91 7 LEU B O 1
ATOM 2510 N N . GLN B 1 30 ? 41.809 4.470 -76.232 1.00 51.16 8 GLN B N 1
ATOM 2511 C CA . GLN B 1 30 ? 40.560 4.832 -76.870 1.00 54.72 8 GLN B CA 1
ATOM 2512 C C . GLN B 1 30 ? 40.227 6.297 -76.583 1.00 52.31 8 GLN B C 1
ATOM 2513 O O . GLN B 1 30 ? 40.456 6.767 -75.475 1.00 46.48 8 GLN B O 1
ATOM 2519 N N . LYS B 1 31 ? 39.652 7.005 -77.554 1.00 53.73 9 LYS B N 1
ATOM 2520 C CA . LYS B 1 31 ? 38.994 8.286 -77.257 1.00 53.40 9 LYS B CA 1
ATOM 2521 C C . LYS B 1 31 ? 37.693 7.970 -76.516 1.00 53.23 9 LYS B C 1
ATOM 2522 O O . LYS B 1 31 ? 37.064 6.953 -76.775 1.00 53.56 9 LYS B O 1
ATOM 2525 N N . ILE B 1 32 ? 37.310 8.831 -75.578 1.00 50.24 10 ILE B N 1
ATOM 2526 C CA . ILE B 1 32 ? 36.014 8.724 -74.924 1.00 52.50 10 ILE B CA 1
ATOM 2527 C C . ILE B 1 32 ? 35.259 10.046 -74.972 1.00 54.80 10 ILE B C 1
ATOM 2528 O O . ILE B 1 32 ? 34.074 10.105 -74.611 1.00 54.78 10 ILE B O 1
ATOM 2533 N N . GLY B 1 33 ? 35.928 11.093 -75.466 1.00 59.29 11 GLY B N 1
ATOM 2534 C CA . GLY B 1 33 ? 35.263 12.356 -75.816 1.00 63.42 11 GLY B CA 1
ATOM 2535 C C . GLY B 1 33 ? 36.214 13.455 -76.260 1.00 63.79 11 GLY B C 1
ATOM 2536 O O . GLY B 1 33 ? 35.861 14.633 -76.189 1.00 66.81 11 GLY B O 1
ATOM 2537 N N . LYS B 1 39 ? 40.267 16.687 -76.426 1.00 64.69 17 LYS B N 1
ATOM 2538 C CA . LYS B 1 39 ? 39.621 16.475 -75.131 1.00 61.04 17 LYS B CA 1
ATOM 2539 C C . LYS B 1 39 ? 40.048 15.079 -74.608 1.00 57.34 17 LYS B C 1
ATOM 2540 O O . LYS B 1 39 ? 41.254 14.857 -74.524 1.00 51.56 17 LYS B O 1
ATOM 2543 N N . ALA B 1 40 ? 39.110 14.141 -74.335 1.00 52.30 18 ALA B N 1
ATOM 2544 C CA . ALA B 1 40 ? 39.377 13.014 -73.396 1.00 43.52 18 ALA B CA 1
ATOM 2545 C C . ALA B 1 40 ? 39.777 11.639 -73.963 1.00 41.18 18 ALA B C 1
ATOM 2546 O O . ALA B 1 40 ? 39.115 11.085 -74.846 1.00 40.54 18 ALA B O 1
ATOM 2548 N N . ILE B 1 41 ? 40.827 11.064 -73.370 1.00 35.89 19 ILE B N 1
ATOM 2549 C CA . ILE B 1 41 ? 41.398 9.786 -73.803 1.00 35.91 19 ILE B CA 1
ATOM 2550 C C . ILE B 1 41 ? 41.467 8.753 -72.674 1.00 32.03 19 ILE B C 1
ATOM 2551 O O . ILE B 1 41 ? 41.991 9.035 -71.607 1.00 28.95 19 ILE B O 1
ATOM 2556 N N . LEU B 1 42 ? 40.999 7.535 -72.940 1.00 31.74 20 LEU B N 1
ATOM 2557 C CA . LEU B 1 42 ? 41.157 6.455 -71.980 1.00 31.21 20 LEU B CA 1
ATOM 2558 C C . LEU B 1 42 ? 42.551 5.870 -72.135 1.00 31.55 20 LEU B C 1
ATOM 2559 O O . LEU B 1 42 ? 42.931 5.503 -73.242 1.00 33.93 20 LEU B O 1
ATOM 2564 N N . VAL B 1 43 ? 43.299 5.794 -71.024 1.00 29.70 21 VAL B N 1
ATOM 2565 C CA . VAL B 1 43 ? 44.651 5.259 -71.008 1.00 29.63 21 VAL B CA 1
ATOM 2566 C C . VAL B 1 43 ? 44.818 4.201 -69.928 1.00 30.86 21 VAL B C 1
ATOM 2567 O O . VAL B 1 43 ? 44.008 4.096 -68.991 1.00 30.55 21 VAL B O 1
ATOM 2571 N N . LYS B 1 44 ? 45.889 3.432 -70.073 1.00 32.28 22 LYS B N 1
ATOM 2572 C CA . LYS B 1 44 ? 46.326 2.447 -69.108 1.00 34.23 22 LYS B CA 1
ATOM 2573 C C . LYS B 1 44 ? 47.764 2.818 -68.698 1.00 32.61 22 LYS B C 1
ATOM 2574 O O . LYS B 1 44 ? 48.578 3.105 -69.545 1.00 33.66 22 LYS B O 1
ATOM 2580 N N . SER B 1 45 ? 48.054 2.824 -67.402 1.00 31.85 23 SER B N 1
ATOM 2581 C CA . SER B 1 45 ? 49.408 2.952 -66.907 1.00 31.96 23 SER B CA 1
ATOM 2582 C C . SER B 1 45 ? 50.250 1.725 -67.250 1.00 35.97 23 SER B C 1
ATOM 2583 O O . SER B 1 45 ? 49.796 0.611 -67.065 1.00 35.73 23 SER B O 1
ATOM 2586 N N . THR B 1 46 ? 51.484 1.947 -67.712 1.00 37.58 24 THR B N 1
ATOM 2587 C CA . THR B 1 46 ? 52.442 0.859 -67.935 1.00 42.17 24 THR B CA 1
ATOM 2588 C C . THR B 1 46 ? 53.080 0.405 -66.626 1.00 44.97 24 THR B C 1
ATOM 2589 O O . THR B 1 46 ? 53.699 -0.643 -66.579 1.00 47.84 24 THR B O 1
ATOM 2593 N N . GLU B 1 47 ? 52.962 1.220 -65.583 1.00 45.31 25 GLU B N 1
ATOM 2594 C CA . GLU B 1 47 ? 53.382 0.831 -64.246 1.00 49.57 25 GLU B CA 1
ATOM 2595 C C . GLU B 1 47 ? 52.604 -0.421 -63.822 1.00 52.00 25 GLU B C 1
ATOM 2596 O O . GLU B 1 47 ? 53.171 -1.525 -63.756 1.00 55.81 25 GLU B O 1
ATOM 2602 N N . ASP B 1 48 ? 51.300 -0.261 -63.592 1.00 49.41 26 ASP B N 1
ATOM 2603 C CA . ASP B 1 48 ? 50.485 -1.328 -62.994 1.00 51.21 26 ASP B CA 1
ATOM 2604 C C . ASP B 1 48 ? 49.187 -1.653 -63.750 1.00 49.52 26 ASP B C 1
ATOM 2605 O O . ASP B 1 48 ? 48.296 -2.274 -63.194 1.00 51.55 26 ASP B O 1
ATOM 2610 N N . GLY B 1 49 ? 49.061 -1.199 -64.993 1.00 46.64 27 GLY B N 1
ATOM 2611 C CA . GLY B 1 49 ? 47.852 -1.440 -65.789 1.00 45.56 27 GLY B CA 1
ATOM 2612 C C . GLY B 1 49 ? 46.562 -0.744 -65.350 1.00 42.57 27 GLY B C 1
ATOM 2613 O O . GLY B 1 49 ? 45.530 -0.985 -65.930 1.00 42.32 27 GLY B O 1
ATOM 2614 N N . ARG B 1 50 ? 46.605 0.122 -64.344 1.00 39.68 28 ARG B N 1
ATOM 2615 C CA . ARG B 1 50 ? 45.401 0.857 -63.940 1.00 38.71 28 ARG B CA 1
ATOM 2616 C C . ARG B 1 50 ? 44.986 1.858 -65.019 1.00 34.64 28 ARG B C 1
ATOM 2617 O O . ARG B 1 50 ? 45.825 2.444 -65.716 1.00 32.07 28 ARG B O 1
ATOM 2625 N N . GLN B 1 51 ? 43.677 2.039 -65.144 1.00 32.71 29 GLN B N 1
ATOM 2626 C CA . GLN B 1 51 ? 43.095 2.883 -66.160 1.00 31.64 29 GLN B CA 1
ATOM 2627 C C . GLN B 1 51 ? 42.941 4.284 -65.617 1.00 27.01 29 GLN B C 1
ATOM 2628 O O . GLN B 1 51 ? 42.648 4.470 -64.421 1.00 25.82 29 GLN B O 1
ATOM 2634 N N . TYR B 1 52 ? 43.130 5.264 -66.499 1.00 24.96 30 TYR B N 1
ATOM 2635 C CA . TYR B 1 52 ? 42.969 6.703 -66.185 1.00 22.58 30 TYR B CA 1
ATOM 2636 C C . TYR B 1 52 ? 42.359 7.377 -67.396 1.00 22.84 30 TYR B C 1
ATOM 2637 O O . TYR B 1 52 ? 42.284 6.798 -68.477 1.00 23.81 30 TYR B O 1
ATOM 2646 N N . VAL B 1 53 ? 41.888 8.591 -67.186 1.00 21.76 31 VAL B N 1
ATOM 2647 C CA . VAL B 1 53 ? 41.462 9.436 -68.242 1.00 22.09 31 VAL B CA 1
ATOM 2648 C C . VAL B 1 53 ? 42.415 10.622 -68.336 1.00 21.41 31 VAL B C 1
ATOM 2649 O O . VAL B 1 53 ? 42.798 11.197 -67.321 1.00 21.19 31 VAL B O 1
ATOM 2653 N N . ILE B 1 54 ? 42.803 10.966 -69.560 1.00 22.68 32 ILE B N 1
ATOM 2654 C CA . ILE B 1 54 ? 43.642 12.110 -69.828 1.00 22.78 32 ILE B CA 1
ATOM 2655 C C . ILE B 1 54 ? 42.897 13.068 -70.740 1.00 25.42 32 ILE B C 1
ATOM 2656 O O . ILE B 1 54 ? 42.355 12.657 -71.774 1.00 27.69 32 ILE B O 1
ATOM 2661 N N . LYS B 1 55 ? 42.847 14.324 -70.337 1.00 26.24 33 LYS B N 1
ATOM 2662 C CA . LYS B 1 55 ? 42.344 15.394 -71.143 1.00 29.50 33 LYS B CA 1
ATOM 2663 C C . LYS B 1 55 ? 43.528 16.178 -71.692 1.00 29.92 33 LYS B C 1
ATOM 2664 O O . LYS B 1 55 ? 44.425 16.573 -70.944 1.00 26.99 33 LYS B O 1
ATOM 2670 N N . GLU B 1 56 ? 43.523 16.377 -73.007 1.00 31.63 34 GLU B N 1
ATOM 2671 C CA . GLU B 1 56 ? 44.580 17.080 -73.701 1.00 35.07 34 GLU B CA 1
ATOM 2672 C C . GLU B 1 56 ? 44.076 18.453 -74.087 1.00 38.36 34 GLU B C 1
ATOM 2673 O O . GLU B 1 56 ? 42.988 18.583 -74.636 1.00 42.67 34 GLU B O 1
ATOM 2679 N N . ILE B 1 57 ? 44.849 19.478 -73.774 1.00 38.49 35 ILE B N 1
ATOM 2680 C CA . ILE B 1 57 ? 44.554 20.842 -74.150 1.00 41.32 35 ILE B CA 1
ATOM 2681 C C . ILE B 1 57 ? 45.714 21.340 -75.005 1.00 41.03 35 ILE B C 1
ATOM 2682 O O . ILE B 1 57 ? 46.867 21.227 -74.602 1.00 37.47 35 ILE B O 1
ATOM 2687 N N . ASN B 1 58 ? 45.440 21.900 -76.175 1.00 42.47 36 ASN B N 1
ATOM 2688 C CA . ASN B 1 58 ? 46.541 22.555 -76.888 1.00 45.45 36 ASN B CA 1
ATOM 2689 C C . ASN B 1 58 ? 46.974 23.848 -76.217 1.00 46.90 36 ASN B C 1
ATOM 2690 O O . ASN B 1 58 ? 46.153 24.671 -75.847 1.00 49.67 36 ASN B O 1
ATOM 2695 N N . ILE B 1 59 ? 48.284 24.023 -76.118 1.00 46.90 37 ILE B N 1
ATOM 2696 C CA . ILE B 1 59 ? 48.895 25.169 -75.462 1.00 48.47 37 ILE B CA 1
ATOM 2697 C C . ILE B 1 59 ? 49.671 26.033 -76.438 1.00 51.71 37 ILE B C 1
ATOM 2698 O O . ILE B 1 59 ? 49.631 27.254 -76.323 1.00 54.12 37 ILE B O 1
ATOM 2703 N N . SER B 1 60 ? 50.374 25.395 -77.374 1.00 51.33 38 SER B N 1
ATOM 2704 C CA . SER B 1 60 ? 51.296 26.085 -78.276 1.00 55.42 38 SER B CA 1
ATOM 2705 C C . SER B 1 60 ? 50.659 27.229 -79.074 1.00 59.76 38 SER B C 1
ATOM 2706 O O . SER B 1 60 ? 51.366 28.154 -79.456 1.00 62.60 38 SER B O 1
ATOM 2709 N N . ARG B 1 61 ? 49.356 27.159 -79.331 1.00 62.31 39 ARG B N 1
ATOM 2710 C CA . ARG B 1 61 ? 48.623 28.247 -80.013 1.00 69.81 39 ARG B CA 1
ATOM 2711 C C . ARG B 1 61 ? 47.858 29.189 -79.069 1.00 71.36 39 ARG B C 1
ATOM 2712 O O . ARG B 1 61 ? 46.890 29.825 -79.484 1.00 74.67 39 ARG B O 1
ATOM 2720 N N . MET B 1 62 ? 48.308 29.286 -77.817 1.00 69.09 40 MET B N 1
ATOM 2721 C CA . MET B 1 62 ? 47.775 30.247 -76.860 1.00 69.76 40 MET B CA 1
ATOM 2722 C C . MET B 1 62 ? 48.709 31.450 -76.735 1.00 72.04 40 MET B C 1
ATOM 2723 O O . MET B 1 62 ? 49.927 31.336 -76.912 1.00 69.25 40 MET B O 1
ATOM 2728 N N . SER B 1 63 ? 48.129 32.592 -76.382 1.00 74.80 41 SER B N 1
ATOM 2729 C CA . SER B 1 63 ? 48.891 33.798 -76.050 1.00 76.81 41 SER B CA 1
ATOM 2730 C C . SER B 1 63 ? 49.673 33.625 -74.748 1.00 75.44 41 SER B C 1
ATOM 2731 O O . SER B 1 63 ? 49.606 32.574 -74.097 1.00 71.96 41 SER B O 1
ATOM 2734 N N . SER B 1 64 ? 50.400 34.667 -74.356 1.00 77.87 42 SER B N 1
ATOM 2735 C CA . SER B 1 64 ? 51.010 34.708 -73.025 1.00 77.83 42 SER B CA 1
ATOM 2736 C C . SER B 1 64 ? 49.918 34.667 -71.940 1.00 76.92 42 SER B C 1
ATOM 2737 O O . SER B 1 64 ? 49.942 33.820 -71.043 1.00 73.13 42 SER B O 1
ATOM 2739 N N . LYS B 1 65 ? 48.956 35.581 -72.050 1.00 81.29 43 LYS B N 1
ATOM 2740 C CA . LYS B 1 65 ? 47.846 35.677 -71.097 1.00 81.58 43 LYS B CA 1
ATOM 2741 C C . LYS B 1 65 ? 47.087 34.372 -70.935 1.00 77.60 43 LYS B C 1
ATOM 2742 O O . LYS B 1 65 ? 46.869 33.936 -69.811 1.00 75.79 43 LYS B O 1
ATOM 2744 N N . GLU B 1 66 ? 46.666 33.778 -72.054 1.00 76.44 44 GLU B N 1
ATOM 2745 C CA . GLU B 1 66 ? 45.863 32.551 -72.046 1.00 73.12 44 GLU B CA 1
ATOM 2746 C C . GLU B 1 66 ? 46.601 31.370 -71.401 1.00 68.15 44 GLU B C 1
ATOM 2747 O O . GLU B 1 66 ? 45.981 30.545 -70.734 1.00 64.66 44 GLU B O 1
ATOM 2753 N N . ARG B 1 67 ? 47.914 31.310 -71.589 1.00 66.50 45 ARG B N 1
ATOM 2754 C CA . ARG B 1 67 ? 48.735 30.299 -70.942 1.00 63.37 45 ARG B CA 1
ATOM 2755 C C . ARG B 1 67 ? 48.843 30.545 -69.447 1.00 62.08 45 ARG B C 1
ATOM 2756 O O . ARG B 1 67 ? 48.845 29.602 -68.673 1.00 53.89 45 ARG B O 1
ATOM 2764 N N . GLU B 1 68 ? 48.940 31.806 -69.030 1.00 64.81 46 GLU B N 1
ATOM 2765 C CA . GLU B 1 68 ? 48.999 32.076 -67.588 1.00 65.09 46 GLU B CA 1
ATOM 2766 C C . GLU B 1 68 ? 47.650 31.757 -66.913 1.00 63.42 46 GLU B C 1
ATOM 2767 O O . GLU B 1 68 ? 47.632 31.300 -65.775 1.00 61.89 46 GLU B O 1
ATOM 2770 N N . GLU B 1 69 ? 46.541 31.948 -67.633 1.00 64.76 47 GLU B N 1
ATOM 2771 C CA . GLU B 1 69 ? 45.202 31.575 -67.138 1.00 65.16 47 GLU B CA 1
ATOM 2772 C C . GLU B 1 69 ? 44.987 30.054 -67.124 1.00 58.64 47 GLU B C 1
ATOM 2773 O O . GLU B 1 69 ? 44.323 29.538 -66.223 1.00 54.27 47 GLU B O 1
ATOM 2779 N N . SER B 1 70 ? 45.518 29.342 -68.116 1.00 54.67 48 SER B N 1
ATOM 2780 C CA . SER B 1 70 ? 45.404 27.889 -68.109 1.00 51.28 48 SER B CA 1
ATOM 2781 C C . SER B 1 70 ? 46.213 27.324 -66.953 1.00 48.27 48 SER B C 1
ATOM 2782 O O . SER B 1 70 ? 45.771 26.418 -66.276 1.00 41.70 48 SER B O 1
ATOM 2785 N N . ARG B 1 71 ? 47.399 27.880 -66.722 1.00 48.15 49 ARG B N 1
ATOM 2786 C CA . ARG B 1 71 ? 48.220 27.451 -65.604 1.00 49.63 49 ARG B CA 1
ATOM 2787 C C . ARG B 1 71 ? 47.511 27.670 -64.277 1.00 47.94 49 ARG B C 1
ATOM 2788 O O . ARG B 1 71 ? 47.544 26.797 -63.422 1.00 42.96 49 ARG B O 1
ATOM 2796 N N . ARG B 1 72 ? 46.860 28.824 -64.141 1.00 51.40 50 ARG B N 1
ATOM 2797 C CA . ARG B 1 72 ? 46.041 29.143 -62.976 1.00 53.60 50 ARG B CA 1
ATOM 2798 C C . ARG B 1 72 ? 44.883 28.157 -62.817 1.00 49.02 50 ARG B C 1
ATOM 2799 O O . ARG B 1 72 ? 44.654 27.660 -61.726 1.00 49.41 50 ARG B O 1
ATOM 2807 N N . GLU B 1 73 ? 44.162 27.876 -63.900 1.00 47.34 51 GLU B N 1
ATOM 2808 C CA . GLU B 1 73 ? 43.103 26.852 -63.871 1.00 42.64 51 GLU B CA 1
ATOM 2809 C C . GLU B 1 73 ? 43.646 25.497 -63.410 1.00 37.86 51 GLU B C 1
ATOM 2810 O O . GLU B 1 73 ? 43.019 24.835 -62.539 1.00 33.45 51 GLU B O 1
ATOM 2816 N N . VAL B 1 74 ? 44.792 25.053 -63.946 1.00 33.92 52 VAL B N 1
ATOM 2817 C CA . VAL B 1 74 ? 45.253 23.700 -63.593 1.00 31.54 52 VAL B CA 1
ATOM 2818 C C . VAL B 1 74 ? 45.655 23.610 -62.127 1.00 29.51 52 VAL B C 1
ATOM 2819 O O . VAL B 1 74 ? 45.389 22.620 -61.492 1.00 28.02 52 VAL B O 1
ATOM 2823 N N . ALA B 1 75 ? 46.290 24.647 -61.620 1.00 31.13 53 ALA B N 1
ATOM 2824 C CA . ALA B 1 75 ? 46.661 24.689 -60.229 1.00 32.85 53 ALA B CA 1
ATOM 2825 C C . ALA B 1 75 ? 45.410 24.575 -59.359 1.00 33.57 53 ALA B C 1
ATOM 2826 O O . ALA B 1 75 ? 45.423 23.875 -58.360 1.00 34.03 53 ALA B O 1
ATOM 2828 N N . VAL B 1 76 ? 44.317 25.231 -59.755 1.00 34.54 54 VAL B N 1
ATOM 2829 C CA . VAL B 1 76 ? 43.043 25.093 -59.013 1.00 34.22 54 VAL B CA 1
ATOM 2830 C C . VAL B 1 76 ? 42.552 23.641 -59.056 1.00 32.04 54 VAL B C 1
ATOM 2831 O O . VAL B 1 76 ? 42.219 23.080 -58.014 1.00 30.74 54 VAL B O 1
ATOM 2835 N N . LEU B 1 77 ? 42.525 23.041 -60.249 1.00 32.92 55 LEU B N 1
ATOM 2836 C CA . LEU B 1 77 ? 42.154 21.638 -60.420 1.00 32.80 55 LEU B CA 1
ATOM 2837 C C . LEU B 1 77 ? 43.054 20.754 -59.557 1.00 31.92 55 LEU B C 1
ATOM 2838 O O . LEU B 1 77 ? 42.589 19.858 -58.894 1.00 30.61 55 LEU B O 1
ATOM 2843 N N . ALA B 1 78 ? 44.350 21.024 -59.580 1.00 32.27 56 ALA B N 1
ATOM 2844 C CA . ALA B 1 78 ? 45.306 20.157 -58.910 1.00 33.17 56 ALA B CA 1
ATOM 2845 C C . ALA B 1 78 ? 45.144 20.161 -57.410 1.00 35.32 56 ALA B C 1
ATOM 2846 O O . ALA B 1 78 ? 45.519 19.202 -56.758 1.00 36.65 56 ALA B O 1
ATOM 2848 N N . ASN B 1 79 ? 44.545 21.207 -56.846 1.00 37.79 57 ASN B N 1
ATOM 2849 C CA . ASN B 1 79 ? 44.402 21.278 -55.391 1.00 40.86 57 ASN B CA 1
ATOM 2850 C C . ASN B 1 79 ? 43.048 20.859 -54.871 1.00 37.93 57 ASN B C 1
ATOM 2851 O O . ASN B 1 79 ? 42.868 20.700 -53.682 1.00 40.77 57 ASN B O 1
ATOM 2856 N N . MET B 1 80 ? 42.105 20.653 -55.772 1.00 35.04 58 MET B N 1
ATOM 2857 C CA . MET B 1 80 ? 40.734 20.336 -55.426 1.00 32.88 58 MET B CA 1
ATOM 2858 C C . MET B 1 80 ? 40.627 18.847 -55.013 1.00 30.01 58 MET B C 1
ATOM 2859 O O . MET B 1 80 ? 41.125 17.972 -55.717 1.00 29.21 58 MET B O 1
ATOM 2864 N N . LYS B 1 81 ? 39.998 18.570 -53.885 1.00 27.94 59 LYS B N 1
ATOM 2865 C CA . LYS B 1 81 ? 39.811 17.191 -53.400 1.00 27.71 59 LYS B CA 1
ATOM 2866 C C . LYS B 1 81 ? 38.458 17.086 -52.696 1.00 24.38 59 LYS B C 1
ATOM 2867 O O . LYS B 1 81 ? 38.181 17.788 -51.734 1.00 24.71 59 LYS B O 1
ATOM 2871 N N . HIS B 1 82 ? 37.599 16.224 -53.225 1.00 20.89 60 HIS B N 1
ATOM 2872 C CA . HIS B 1 82 ? 36.278 16.036 -52.672 1.00 19.93 60 HIS B CA 1
ATOM 2873 C C . HIS B 1 82 ? 35.846 14.664 -53.173 1.00 18.39 60 HIS B C 1
ATOM 2874 O O . HIS B 1 82 ? 36.164 14.316 -54.289 1.00 17.57 60 HIS B O 1
ATOM 2881 N N . PRO B 1 83 ? 35.074 13.928 -52.365 1.00 19.19 61 PRO B N 1
ATOM 2882 C CA . PRO B 1 83 ? 34.659 12.566 -52.767 1.00 18.48 61 PRO B CA 1
ATOM 2883 C C . PRO B 1 83 ? 33.722 12.560 -53.959 1.00 17.56 61 PRO B C 1
ATOM 2884 O O . PRO B 1 83 ? 33.595 11.534 -54.611 1.00 17.17 61 PRO B O 1
ATOM 2888 N N . ASN B 1 84 ? 33.090 13.684 -54.279 1.00 16.38 62 ASN B N 1
ATOM 2889 C CA . ASN B 1 84 ? 32.148 13.733 -55.403 1.00 16.22 62 ASN B CA 1
ATOM 2890 C C . ASN B 1 84 ? 32.671 14.562 -56.602 1.00 15.81 62 ASN B C 1
ATOM 2891 O O . ASN B 1 84 ? 31.898 14.970 -57.450 1.00 15.72 62 ASN B O 1
ATOM 2896 N N . ILE B 1 85 ? 33.987 14.769 -56.637 1.00 15.51 63 ILE B N 1
ATOM 2897 C CA . ILE B 1 85 ? 34.686 15.357 -57.786 1.00 15.41 63 ILE B CA 1
ATOM 2898 C C . ILE B 1 85 ? 35.710 14.363 -58.322 1.00 15.89 63 ILE B C 1
ATOM 2899 O O . ILE B 1 85 ? 36.407 13.695 -57.537 1.00 15.29 63 ILE B O 1
ATOM 2904 N N . VAL B 1 86 ? 35.806 14.258 -59.658 1.00 16.09 64 VAL B N 1
ATOM 2905 C CA . VAL B 1 86 ? 36.733 13.303 -60.257 1.00 17.04 64 VAL B CA 1
ATOM 2906 C C . VAL B 1 86 ? 38.158 13.617 -59.747 1.00 16.81 64 VAL B C 1
ATOM 2907 O O . VAL B 1 86 ? 38.526 14.772 -59.639 1.00 16.83 64 VAL B O 1
ATOM 2911 N N . GLN B 1 87 ? 38.913 12.620 -59.334 1.00 16.38 65 GLN B N 1
ATOM 2912 C CA . GLN B 1 87 ? 40.153 12.860 -58.641 1.00 17.12 65 GLN B CA 1
ATOM 2913 C C . GLN B 1 87 ? 41.288 13.102 -59.655 1.00 17.88 65 GLN B C 1
ATOM 2914 O O . GLN B 1 87 ? 41.569 12.271 -60.497 1.00 16.84 65 GLN B O 1
ATOM 2917 N N . TYR B 1 88 ? 41.944 14.222 -59.491 1.00 17.97 66 TYR B N 1
ATOM 2918 C CA . TYR B 1 88 ? 43.099 14.621 -60.288 1.00 18.51 66 TYR B CA 1
ATOM 2919 C C . TYR B 1 88 ? 44.304 13.788 -59.854 1.00 18.59 66 TYR B C 1
ATOM 2920 O O . TYR B 1 88 ? 44.482 13.526 -58.649 1.00 17.52 66 TYR B O 1
ATOM 2929 N N . ARG B 1 89 ? 45.117 13.331 -60.814 1.00 17.18 67 ARG B N 1
ATOM 2930 C CA . ARG B 1 89 ? 46.302 12.538 -60.516 1.00 17.24 67 ARG B CA 1
ATOM 2931 C C . ARG B 1 89 ? 47.560 13.390 -60.725 1.00 16.81 67 ARG B C 1
ATOM 2932 O O . ARG B 1 89 ? 48.351 13.558 -59.816 1.00 16.93 67 ARG B O 1
ATOM 2940 N N . GLU B 1 90 ? 47.748 13.909 -61.918 1.00 16.12 68 GLU B N 1
ATOM 2941 C CA . GLU B 1 90 ? 48.906 14.745 -62.199 1.00 16.56 68 GLU B CA 1
ATOM 2942 C C . GLU B 1 90 ? 48.655 15.443 -63.535 1.00 17.46 68 GLU B C 1
ATOM 2943 O O . GLU B 1 90 ? 47.676 15.150 -64.225 1.00 18.24 68 GLU B O 1
ATOM 2949 N N . SER B 1 91 ? 49.558 16.322 -63.920 1.00 18.19 69 SER B N 1
ATOM 2950 C CA . SER B 1 91 ? 49.552 16.845 -65.248 1.00 18.61 69 SER B CA 1
ATOM 2951 C C . SER B 1 91 ? 50.966 16.843 -65.819 1.00 18.82 69 SER B C 1
ATOM 2952 O O . SER B 1 91 ? 51.988 16.729 -65.102 1.00 16.99 69 SER B O 1
ATOM 2955 N N . PHE B 1 92 ? 51.026 16.966 -67.137 1.00 18.65 70 PHE B N 1
ATOM 2956 C CA . PHE B 1 92 ? 52.316 17.112 -67.784 1.00 18.84 70 PHE B CA 1
ATOM 2957 C C . PHE B 1 92 ? 52.157 17.907 -69.078 1.00 20.67 70 PHE B C 1
ATOM 2958 O O . PHE B 1 92 ? 51.060 17.992 -69.595 1.00 19.85 70 PHE B O 1
ATOM 2966 N N . GLU B 1 93 ? 53.251 18.472 -69.560 1.00 21.67 71 GLU B N 1
ATOM 2967 C CA . GLU B 1 93 ? 53.265 19.236 -70.816 1.00 24.31 71 GLU B CA 1
ATOM 2968 C C . GLU B 1 93 ? 54.364 18.679 -71.689 1.00 24.34 71 GLU B C 1
ATOM 2969 O O . GLU B 1 93 ? 55.455 18.363 -71.204 1.00 22.76 71 GLU B O 1
ATOM 2975 N N . GLU B 1 94 ? 54.056 18.522 -72.966 1.00 24.95 72 GLU B N 1
ATOM 2976 C CA . GLU B 1 94 ? 54.982 18.031 -73.984 1.00 26.64 72 GLU B CA 1
ATOM 2977 C C . GLU B 1 94 ? 54.323 18.223 -75.351 1.00 28.73 72 GLU B C 1
ATOM 2978 O O . GLU B 1 94 ? 53.103 18.210 -75.450 1.00 28.47 72 GLU B O 1
ATOM 2984 N N . ASN B 1 95 ? 55.154 18.374 -76.386 1.00 31.47 73 ASN B N 1
ATOM 2985 C CA . ASN B 1 95 ? 54.707 18.443 -77.765 1.00 34.55 73 ASN B CA 1
ATOM 2986 C C . ASN B 1 95 ? 53.639 19.507 -78.074 1.00 35.55 73 ASN B C 1
ATOM 2987 O O . ASN B 1 95 ? 52.854 19.338 -79.000 1.00 37.16 73 ASN B O 1
ATOM 2992 N N . GLY B 1 96 ? 53.638 20.600 -77.313 1.00 34.19 74 GLY B N 1
ATOM 2993 C CA . GLY B 1 96 ? 52.696 21.707 -77.502 1.00 35.66 74 GLY B CA 1
ATOM 2994 C C . GLY B 1 96 ? 51.345 21.527 -76.873 1.00 34.96 74 GLY B C 1
ATOM 2995 O O . GLY B 1 96 ? 50.447 22.330 -77.096 1.00 37.37 74 GLY B O 1
ATOM 2996 N N . SER B 1 97 ? 51.185 20.485 -76.062 1.00 32.34 75 SER B N 1
ATOM 2997 C CA . SER B 1 97 ? 49.964 20.261 -75.314 1.00 31.21 75 SER B CA 1
ATOM 2998 C C . SER B 1 97 ? 50.182 20.124 -73.810 1.00 28.50 75 SER B C 1
ATOM 2999 O O . SER B 1 97 ? 51.290 19.846 -73.324 1.00 26.29 75 SER B O 1
ATOM 3002 N N . LEU B 1 98 ? 49.088 20.341 -73.101 1.00 28.35 76 LEU B N 1
ATOM 3003 C CA . LEU B 1 98 ? 48.955 20.141 -71.682 1.00 27.78 76 LEU B CA 1
ATOM 3004 C C . LEU B 1 98 ? 48.058 18.927 -71.520 1.00 27.04 76 LEU B C 1
ATOM 3005 O O . LEU B 1 98 ? 47.070 18.789 -72.284 1.00 27.53 76 LEU B O 1
ATOM 3010 N N . TYR B 1 99 ? 48.417 18.051 -70.592 1.00 22.66 77 TYR B N 1
ATOM 3011 C CA . TYR B 1 99 ? 47.664 16.845 -70.391 1.00 21.81 77 TYR B CA 1
ATOM 3012 C C . TYR B 1 99 ? 47.326 16.756 -68.932 1.00 20.39 77 TYR B C 1
ATOM 3013 O O . TYR B 1 99 ? 48.193 16.930 -68.079 1.00 20.16 77 TYR B O 1
ATOM 3022 N N . ILE B 1 100 ? 46.062 16.513 -68.634 1.00 19.55 78 ILE B N 1
ATOM 3023 C CA . ILE B 1 100 ? 45.604 16.333 -67.243 1.00 19.22 78 ILE B CA 1
ATOM 3024 C C . ILE B 1 100 ? 45.183 14.882 -67.038 1.00 18.00 78 ILE B C 1
ATOM 3025 O O . ILE B 1 100 ? 44.316 14.367 -67.757 1.00 18.61 78 ILE B O 1
ATOM 3030 N N . VAL B 1 101 ? 45.794 14.222 -66.062 1.00 17.42 79 VAL B N 1
ATOM 3031 C CA . VAL B 1 101 ? 45.500 12.854 -65.770 1.00 17.37 79 VAL B CA 1
ATOM 3032 C C . VAL B 1 101 ? 44.541 12.801 -64.585 1.00 17.76 79 VAL B C 1
ATOM 3033 O O . VAL B 1 101 ? 44.808 13.377 -63.489 1.00 15.66 79 VAL B O 1
ATOM 3037 N N . MET B 1 102 ? 43.450 12.063 -64.770 1.00 18.67 80 MET B N 1
ATOM 3038 C CA . MET B 1 102 ? 42.519 11.805 -63.676 1.00 20.28 80 MET B CA 1
ATOM 3039 C C . MET B 1 102 ? 42.011 10.372 -63.556 1.00 21.19 80 MET B C 1
ATOM 3040 O O . MET B 1 102 ? 42.153 9.568 -64.471 1.00 19.11 80 MET B O 1
ATOM 3045 N N . ASP B 1 103 ? 41.336 10.096 -62.443 1.00 21.55 81 ASP B N 1
ATOM 3046 C CA . ASP B 1 103 ? 40.819 8.760 -62.242 1.00 24.37 81 ASP B CA 1
ATOM 3047 C C . ASP B 1 103 ? 39.708 8.413 -63.223 1.00 22.75 81 ASP B C 1
ATOM 3048 O O . ASP B 1 103 ? 38.935 9.242 -63.638 1.00 22.85 81 ASP B O 1
ATOM 3053 N N . TYR B 1 104 ? 39.689 7.153 -63.628 1.00 21.82 82 TYR B N 1
ATOM 3054 C CA . TYR B 1 104 ? 38.688 6.636 -64.518 1.00 22.64 82 TYR B CA 1
ATOM 3055 C C . TYR B 1 104 ? 37.463 6.197 -63.697 1.00 22.42 82 TYR B C 1
ATOM 3056 O O . TYR B 1 104 ? 37.587 5.330 -62.837 1.00 22.92 82 TYR B O 1
ATOM 3065 N N . CYS B 1 105 ? 36.295 6.748 -64.006 1.00 21.52 83 CYS B N 1
ATOM 3066 C CA . CYS B 1 105 ? 35.029 6.324 -63.375 1.00 22.51 83 CYS B CA 1
ATOM 3067 C C . CYS B 1 105 ? 34.370 5.194 -64.170 1.00 24.02 83 CYS B C 1
ATOM 3068 O O . CYS B 1 105 ? 33.849 5.406 -65.248 1.00 24.96 83 CYS B O 1
ATOM 3071 N N . GLU B 1 106 ? 34.396 3.996 -63.607 1.00 24.21 84 GLU B N 1
ATOM 3072 C CA . GLU B 1 106 ? 34.064 2.765 -64.363 1.00 26.27 84 GLU B CA 1
ATOM 3073 C C . GLU B 1 106 ? 32.586 2.628 -64.737 1.00 25.67 84 GLU B C 1
ATOM 3074 O O . GLU B 1 106 ? 32.256 1.885 -65.634 1.00 25.26 84 GLU B O 1
ATOM 3080 N N . GLY B 1 107 ? 31.716 3.386 -64.097 1.00 24.16 85 GLY B N 1
ATOM 3081 C CA . GLY B 1 107 ? 30.291 3.336 -64.372 1.00 25.46 85 GLY B CA 1
ATOM 3082 C C . GLY B 1 107 ? 29.844 4.244 -65.480 1.00 24.57 85 GLY B C 1
ATOM 3083 O O . GLY B 1 107 ? 28.670 4.277 -65.820 1.00 25.31 85 GLY B O 1
ATOM 3084 N N . GLY B 1 108 ? 30.763 4.983 -66.079 1.00 24.62 86 GLY B N 1
ATOM 3085 C CA . GLY B 1 108 ? 30.396 5.863 -67.209 1.00 25.02 86 GLY B CA 1
ATOM 3086 C C . GLY B 1 108 ? 29.685 7.148 -66.804 1.00 24.67 86 GLY B C 1
ATOM 3087 O O . GLY B 1 108 ? 29.607 7.486 -65.614 1.00 23.17 86 GLY B O 1
ATOM 3088 N N . ASP B 1 109 ? 29.188 7.885 -67.790 1.00 24.88 87 ASP B N 1
ATOM 3089 C CA . ASP B 1 109 ? 28.549 9.189 -67.535 1.00 25.23 87 ASP B CA 1
ATOM 3090 C C . ASP B 1 109 ? 27.049 9.061 -67.353 1.00 24.24 87 ASP B C 1
ATOM 3091 O O . ASP B 1 109 ? 26.443 8.054 -67.745 1.00 25.44 87 ASP B O 1
ATOM 3096 N N . LEU B 1 110 ? 26.465 10.072 -66.729 1.00 22.66 88 LEU B N 1
ATOM 3097 C CA . LEU B 1 110 ? 25.042 10.087 -66.468 1.00 23.55 88 LEU B CA 1
ATOM 3098 C C . LEU B 1 110 ? 24.229 10.184 -67.735 1.00 22.05 88 LEU B C 1
ATOM 3099 O O . LEU B 1 110 ? 23.105 9.704 -67.774 1.00 21.00 88 LEU B O 1
ATOM 3104 N N . PHE B 1 111 ? 24.773 10.857 -68.742 1.00 22.43 89 PHE B N 1
ATOM 3105 C CA . PHE B 1 111 ? 24.095 10.950 -70.031 1.00 23.40 89 PHE B CA 1
ATOM 3106 C C . PHE B 1 111 ? 23.728 9.559 -70.538 1.00 24.27 89 PHE B C 1
ATOM 3107 O O . PHE B 1 111 ? 22.554 9.291 -70.852 1.00 23.93 89 PHE B O 1
ATOM 3115 N N . LYS B 1 112 ? 24.711 8.671 -70.575 1.00 24.48 90 LYS B N 1
ATOM 3116 C CA . LYS B 1 112 ? 24.520 7.306 -71.003 1.00 26.28 90 LYS B CA 1
ATOM 3117 C C . LYS B 1 112 ? 23.573 6.562 -70.079 1.00 26.09 90 LYS B C 1
ATOM 3118 O O . LYS B 1 112 ? 22.730 5.819 -70.517 1.00 26.38 90 LYS B O 1
ATOM 3121 N N . ARG B 1 113 ? 23.696 6.793 -68.786 1.00 25.84 91 ARG B N 1
ATOM 3122 C CA A ARG B 1 113 ? 22.866 6.112 -67.812 0.50 27.14 91 ARG B CA 1
ATOM 3123 C CA B ARG B 1 113 ? 22.862 6.099 -67.821 0.50 27.25 91 ARG B CA 1
ATOM 3124 C C . ARG B 1 113 ? 21.377 6.466 -68.025 1.00 27.53 91 ARG B C 1
ATOM 3125 O O . ARG B 1 113 ? 20.489 5.600 -67.912 1.00 28.18 91 ARG B O 1
ATOM 3140 N N . ILE B 1 114 ? 21.120 7.723 -68.382 1.00 25.84 92 ILE B N 1
ATOM 3141 C CA . ILE B 1 114 ? 19.784 8.191 -68.631 1.00 26.96 92 ILE B CA 1
ATOM 3142 C C . ILE B 1 114 ? 19.212 7.509 -69.861 1.00 28.48 92 ILE B C 1
ATOM 3143 O O . ILE B 1 114 ? 18.098 6.979 -69.832 1.00 28.16 92 ILE B O 1
ATOM 3148 N N . ASN B 1 115 ? 19.984 7.502 -70.946 1.00 29.93 93 ASN B N 1
ATOM 3149 C CA . ASN B 1 115 ? 19.559 6.779 -72.163 1.00 32.36 93 ASN B CA 1
ATOM 3150 C C . ASN B 1 115 ? 19.331 5.283 -71.980 1.00 32.44 93 ASN B C 1
ATOM 3151 O O . ASN B 1 115 ? 18.436 4.717 -72.588 1.00 34.21 93 ASN B O 1
ATOM 3156 N N . ALA B 1 116 ? 20.111 4.653 -71.112 1.00 30.96 94 ALA B N 1
ATOM 3157 C CA . ALA B 1 116 ? 19.964 3.239 -70.841 1.00 31.88 94 ALA B CA 1
ATOM 3158 C C . ALA B 1 116 ? 18.637 2.882 -70.169 1.00 32.04 94 ALA B C 1
ATOM 3159 O O . ALA B 1 116 ? 18.250 1.721 -70.198 1.00 33.31 94 ALA B O 1
ATOM 3161 N N . GLN B 1 117 ? 17.920 3.854 -69.589 1.00 30.31 95 GLN B N 1
ATOM 3162 C CA . GLN B 1 117 ? 16.570 3.589 -69.088 1.00 31.70 95 GLN B CA 1
ATOM 3163 C C . GLN B 1 117 ? 15.564 3.248 -70.192 1.00 33.52 95 GLN B C 1
ATOM 3164 O O . GLN B 1 117 ? 14.494 2.734 -69.900 1.00 34.06 95 GLN B O 1
ATOM 3170 N N . LYS B 1 118 ? 15.885 3.628 -71.430 1.00 34.00 96 LYS B N 1
ATOM 3171 C CA . LYS B 1 118 ? 15.009 3.448 -72.576 1.00 35.37 96 LYS B CA 1
ATOM 3172 C C . LYS B 1 118 ? 13.572 3.877 -72.262 1.00 35.73 96 LYS B C 1
ATOM 3173 O O . LYS B 1 118 ? 12.616 3.112 -72.461 1.00 36.12 96 LYS B O 1
ATOM 3177 N N . GLY B 1 119 ? 13.420 5.073 -71.721 1.00 33.84 97 GLY B N 1
ATOM 3178 C CA . GLY B 1 119 ? 12.089 5.611 -71.385 1.00 33.57 97 GLY B CA 1
ATOM 3179 C C . GLY B 1 119 ? 11.495 5.279 -70.012 1.00 33.41 97 GLY B C 1
ATOM 3180 O O . GLY B 1 119 ? 10.497 5.895 -69.611 1.00 34.22 97 GLY B O 1
ATOM 3181 N N . VAL B 1 120 ? 12.071 4.319 -69.286 1.00 32.93 98 VAL B N 1
ATOM 3182 C CA . VAL B 1 120 ? 11.619 4.001 -67.928 1.00 32.57 98 VAL B CA 1
ATOM 3183 C C . VAL B 1 120 ? 12.117 5.043 -66.918 1.00 30.83 98 VAL B C 1
ATOM 3184 O O . VAL B 1 120 ? 13.341 5.232 -66.729 1.00 29.32 98 VAL B O 1
ATOM 3188 N N . LEU B 1 121 ? 11.187 5.730 -66.267 1.00 30.33 99 LEU B N 1
ATOM 3189 C CA . LEU B 1 121 ? 11.560 6.811 -65.343 1.00 28.75 99 LEU B CA 1
ATOM 3190 C C . LEU B 1 121 ? 12.249 6.282 -64.085 1.00 27.70 99 LEU B C 1
ATOM 3191 O O . LEU B 1 121 ? 11.902 5.224 -63.570 1.00 28.03 99 LEU B O 1
ATOM 3196 N N . PHE B 1 122 ? 13.229 7.025 -63.602 1.00 26.23 100 PHE B N 1
ATOM 3197 C CA . PHE B 1 122 ? 13.935 6.644 -62.391 1.00 25.79 100 PHE B CA 1
ATOM 3198 C C . PHE B 1 122 ? 13.016 6.804 -61.180 1.00 26.81 100 PHE B C 1
ATOM 3199 O O . PHE B 1 122 ? 12.109 7.647 -61.170 1.00 26.20 100 PHE B O 1
ATOM 3207 N N . GLN B 1 123 ? 13.276 6.018 -60.142 1.00 28.11 101 GLN B N 1
ATOM 3208 C CA . GLN B 1 123 ? 12.638 6.244 -58.857 1.00 29.40 101 GLN B CA 1
ATOM 3209 C C . GLN B 1 123 ? 13.136 7.587 -58.273 1.00 27.85 101 GLN B C 1
ATOM 3210 O O . GLN B 1 123 ? 14.302 7.939 -58.412 1.00 25.96 101 GLN B O 1
ATOM 3216 N N . GLU B 1 124 ? 12.260 8.283 -57.574 1.00 27.69 102 GLU B N 1
ATOM 3217 C CA . GLU B 1 124 ? 12.636 9.528 -56.933 1.00 26.88 102 GLU B CA 1
ATOM 3218 C C . GLU B 1 124 ? 13.835 9.385 -55.974 1.00 26.22 102 GLU B C 1
ATOM 3219 O O . GLU B 1 124 ? 14.711 10.244 -55.947 1.00 23.80 102 GLU B O 1
ATOM 3225 N N . ASP B 1 125 ? 13.882 8.314 -55.190 1.00 27.86 103 ASP B N 1
ATOM 3226 C CA . ASP B 1 125 ? 15.015 8.144 -54.258 1.00 28.62 103 ASP B CA 1
ATOM 3227 C C . ASP B 1 125 ? 16.354 8.038 -54.980 1.00 25.87 103 ASP B C 1
ATOM 3228 O O . ASP B 1 125 ? 17.317 8.546 -54.494 1.00 24.34 103 ASP B O 1
ATOM 3233 N N . GLN B 1 126 ? 16.385 7.412 -56.148 1.00 25.62 104 GLN B N 1
ATOM 3234 C CA . GLN B 1 126 ? 17.607 7.356 -56.937 1.00 24.11 104 GLN B CA 1
ATOM 3235 C C . GLN B 1 126 ? 17.978 8.739 -57.484 1.00 21.79 104 GLN B C 1
ATOM 3236 O O . GLN B 1 126 ? 19.152 9.097 -57.471 1.00 20.38 104 GLN B O 1
ATOM 3242 N N . ILE B 1 127 ? 16.988 9.492 -57.951 1.00 20.62 105 ILE B N 1
ATOM 3243 C CA . ILE B 1 127 ? 17.212 10.846 -58.517 1.00 19.35 105 ILE B CA 1
ATOM 3244 C C . ILE B 1 127 ? 17.822 11.753 -57.455 1.00 18.89 105 ILE B C 1
ATOM 3245 O O . ILE B 1 127 ? 18.850 12.404 -57.704 1.00 17.55 105 ILE B O 1
ATOM 3250 N N . LEU B 1 128 ? 17.225 11.712 -56.268 1.00 19.57 106 LEU B N 1
ATOM 3251 C CA . LEU B 1 128 ? 17.677 12.501 -55.139 1.00 20.20 106 LEU B CA 1
ATOM 3252 C C . LEU B 1 128 ? 19.039 12.101 -54.587 1.00 19.45 106 LEU B C 1
ATOM 3253 O O . LEU B 1 128 ? 19.832 12.979 -54.273 1.00 18.67 106 LEU B O 1
ATOM 3258 N N . ASP B 1 129 ? 19.350 10.824 -54.533 1.00 20.65 107 ASP B N 1
ATOM 3259 C CA . ASP B 1 129 ? 20.680 10.416 -54.038 1.00 21.80 107 ASP B CA 1
ATOM 3260 C C . ASP B 1 129 ? 21.792 10.851 -54.982 1.00 20.98 107 ASP B C 1
ATOM 3261 O O . ASP B 1 129 ? 22.842 11.323 -54.534 1.00 19.33 107 ASP B O 1
ATOM 3266 N N . TRP B 1 130 ? 21.540 10.766 -56.287 1.00 20.23 108 TRP B N 1
ATOM 3267 C CA . TRP B 1 130 ? 22.483 11.305 -57.275 1.00 18.91 108 TRP B CA 1
ATOM 3268 C C . TRP B 1 130 ? 22.567 12.789 -57.196 1.00 17.84 108 TRP B C 1
ATOM 3269 O O . TRP B 1 130 ? 23.652 13.351 -57.128 1.00 16.50 108 TRP B O 1
ATOM 3280 N N . PHE B 1 131 ? 21.413 13.441 -57.140 1.00 17.90 109 PHE B N 1
ATOM 3281 C CA . PHE B 1 131 ? 21.363 14.897 -57.100 1.00 18.18 109 PHE B CA 1
ATOM 3282 C C . PHE B 1 131 ? 22.096 15.508 -55.894 1.00 17.76 109 PHE B C 1
ATOM 3283 O O . PHE B 1 131 ? 22.845 16.489 -56.045 1.00 17.22 109 PHE B O 1
ATOM 3291 N N . VAL B 1 132 ? 21.894 14.932 -54.716 1.00 17.84 110 VAL B N 1
ATOM 3292 C CA . VAL B 1 132 ? 22.588 15.465 -53.520 1.00 17.67 110 VAL B CA 1
ATOM 3293 C C . VAL B 1 132 ? 24.119 15.429 -53.700 1.00 16.23 110 VAL B C 1
ATOM 3294 O O . VAL B 1 132 ? 24.796 16.353 -53.289 1.00 15.39 110 VAL B O 1
ATOM 3298 N N . GLN B 1 133 ? 24.637 14.368 -54.294 1.00 15.95 111 GLN B N 1
ATOM 3299 C CA . GLN B 1 133 ? 26.071 14.249 -54.533 1.00 15.26 111 GLN B CA 1
ATOM 3300 C C . GLN B 1 133 ? 26.564 15.323 -55.499 1.00 14.81 111 GLN B C 1
ATOM 3301 O O . GLN B 1 133 ? 27.647 15.867 -55.296 1.00 13.95 111 GLN B O 1
ATOM 3307 N N . ILE B 1 134 ? 25.803 15.600 -56.558 1.00 14.26 112 ILE B N 1
ATOM 3308 C CA . ILE B 1 134 ? 26.173 16.647 -57.503 1.00 14.04 112 ILE B CA 1
ATOM 3309 C C . ILE B 1 134 ? 26.182 18.018 -56.767 1.00 14.62 112 ILE B C 1
ATOM 3310 O O . ILE B 1 134 ? 27.129 18.811 -56.940 1.00 14.02 112 ILE B O 1
ATOM 3315 N N . CYS B 1 135 ? 25.158 18.255 -55.944 1.00 14.92 113 CYS B N 1
ATOM 3316 C CA . CYS B 1 135 ? 25.103 19.453 -55.092 1.00 15.25 113 CYS B CA 1
ATOM 3317 C C . CYS B 1 135 ? 26.286 19.593 -54.142 1.00 15.31 113 CYS B C 1
ATOM 3318 O O . CYS B 1 135 ? 26.789 20.701 -53.981 1.00 15.02 113 CYS B O 1
ATOM 3321 N N . LEU B 1 136 ? 26.715 18.501 -53.496 1.00 15.45 114 LEU B N 1
ATOM 3322 C CA . LEU B 1 136 ? 27.860 18.558 -52.610 1.00 15.77 114 LEU B CA 1
ATOM 3323 C C . LEU B 1 136 ? 29.134 18.935 -53.349 1.00 15.21 114 LEU B C 1
ATOM 3324 O O . LEU B 1 136 ? 29.899 19.771 -52.888 1.00 14.66 114 LEU B O 1
ATOM 3329 N N . ALA B 1 137 ? 29.346 18.341 -54.527 1.00 15.03 115 ALA B N 1
ATOM 3330 C CA . ALA B 1 137 ? 30.475 18.715 -55.365 1.00 14.87 115 ALA B CA 1
ATOM 3331 C C . ALA B 1 137 ? 30.431 20.189 -55.723 1.00 14.67 115 ALA B C 1
ATOM 3332 O O . ALA B 1 137 ? 31.442 20.889 -55.644 1.00 14.61 115 ALA B O 1
ATOM 3334 N N . LEU B 1 138 ? 29.271 20.648 -56.206 1.00 15.00 116 LEU B N 1
ATOM 3335 C CA . LEU B 1 138 ? 29.124 22.024 -56.639 1.00 14.47 116 LEU B CA 1
ATOM 3336 C C . LEU B 1 138 ? 29.289 23.009 -55.481 1.00 15.01 116 LEU B C 1
ATOM 3337 O O . LEU B 1 138 ? 29.836 24.106 -55.657 1.00 15.53 116 LEU B O 1
ATOM 3342 N N . LYS B 1 139 ? 28.837 22.622 -54.287 1.00 15.26 117 LYS B N 1
ATOM 3343 C CA . LYS B 1 139 ? 29.100 23.418 -53.092 1.00 15.74 117 LYS B CA 1
ATOM 3344 C C . LYS B 1 139 ? 30.582 23.612 -52.872 1.00 15.52 117 LYS B C 1
ATOM 3345 O O . LYS B 1 139 ? 31.002 24.712 -52.542 1.00 15.05 117 LYS B O 1
ATOM 3351 N N . HIS B 1 140 ? 31.362 22.544 -53.011 1.00 15.25 118 HIS B N 1
ATOM 3352 C CA . HIS B 1 140 ? 32.769 22.602 -52.782 1.00 15.61 118 HIS B CA 1
ATOM 3353 C C . HIS B 1 140 ? 33.409 23.633 -53.747 1.00 14.98 118 HIS B C 1
ATOM 3354 O O . HIS B 1 140 ? 34.239 24.447 -53.326 1.00 14.70 118 HIS B O 1
ATOM 3361 N N . VAL B 1 141 ? 32.979 23.629 -54.995 1.00 14.14 119 VAL B N 1
ATOM 3362 C CA . VAL B 1 141 ? 33.489 24.540 -56.040 1.00 14.58 119 VAL B CA 1
ATOM 3363 C C . VAL B 1 141 ? 33.046 25.977 -55.756 1.00 14.77 119 VAL B C 1
ATOM 3364 O O . VAL B 1 141 ? 33.883 26.927 -55.736 1.00 14.27 119 VAL B O 1
ATOM 3368 N N . HIS B 1 142 ? 31.738 26.140 -55.544 1.00 14.57 120 HIS B N 1
ATOM 3369 C CA . HIS B 1 142 ? 31.157 27.481 -55.334 1.00 14.80 120 HIS B CA 1
ATOM 3370 C C . HIS B 1 142 ? 31.605 28.129 -54.039 1.00 15.75 120 HIS B C 1
ATOM 3371 O O . HIS B 1 142 ? 31.810 29.332 -54.010 1.00 16.40 120 HIS B O 1
ATOM 3378 N N . ASP B 1 143 ? 31.816 27.350 -52.973 1.00 16.31 121 ASP B N 1
ATOM 3379 C CA . ASP B 1 143 ? 32.342 27.944 -51.741 1.00 18.23 121 ASP B CA 1
ATOM 3380 C C . ASP B 1 143 ? 33.679 28.663 -51.970 1.00 18.79 121 ASP B C 1
ATOM 3381 O O . ASP B 1 143 ? 33.975 29.645 -51.285 1.00 19.86 121 ASP B O 1
ATOM 3386 N N . ARG B 1 144 ? 34.480 28.163 -52.923 1.00 17.91 122 ARG B N 1
ATOM 3387 C CA . ARG B 1 144 ? 35.782 28.702 -53.209 1.00 18.10 122 ARG B CA 1
ATOM 3388 C C . ARG B 1 144 ? 35.721 29.782 -54.286 1.00 17.92 122 ARG B C 1
ATOM 3389 O O . ARG B 1 144 ? 36.749 30.258 -54.735 1.00 17.40 122 ARG B O 1
ATOM 3397 N N . LYS B 1 145 ? 34.494 30.164 -54.641 1.00 17.18 123 LYS B N 1
ATOM 3398 C CA . LYS B 1 145 ? 34.220 31.187 -55.624 1.00 17.91 123 LYS B CA 1
ATOM 3399 C C . LYS B 1 145 ? 34.680 30.820 -57.033 1.00 17.59 123 LYS B C 1
ATOM 3400 O O . LYS B 1 145 ? 35.048 31.682 -57.832 1.00 18.00 123 LYS B O 1
ATOM 3406 N N . ILE B 1 146 ? 34.522 29.554 -57.365 1.00 17.37 124 ILE B N 1
ATOM 3407 C CA . ILE B 1 146 ? 34.931 29.046 -58.654 1.00 17.82 124 ILE B CA 1
ATOM 3408 C C . ILE B 1 146 ? 33.636 28.752 -59.429 1.00 18.46 124 ILE B C 1
ATOM 3409 O O . ILE B 1 146 ? 32.707 28.214 -58.861 1.00 18.05 124 ILE B O 1
ATOM 3414 N N . LEU B 1 147 ? 33.584 29.153 -60.702 1.00 18.18 125 LEU B N 1
ATOM 3415 C CA . LEU B 1 147 ? 32.476 28.814 -61.571 1.00 20.77 125 LEU B CA 1
ATOM 3416 C C . LEU B 1 147 ? 32.810 27.511 -62.291 1.00 21.12 125 LEU B C 1
ATOM 3417 O O . LEU B 1 147 ? 33.968 27.259 -62.627 1.00 22.95 125 LEU B O 1
ATOM 3422 N N . HIS B 1 148 ? 31.817 26.677 -62.504 1.00 19.76 126 HIS B N 1
ATOM 3423 C CA . HIS B 1 148 ? 31.951 25.492 -63.303 1.00 21.42 126 HIS B CA 1
ATOM 3424 C C . HIS B 1 148 ? 31.202 25.675 -64.633 1.00 24.80 126 HIS B C 1
ATOM 3425 O O . HIS B 1 148 ? 29.983 25.585 -64.675 1.00 30.70 126 HIS B O 1
ATOM 3432 N N . ARG B 1 149 ? 31.899 25.724 -65.733 1.00 31.72 127 ARG B N 1
ATOM 3433 C CA A ARG B 1 149 ? 31.234 25.965 -67.037 0.50 29.64 127 ARG B CA 1
ATOM 3434 C CA B ARG B 1 149 ? 31.303 25.969 -67.052 0.50 31.07 127 ARG B CA 1
ATOM 3435 C C . ARG B 1 149 ? 30.654 24.707 -67.604 1.00 28.19 127 ARG B C 1
ATOM 3436 O O . ARG B 1 149 ? 30.083 24.714 -68.686 1.00 27.53 127 ARG B O 1
ATOM 3451 N N . ASP B 1 150 ? 30.776 23.603 -66.898 1.00 24.46 128 ASP B N 1
ATOM 3452 C CA . ASP B 1 150 ? 30.454 22.340 -67.540 1.00 25.38 128 ASP B CA 1
ATOM 3453 C C . ASP B 1 150 ? 29.683 21.359 -66.642 1.00 21.10 128 ASP B C 1
ATOM 3454 O O . ASP B 1 150 ? 29.972 20.173 -66.572 1.00 20.42 128 ASP B O 1
ATOM 3459 N N . ILE B 1 151 ? 28.669 21.879 -65.999 1.00 18.21 129 ILE B N 1
ATOM 3460 C CA . ILE B 1 151 ? 27.697 21.043 -65.312 1.00 18.32 129 ILE B CA 1
ATOM 3461 C C . ILE B 1 151 ? 26.763 20.511 -66.405 1.00 18.63 129 ILE B C 1
ATOM 3462 O O . ILE B 1 151 ? 25.895 21.238 -66.908 1.00 19.13 129 ILE B O 1
ATOM 3467 N N . LYS B 1 152 ? 27.004 19.267 -66.782 1.00 18.02 130 LYS B N 1
ATOM 3468 C CA . LYS B 1 152 ? 26.289 18.583 -67.841 1.00 18.53 130 LYS B CA 1
ATOM 3469 C C . LYS B 1 152 ? 26.244 17.099 -67.520 1.00 17.53 130 LYS B C 1
ATOM 3470 O O . LYS B 1 152 ? 27.169 16.554 -66.904 1.00 16.36 130 LYS B O 1
ATOM 3476 N N . SER B 1 153 ? 25.206 16.420 -67.969 1.00 18.11 131 SER B N 1
ATOM 3477 C CA . SER B 1 153 ? 25.092 15.001 -67.683 1.00 18.82 131 SER B CA 1
ATOM 3478 C C . SER B 1 153 ? 26.225 14.211 -68.341 1.00 18.36 131 SER B C 1
ATOM 3479 O O . SER B 1 153 ? 26.638 13.172 -67.820 1.00 18.51 131 SER B O 1
ATOM 3482 N N . GLN B 1 154 ? 26.777 14.720 -69.434 1.00 19.27 132 GLN B N 1
ATOM 3483 C CA . GLN B 1 154 ? 27.971 14.110 -70.048 1.00 21.69 132 GLN B CA 1
ATOM 3484 C C . GLN B 1 154 ? 29.285 14.336 -69.246 1.00 20.14 132 GLN B C 1
ATOM 3485 O O . GLN B 1 154 ? 30.331 13.755 -69.579 1.00 21.42 132 GLN B O 1
ATOM 3491 N N . ASN B 1 155 ? 29.247 15.202 -68.250 1.00 18.51 133 ASN B N 1
ATOM 3492 C CA . ASN B 1 155 ? 30.417 15.505 -67.436 1.00 17.62 133 ASN B CA 1
ATOM 3493 C C . ASN B 1 155 ? 30.157 15.166 -65.970 1.00 16.99 133 ASN B C 1
ATOM 3494 O O . ASN B 1 155 ? 30.806 15.735 -65.070 1.00 16.25 133 ASN B O 1
ATOM 3499 N N . ILE B 1 156 ? 29.234 14.230 -65.730 1.00 16.50 134 ILE B N 1
ATOM 3500 C CA . ILE B 1 156 ? 28.978 13.673 -64.383 1.00 16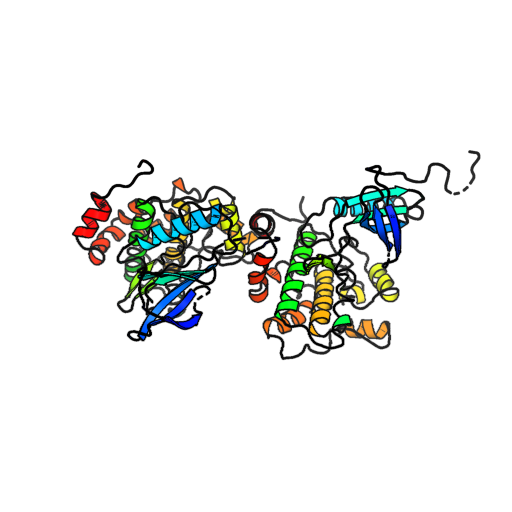.46 134 ILE B CA 1
ATOM 3501 C C . ILE B 1 156 ? 29.065 12.172 -64.546 1.00 17.19 134 ILE B C 1
ATOM 3502 O O . ILE B 1 156 ? 28.472 11.606 -65.455 1.00 18.15 134 ILE B O 1
ATOM 3507 N N . PHE B 1 157 ? 29.828 11.518 -63.671 1.00 17.70 135 PHE B N 1
ATOM 3508 C CA . PHE B 1 157 ? 30.226 10.116 -63.879 1.00 18.45 135 PHE B CA 1
ATOM 3509 C C . PHE B 1 157 ? 29.898 9.288 -62.621 1.00 19.74 135 PHE B C 1
ATOM 3510 O O . PHE B 1 157 ? 29.656 9.844 -61.529 1.00 18.79 135 PHE B O 1
ATOM 3518 N N . LEU B 1 158 ? 29.816 7.982 -62.805 1.00 20.45 136 LEU B N 1
ATOM 3519 C CA . LEU B 1 158 ? 29.593 7.037 -61.738 1.00 22.17 136 LEU B CA 1
ATOM 3520 C C . LEU B 1 158 ? 30.807 6.152 -61.588 1.00 22.01 136 LEU B C 1
ATOM 3521 O O . LEU B 1 158 ? 31.348 5.628 -62.593 1.00 21.32 136 LEU B O 1
ATOM 3526 N N . THR B 1 159 ? 31.227 5.975 -60.344 1.00 21.74 137 THR B N 1
ATOM 3527 C CA . THR B 1 159 ? 32.313 5.057 -60.018 1.00 24.16 137 THR B CA 1
ATOM 3528 C C . THR B 1 159 ? 31.804 3.624 -59.975 1.00 26.22 137 THR B C 1
ATOM 3529 O O . THR B 1 159 ? 30.603 3.357 -60.046 1.00 26.54 137 THR B O 1
ATOM 3533 N N . LYS B 1 160 ? 32.722 2.700 -59.852 1.00 29.96 138 LYS B N 1
ATOM 3534 C CA . LYS B 1 160 ? 32.367 1.267 -59.785 1.00 33.23 138 LYS B CA 1
ATOM 3535 C C . LYS B 1 160 ? 31.406 0.957 -58.645 1.00 34.54 138 LYS B C 1
ATOM 3536 O O . LYS B 1 160 ? 30.570 0.080 -58.775 1.00 34.78 138 LYS B O 1
ATOM 3539 N N . ASP B 1 161 ? 31.513 1.679 -57.534 1.00 35.31 139 ASP B N 1
ATOM 3540 C CA . ASP B 1 161 ? 30.593 1.432 -56.421 1.00 36.78 139 ASP B CA 1
ATOM 3541 C C . ASP B 1 161 ? 29.334 2.311 -56.457 1.00 34.58 139 ASP B C 1
ATOM 3542 O O . ASP B 1 161 ? 28.579 2.338 -55.510 1.00 36.69 139 ASP B O 1
ATOM 3547 N N . GLY B 1 162 ? 29.116 3.028 -57.556 1.00 32.49 140 GLY B N 1
ATOM 3548 C CA . GLY B 1 162 ? 27.921 3.870 -57.762 1.00 30.06 140 GLY B CA 1
ATOM 3549 C C . GLY B 1 162 ? 27.982 5.322 -57.279 1.00 27.90 140 GLY B C 1
ATOM 3550 O O . GLY B 1 162 ? 26.997 6.034 -57.365 1.00 27.41 140 GLY B O 1
ATOM 3551 N N . THR B 1 163 ? 29.125 5.754 -56.753 1.00 27.93 141 THR B N 1
ATOM 3552 C CA . THR B 1 163 ? 29.333 7.107 -56.295 1.00 25.74 141 THR B CA 1
ATOM 3553 C C . THR B 1 163 ? 29.333 8.040 -57.516 1.00 24.96 141 THR B C 1
ATOM 3554 O O . THR B 1 163 ? 29.934 7.730 -58.543 1.00 24.12 141 THR B O 1
ATOM 3558 N N . VAL B 1 164 ? 28.687 9.186 -57.379 1.00 22.12 142 VAL B N 1
ATOM 3559 C CA . VAL B 1 164 ? 28.620 10.196 -58.417 1.00 21.63 142 VAL B CA 1
ATOM 3560 C C . VAL B 1 164 ? 29.823 11.139 -58.320 1.00 20.68 142 VAL B C 1
ATOM 3561 O O . VAL B 1 164 ? 30.162 11.596 -57.237 1.00 20.21 142 VAL B O 1
ATOM 3565 N N . GLN B 1 165 ? 30.489 11.408 -59.446 1.00 18.95 143 GLN B N 1
ATOM 3566 C CA . GLN B 1 165 ? 31.585 12.353 -59.456 1.00 18.72 143 GLN B CA 1
ATOM 3567 C C . GLN B 1 165 ? 31.424 13.373 -60.571 1.00 17.96 143 GLN B C 1
ATOM 3568 O O . GLN B 1 165 ? 31.265 13.039 -61.764 1.00 16.94 143 GLN B O 1
ATOM 3574 N N . LEU B 1 166 ? 31.443 14.623 -60.163 1.00 16.63 144 LEU B N 1
ATOM 3575 C CA . LEU B 1 166 ? 31.413 15.736 -61.095 1.00 16.84 144 LEU B CA 1
ATOM 3576 C C . LEU B 1 166 ? 32.773 15.910 -61.735 1.00 17.62 144 LEU B C 1
ATOM 3577 O O . LEU B 1 166 ? 33.811 15.858 -61.059 1.00 16.49 144 LEU B O 1
ATOM 3582 N N . GLY B 1 167 ? 32.793 16.063 -63.061 1.00 18.68 145 GLY B N 1
ATOM 3583 C CA . GLY B 1 167 ? 34.032 16.228 -63.781 1.00 21.09 145 GLY B CA 1
ATOM 3584 C C . GLY B 1 167 ? 34.670 17.541 -63.381 1.00 25.93 145 GLY B C 1
ATOM 3585 O O . GLY B 1 167 ? 33.990 18.522 -63.081 1.00 22.91 145 GLY B O 1
ATOM 3586 N N . ASP B 1 168 ? 35.985 17.523 -63.229 1.00 33.44 146 ASP B N 1
ATOM 3587 C CA . ASP B 1 168 ? 36.657 18.674 -62.590 1.00 40.62 146 ASP B CA 1
ATOM 3588 C C . ASP B 1 168 ? 36.942 19.649 -63.716 1.00 39.90 146 ASP B C 1
ATOM 3589 O O . ASP B 1 168 ? 36.661 20.848 -63.628 1.00 40.00 146 ASP B O 1
ATOM 3594 N N . PHE B 1 169 ? 37.465 19.080 -64.785 1.00 41.80 147 PHE B N 1
ATOM 3595 C CA . PHE B 1 169 ? 37.716 19.812 -65.993 1.00 45.95 147 PHE B CA 1
ATOM 3596 C C . PHE B 1 169 ? 36.470 20.631 -66.376 1.00 48.28 147 PHE B C 1
ATOM 3597 O O . PHE B 1 169 ? 35.333 20.127 -66.360 1.00 45.02 147 PHE B O 1
ATOM 3605 N N . GLY B 1 170 ? 36.681 21.923 -66.620 1.00 47.73 148 GLY B N 1
ATOM 3606 C CA . GLY B 1 170 ? 35.570 22.821 -66.914 1.00 47.03 148 GLY B CA 1
ATOM 3607 C C . GLY B 1 170 ? 35.462 23.901 -65.888 1.00 40.28 148 GLY B C 1
ATOM 3608 O O . GLY B 1 170 ? 34.761 24.897 -66.098 1.00 44.03 148 GLY B O 1
ATOM 3609 N N . ILE B 1 171 ? 36.056 23.702 -64.718 1.00 39.27 149 ILE B N 1
ATOM 3610 C CA . ILE B 1 171 ? 36.085 24.835 -63.768 1.00 41.30 149 ILE B CA 1
ATOM 3611 C C . ILE B 1 171 ? 36.739 26.058 -64.449 1.00 44.54 149 ILE B C 1
ATOM 3612 O O . ILE B 1 171 ? 37.549 25.941 -65.424 1.00 41.36 149 ILE B O 1
ATOM 3617 N N . ALA B 1 172 ? 36.342 27.228 -63.942 1.00 44.51 150 ALA B N 1
ATOM 3618 C CA . ALA B 1 172 ? 36.736 28.505 -64.493 1.00 45.31 150 ALA B CA 1
ATOM 3619 C C . ALA B 1 172 ? 36.817 29.554 -63.387 1.00 44.23 150 ALA B C 1
ATOM 3620 O O . ALA B 1 172 ? 35.997 29.570 -62.464 1.00 37.36 150 ALA B O 1
ATOM 3622 N N . ARG B 1 173 ? 37.803 30.445 -63.497 1.00 46.44 151 ARG B N 1
ATOM 3623 C CA . ARG B 1 173 ? 37.927 31.566 -62.566 1.00 50.87 151 ARG B CA 1
ATOM 3624 C C . ARG B 1 173 ? 37.032 32.771 -62.961 1.00 49.10 151 ARG B C 1
ATOM 3625 O O . ARG B 1 173 ? 36.822 33.679 -62.168 1.00 42.14 151 ARG B O 1
ATOM 3633 N N . VAL B 1 174 ? 36.544 32.753 -64.202 1.00 49.17 152 VAL B N 1
ATOM 3634 C CA . VAL B 1 174 ? 35.727 33.821 -64.803 1.00 51.74 152 VAL B CA 1
ATOM 3635 C C . VAL B 1 174 ? 35.318 33.263 -66.186 1.00 54.73 152 VAL B C 1
ATOM 3636 O O . VAL B 1 174 ? 36.051 32.420 -66.744 1.00 50.57 152 VAL B O 1
ATOM 3640 N N . LEU B 1 175 ? 34.160 33.682 -66.713 1.00 50.41 153 LEU B N 1
ATOM 3641 C CA . LEU B 1 175 ? 33.674 33.188 -68.023 1.00 50.01 153 LEU B CA 1
ATOM 3642 C C . LEU B 1 175 ? 33.088 34.343 -68.890 1.00 48.67 153 LEU B C 1
ATOM 3643 O O . LEU B 1 175 ? 32.406 35.219 -68.326 1.00 47.18 153 LEU B O 1
ATOM 3648 N N . ASN B 1 176 ? 33.398 34.366 -70.210 1.00 43.91 154 ASN B N 1
ATOM 3649 C CA . ASN B 1 176 ? 32.937 35.410 -71.169 1.00 41.79 154 ASN B CA 1
ATOM 3650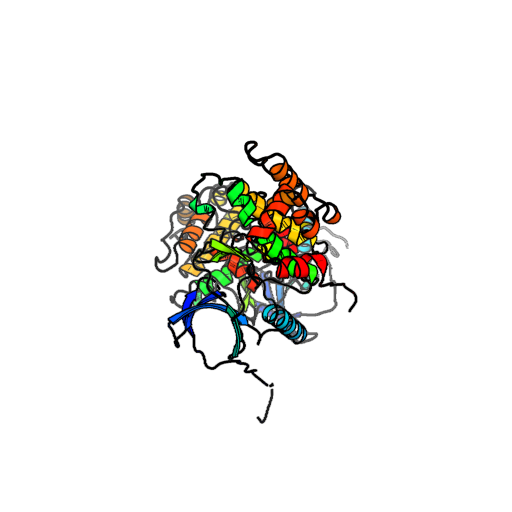 C C . ASN B 1 176 ? 31.616 35.003 -71.860 1.00 39.77 154 ASN B C 1
ATOM 3651 O O . ASN B 1 176 ? 31.505 33.898 -72.391 1.00 37.81 154 ASN B O 1
ATOM 3656 N N . SER B 1 177 ? 30.631 35.895 -71.859 1.00 38.04 155 SER B N 1
ATOM 3657 C CA . SER B 1 177 ? 29.262 35.498 -72.246 1.00 37.55 155 SER B CA 1
ATOM 3658 C C . SER B 1 177 ? 29.128 35.199 -73.742 1.00 35.84 155 SER B C 1
ATOM 3659 O O . SER B 1 177 ? 28.474 34.244 -74.122 1.00 35.81 155 SER B O 1
ATOM 3662 N N . THR B 1 178 ? 29.761 36.002 -74.579 1.00 35.02 156 THR B N 1
ATOM 3663 C CA . THR B 1 178 ? 29.766 35.755 -76.031 1.00 34.34 156 THR B CA 1
ATOM 3664 C C . THR B 1 178 ? 30.418 34.415 -76.350 1.00 33.06 156 THR B C 1
ATOM 3665 O O . THR B 1 178 ? 29.886 33.631 -77.128 1.00 32.22 156 THR B O 1
ATOM 3669 N N . VAL B 1 179 ? 31.565 34.144 -75.730 1.00 31.88 157 VAL B N 1
ATOM 3670 C CA . VAL B 1 179 ? 32.265 32.874 -75.912 1.00 32.04 157 VAL B CA 1
ATOM 3671 C C . VAL B 1 179 ? 31.406 31.685 -75.430 1.00 30.49 157 VAL B C 1
ATOM 3672 O O . VAL B 1 179 ? 31.347 30.648 -76.102 1.00 29.13 157 VAL B O 1
ATOM 3676 N N . GLU B 1 180 ? 30.744 31.819 -74.278 1.00 29.87 158 GLU B N 1
ATOM 3677 C CA . GLU B 1 180 ? 29.871 30.741 -73.780 1.00 30.54 158 GLU B CA 1
ATOM 3678 C C . GLU B 1 180 ? 28.731 30.475 -74.757 1.00 29.81 158 GLU B C 1
ATOM 3679 O O . GLU B 1 180 ? 28.435 29.330 -75.043 1.00 27.35 158 GLU B O 1
ATOM 3685 N N . LEU B 1 181 ? 28.138 31.540 -75.291 1.00 29.39 159 LEU B N 1
ATOM 3686 C CA . LEU B 1 181 ? 27.062 31.410 -76.247 1.00 31.14 159 LEU B CA 1
ATOM 3687 C C . LEU B 1 181 ? 27.546 30.711 -77.534 1.00 31.01 159 LEU B C 1
ATOM 3688 O O . LEU B 1 181 ? 26.941 29.747 -77.991 1.00 31.37 159 LEU B O 1
ATOM 3693 N N . ALA B 1 182 ? 28.661 31.181 -78.088 1.00 31.97 160 ALA B N 1
ATOM 3694 C CA . ALA B 1 182 ? 29.306 30.533 -79.243 1.00 33.30 160 ALA B CA 1
ATOM 3695 C C . ALA B 1 182 ? 29.608 29.036 -79.002 1.00 33.43 160 ALA B C 1
ATOM 3696 O O . ALA B 1 182 ? 29.295 28.209 -79.864 1.00 33.45 160 ALA B O 1
ATOM 3698 N N . ARG B 1 183 ? 30.196 28.698 -77.861 1.00 33.89 161 ARG B N 1
ATOM 3699 C CA . ARG B 1 183 ? 30.558 27.303 -77.510 1.00 37.54 161 ARG B CA 1
ATOM 3700 C C . ARG B 1 183 ? 29.315 26.429 -77.573 1.00 38.53 161 ARG B C 1
ATOM 3701 O O . ARG B 1 183 ? 29.362 25.267 -77.996 1.00 37.31 161 ARG B O 1
ATOM 3709 N N . ALA B 1 184 ? 28.218 26.997 -77.098 1.00 38.41 162 ALA B N 1
ATOM 3710 C CA . ALA B 1 184 ? 26.938 26.299 -77.056 1.00 41.77 162 ALA B CA 1
ATOM 3711 C C . ALA B 1 184 ? 26.326 26.089 -78.447 1.00 43.36 162 ALA B C 1
ATOM 3712 O O . ALA B 1 184 ? 25.757 25.030 -78.701 1.00 46.44 162 ALA B O 1
ATOM 3714 N N . CYS B 1 185 ? 26.413 27.070 -79.344 1.00 45.39 163 CYS B N 1
ATOM 3715 C CA . CYS B 1 185 ? 26.005 26.789 -80.748 1.00 48.27 163 CYS B CA 1
ATOM 3716 C C . CYS B 1 185 ? 26.758 25.568 -81.292 1.00 48.06 163 CYS B C 1
ATOM 3717 O O . CYS B 1 185 ? 26.197 24.738 -81.963 1.00 53.08 163 CYS B O 1
ATOM 3720 N N . ILE B 1 186 ? 28.043 25.482 -80.989 1.00 45.76 164 ILE B N 1
ATOM 3721 C CA . ILE B 1 186 ? 28.956 24.521 -81.626 1.00 46.52 164 ILE B CA 1
ATOM 3722 C C . ILE B 1 186 ? 28.884 23.146 -80.980 1.00 43.70 164 ILE B C 1
ATOM 3723 O O . ILE B 1 186 ? 28.942 22.135 -81.675 1.00 47.70 164 ILE B O 1
ATOM 3728 N N . GLY B 1 187 ? 28.784 23.115 -79.661 1.00 38.52 165 GLY B N 1
ATOM 3729 C CA . GLY B 1 187 ? 28.744 21.878 -78.918 1.00 36.76 165 GLY B CA 1
ATOM 3730 C C . GLY B 1 187 ? 27.318 21.646 -78.470 1.00 35.03 165 GLY B C 1
ATOM 3731 O O . GLY B 1 187 ? 26.386 21.704 -79.274 1.00 36.62 165 GLY B O 1
ATOM 3732 N N . THR B 1 188 ? 27.146 21.401 -77.191 1.00 31.38 166 THR B N 1
ATOM 3733 C CA . THR B 1 188 ? 25.838 21.176 -76.615 1.00 31.01 166 THR B CA 1
ATOM 3734 C C . THR B 1 188 ? 25.214 22.504 -76.179 1.00 28.32 166 THR B C 1
ATOM 3735 O O . THR B 1 188 ? 25.790 23.186 -75.364 1.00 27.31 166 THR B O 1
ATOM 3739 N N . PRO B 1 189 ? 24.007 22.824 -76.663 1.00 27.84 167 PRO B N 1
ATOM 3740 C CA . PRO B 1 189 ? 23.341 24.050 -76.234 1.00 27.82 167 PRO B CA 1
ATOM 3741 C C . PRO B 1 189 ? 22.332 23.890 -75.081 1.00 26.47 167 PRO B C 1
ATOM 3742 O O . PRO B 1 189 ? 21.700 24.880 -74.673 1.00 25.15 167 PRO B O 1
ATOM 3746 N N . TYR B 1 190 ? 22.136 22.662 -74.606 1.00 25.55 168 TYR B N 1
ATOM 3747 C CA . TYR B 1 190 ? 20.975 22.399 -73.735 1.00 25.78 168 TYR B CA 1
ATOM 3748 C C . TYR B 1 190 ? 21.074 22.973 -72.333 1.00 24.73 168 TYR B C 1
ATOM 3749 O O . TYR B 1 190 ? 20.041 23.034 -71.646 1.00 26.97 168 TYR B O 1
ATOM 3758 N N . TYR B 1 191 ? 22.241 23.481 -71.949 1.00 22.49 169 TYR B N 1
ATOM 3759 C CA . TYR B 1 191 ? 22.455 23.989 -70.599 1.00 21.57 169 TYR B CA 1
ATOM 3760 C C . TYR B 1 191 ? 22.564 25.522 -70.504 1.00 21.83 169 TYR B C 1
ATOM 3761 O O . TYR B 1 191 ? 22.823 26.057 -69.399 1.00 20.63 169 TYR B O 1
ATOM 3770 N N . LEU B 1 192 ? 22.319 26.216 -71.631 1.00 22.40 170 LEU B N 1
ATOM 3771 C CA . LEU B 1 192 ? 22.452 27.658 -71.721 1.00 23.62 170 LEU B CA 1
ATOM 3772 C C . LEU B 1 192 ? 21.410 28.363 -70.846 1.00 23.47 170 LEU B C 1
ATOM 3773 O O . LEU B 1 192 ? 20.235 28.076 -70.943 1.00 23.97 170 LEU B O 1
ATOM 3778 N N . SER B 1 193 ? 21.878 29.252 -69.986 1.00 23.18 171 SER B N 1
ATOM 3779 C CA . SER B 1 193 ? 21.026 30.039 -69.116 1.00 23.52 171 SER B CA 1
ATOM 3780 C C . SER B 1 193 ? 20.452 31.244 -69.874 1.00 24.76 171 SER B C 1
ATOM 3781 O O . SER B 1 193 ? 21.065 31.727 -70.821 1.00 25.82 171 SER B O 1
ATOM 3784 N N . PRO B 1 194 ? 19.324 31.792 -69.395 1.00 25.34 172 PRO B N 1
ATOM 3785 C CA . PRO B 1 194 ? 18.786 33.015 -70.001 1.00 27.26 172 PRO B CA 1
ATOM 3786 C C . PRO B 1 194 ? 19.748 34.195 -70.033 1.00 27.62 172 PRO B C 1
ATOM 3787 O O . PRO B 1 194 ? 19.770 34.948 -71.022 1.00 28.34 172 PRO B O 1
ATOM 3791 N N . GLU B 1 195 ? 20.518 34.368 -68.973 1.00 26.98 173 GLU B N 1
ATOM 3792 C CA . GLU B 1 195 ? 21.386 35.533 -68.849 1.00 27.71 173 GLU B CA 1
ATOM 3793 C C . GLU B 1 195 ? 22.484 35.526 -69.896 1.00 28.55 173 GLU B C 1
ATOM 3794 O O . GLU B 1 195 ? 22.787 36.584 -70.486 1.00 29.38 173 GLU B O 1
ATOM 3800 N N . ILE B 1 196 ? 22.989 34.336 -70.198 1.00 27.11 174 ILE B N 1
ATOM 3801 C CA . ILE B 1 196 ? 23.982 34.171 -71.251 1.00 28.39 174 ILE B CA 1
ATOM 3802 C C . ILE B 1 196 ? 23.336 34.420 -72.610 1.00 30.64 174 ILE B C 1
ATOM 3803 O O . ILE B 1 196 ? 23.956 35.028 -73.487 1.00 32.22 174 ILE B O 1
ATOM 3808 N N . CYS B 1 197 ? 22.102 33.965 -72.777 1.00 31.08 175 CYS B N 1
ATOM 3809 C CA . CYS B 1 197 ? 21.361 34.242 -74.014 1.00 33.63 175 CYS B CA 1
ATOM 3810 C C . CYS B 1 197 ? 21.187 35.754 -74.286 1.00 35.22 175 CYS B C 1
ATOM 3811 O O . CYS B 1 197 ? 21.021 36.180 -75.437 1.00 36.41 175 CYS B O 1
ATOM 3814 N N . GLU B 1 198 ? 21.209 36.551 -73.227 1.00 36.01 176 GLU B N 1
ATOM 3815 C CA . GLU B 1 198 ? 21.035 38.003 -73.292 1.00 38.16 176 GLU B CA 1
ATOM 3816 C C . GLU B 1 198 ? 22.347 38.748 -73.091 1.00 37.67 176 GLU B C 1
ATOM 3817 O O . GLU B 1 198 ? 22.359 39.961 -72.861 1.00 37.44 176 GLU B O 1
ATOM 3823 N N . ASN B 1 199 ? 23.450 38.012 -73.168 1.00 36.40 177 ASN B N 1
ATOM 3824 C CA . ASN B 1 199 ? 24.778 38.575 -73.040 1.00 36.98 177 ASN B CA 1
ATOM 3825 C C . ASN B 1 199 ? 25.043 39.278 -71.701 1.00 36.25 177 ASN B C 1
ATOM 3826 O O . ASN B 1 199 ? 25.747 40.285 -71.646 1.00 36.73 177 ASN B O 1
ATOM 3831 N N . LYS B 1 200 ? 24.498 38.734 -70.617 1.00 34.14 178 LYS B N 1
ATOM 3832 C CA . LYS B 1 200 ? 24.789 39.254 -69.281 1.00 34.32 178 LYS B CA 1
ATOM 3833 C C . LYS B 1 200 ? 25.856 38.372 -68.624 1.00 32.49 178 LYS B C 1
ATOM 3834 O O . LYS B 1 200 ? 26.178 37.301 -69.148 1.00 31.55 178 LYS B O 1
ATOM 3838 N N . PRO B 1 201 ? 26.431 38.827 -67.496 1.00 32.69 179 PRO B N 1
ATOM 3839 C CA . PRO B 1 201 ? 27.543 38.105 -66.940 1.00 30.01 179 PRO B CA 1
ATOM 3840 C C . PRO B 1 201 ? 27.170 36.688 -66.497 1.00 27.75 179 PRO B C 1
ATOM 3841 O O . PRO B 1 201 ? 26.087 36.475 -65.988 1.00 26.46 179 PRO B O 1
ATOM 3845 N N . TYR B 1 202 ? 28.080 35.738 -66.750 1.00 25.64 180 TYR B N 1
ATOM 3846 C CA . TYR B 1 202 ? 27.992 34.399 -66.218 1.00 23.13 180 TYR B CA 1
ATOM 3847 C C . TYR B 1 202 ? 28.232 34.485 -64.728 1.00 21.73 180 TYR B C 1
ATOM 3848 O O . TYR B 1 202 ? 29.142 35.166 -64.285 1.00 22.96 180 TYR B O 1
ATOM 3857 N N . ASN B 1 203 ? 27.440 33.795 -63.931 1.00 19.85 181 ASN B N 1
ATOM 3858 C CA . ASN B 1 203 ? 27.589 33.887 -62.475 1.00 19.19 181 ASN B CA 1
ATOM 3859 C C . ASN B 1 203 ? 27.238 32.537 -61.850 1.00 17.89 181 ASN B C 1
ATOM 3860 O O . ASN B 1 203 ? 26.924 31.587 -62.549 1.00 17.53 181 ASN B O 1
ATOM 3865 N N . ASN B 1 204 ? 27.347 32.446 -60.541 1.00 17.38 182 ASN B N 1
ATOM 3866 C CA . ASN B 1 204 ? 27.122 31.180 -59.895 1.00 16.03 182 ASN B CA 1
ATOM 3867 C C . ASN B 1 204 ? 25.714 30.655 -60.159 1.00 16.63 182 ASN B C 1
ATOM 3868 O O . ASN B 1 204 ? 25.527 29.433 -60.206 1.00 16.14 182 ASN B O 1
ATOM 3873 N N . LYS B 1 205 ? 24.748 31.550 -60.383 1.00 16.90 183 LYS B N 1
ATOM 3874 C CA . LYS B 1 205 ? 23.356 31.109 -60.626 1.00 17.80 183 LYS B CA 1
ATOM 3875 C C . LYS B 1 205 ? 23.181 30.549 -62.030 1.00 17.41 183 LYS B C 1
ATOM 3876 O O . LYS B 1 205 ? 22.241 29.776 -62.266 1.00 17.50 183 LYS B O 1
ATOM 3882 N N . SER B 1 206 ? 24.117 30.866 -62.934 1.00 17.28 184 SER B N 1
ATOM 3883 C CA . SER B 1 206 ? 24.153 30.222 -64.268 1.00 17.13 184 SER B CA 1
ATOM 3884 C C . SER B 1 206 ? 24.550 28.750 -64.135 1.00 16.44 184 SER B C 1
ATOM 3885 O O . SER B 1 206 ? 23.986 27.923 -64.864 1.00 16.13 184 SER B O 1
ATOM 3888 N N . ASP B 1 207 ? 25.411 28.428 -63.171 1.00 15.20 185 ASP B N 1
ATOM 3889 C CA . ASP B 1 207 ? 25.715 27.045 -62.812 1.00 15.12 185 ASP B CA 1
ATOM 3890 C C . ASP B 1 207 ? 24.468 26.350 -62.255 1.00 14.95 185 ASP B C 1
ATOM 3891 O O . ASP B 1 207 ? 24.219 25.164 -62.555 1.00 14.29 185 ASP B O 1
ATOM 3896 N N . ILE B 1 208 ? 23.710 27.077 -61.430 1.00 15.10 186 ILE B N 1
ATOM 3897 C CA . ILE B 1 208 ? 22.475 26.567 -60.852 1.00 15.85 186 ILE B CA 1
ATOM 3898 C C . ILE B 1 208 ? 21.449 26.230 -61.935 1.00 16.11 186 ILE B C 1
ATOM 3899 O O . ILE B 1 208 ? 20.761 25.212 -61.861 1.00 16.17 186 ILE B O 1
ATOM 3904 N N . TRP B 1 209 ? 21.336 27.075 -62.952 1.00 16.81 187 TRP B N 1
ATOM 3905 C CA . TRP B 1 209 ? 20.477 26.752 -64.085 1.00 17.28 187 TRP B CA 1
ATOM 3906 C C . TRP B 1 209 ? 20.893 25.420 -64.714 1.00 16.63 187 TRP B C 1
ATOM 3907 O O . TRP B 1 209 ? 20.064 24.575 -64.980 1.00 16.18 187 TRP B O 1
ATOM 3918 N N . ALA B 1 210 ? 22.204 25.235 -64.929 1.00 16.58 188 ALA B N 1
ATOM 3919 C CA . ALA B 1 210 ? 22.699 23.997 -65.559 1.00 15.77 188 ALA B CA 1
ATOM 3920 C C . ALA B 1 210 ? 22.441 22.792 -64.672 1.00 15.69 188 ALA B C 1
ATOM 3921 O O . ALA B 1 210 ? 22.122 21.690 -65.152 1.00 15.56 188 ALA B O 1
ATOM 3923 N N . LEU B 1 211 ? 22.629 22.973 -63.385 1.00 15.34 189 LEU B N 1
ATOM 3924 C CA . LEU B 1 211 ? 22.216 21.974 -62.392 1.00 16.23 189 LEU B CA 1
ATOM 3925 C C . LEU B 1 211 ? 20.752 21.581 -62.529 1.00 16.84 189 LEU B C 1
ATOM 3926 O O . LEU B 1 211 ? 20.399 20.368 -62.406 1.00 17.30 189 LEU B O 1
ATOM 3931 N N . GLY B 1 212 ? 19.889 22.584 -62.726 1.00 17.01 190 GLY B N 1
ATOM 3932 C CA . GLY B 1 212 ? 18.454 22.362 -62.988 1.00 18.55 190 GLY B CA 1
ATOM 3933 C C . GLY B 1 212 ? 18.216 21.553 -64.255 1.00 17.77 190 GLY B C 1
ATOM 3934 O O . GLY B 1 212 ? 17.363 20.671 -64.269 1.00 17.71 190 GLY B O 1
ATOM 3935 N N . CYS B 1 213 ? 18.989 21.836 -65.317 1.00 18.08 191 CYS B N 1
ATOM 3936 C CA . CYS B 1 213 ? 18.891 21.032 -66.534 1.00 18.79 191 CYS B CA 1
ATOM 3937 C C . CYS B 1 213 ? 19.201 19.559 -66.290 1.00 18.86 191 CYS B C 1
ATOM 3938 O O . CYS B 1 213 ? 18.520 18.681 -66.848 1.00 19.52 191 CYS B O 1
ATOM 3941 N N . VAL B 1 214 ? 20.225 19.298 -65.470 1.00 17.46 192 VAL B N 1
ATOM 3942 C CA . VAL B 1 214 ? 20.638 17.941 -65.151 1.00 17.11 192 VAL B CA 1
ATOM 3943 C C . VAL B 1 214 ? 19.536 17.275 -64.327 1.00 17.42 192 VAL B C 1
ATOM 3944 O O . VAL B 1 214 ? 19.142 16.169 -64.633 1.00 17.26 192 VAL B O 1
ATOM 3948 N N . LEU B 1 215 ? 19.035 17.962 -63.297 1.00 16.39 193 LEU B N 1
ATOM 3949 C CA . LEU B 1 215 ? 17.944 17.464 -62.541 1.00 17.37 193 LEU B CA 1
ATOM 3950 C C . LEU B 1 215 ? 16.715 17.135 -63.382 1.00 18.06 193 LEU B C 1
ATOM 3951 O O . LEU B 1 215 ? 16.091 16.084 -63.197 1.00 17.26 193 LEU B O 1
ATOM 3956 N N . TYR B 1 216 ? 16.411 17.999 -64.356 1.00 18.36 194 TYR B N 1
ATOM 3957 C CA . TYR B 1 216 ? 15.285 17.770 -65.219 1.00 19.37 194 TYR B CA 1
ATOM 3958 C C . TYR B 1 216 ? 15.489 16.523 -66.110 1.00 19.41 194 TYR B C 1
ATOM 3959 O O . TYR B 1 216 ? 14.578 15.760 -66.277 1.00 19.81 194 TYR B O 1
ATOM 3968 N N . GLU B 1 217 ? 16.688 16.337 -66.634 1.00 19.15 195 GLU B N 1
ATOM 3969 C CA . GLU B 1 217 ? 17.053 15.140 -67.372 1.00 20.35 195 GLU B CA 1
ATOM 3970 C C . GLU B 1 217 ? 16.857 13.889 -66.563 1.00 20.00 195 GLU B C 1
ATOM 3971 O O . GLU B 1 217 ? 16.442 12.855 -67.081 1.00 21.41 195 GLU B O 1
ATOM 3977 N N . LEU B 1 218 ? 17.193 13.971 -65.297 1.00 19.29 196 LEU B N 1
ATOM 3978 C CA . LEU B 1 218 ? 17.035 12.862 -64.414 1.00 19.20 196 LEU B CA 1
ATOM 3979 C C . LEU B 1 218 ? 15.548 12.596 -64.153 1.00 20.60 196 LEU B C 1
ATOM 3980 O O . LEU B 1 218 ? 15.159 11.432 -64.013 1.00 21.57 196 LEU B O 1
ATOM 3985 N N . CYS B 1 219 ? 14.726 13.652 -64.114 1.00 20.22 197 CYS B N 1
ATOM 3986 C CA . CYS B 1 219 ? 13.277 13.473 -63.880 1.00 21.93 197 CYS B CA 1
ATOM 3987 C C . CYS B 1 219 ? 12.471 13.026 -65.090 1.00 22.34 197 CYS B C 1
ATOM 3988 O O . CYS B 1 219 ? 11.421 12.421 -64.926 1.00 23.24 197 CYS B O 1
ATOM 3991 N N . THR B 1 220 ? 12.927 13.351 -66.294 1.00 21.58 198 THR B N 1
ATOM 3992 C CA . THR B 1 220 ? 12.121 13.141 -67.488 1.00 22.57 198 THR B CA 1
ATOM 3993 C C . THR B 1 220 ? 12.822 12.331 -68.589 1.00 23.12 198 THR B C 1
ATOM 3994 O O . THR B 1 220 ? 12.165 11.903 -69.547 1.00 23.58 198 THR B O 1
ATOM 3998 N N . LEU B 1 221 ? 14.120 12.113 -68.441 1.00 21.65 199 LEU B N 1
ATOM 3999 C CA . LEU B 1 221 ? 14.968 11.464 -69.421 1.00 22.84 199 LEU B CA 1
ATOM 4000 C C . LEU B 1 221 ? 15.125 12.270 -70.703 1.00 23.72 199 LEU B C 1
ATOM 4001 O O . LEU B 1 221 ? 15.543 11.700 -71.721 1.00 24.98 199 LEU B O 1
ATOM 4006 N N . LYS B 1 222 ? 14.773 13.560 -70.654 1.00 24.45 200 LYS B N 1
ATOM 4007 C CA . LYS B 1 222 ? 14.810 14.481 -71.791 1.00 25.68 200 LYS B CA 1
ATOM 4008 C C . LYS B 1 222 ? 15.404 15.826 -71.364 1.00 25.25 200 LYS B C 1
ATOM 4009 O O . LYS B 1 222 ? 15.416 16.146 -70.190 1.00 23.73 200 LYS B O 1
ATOM 4013 N N . HIS B 1 223 ? 15.841 16.635 -72.340 1.00 24.80 201 HIS B N 1
ATOM 4014 C CA . HIS B 1 223 ? 16.211 18.004 -72.066 1.00 24.98 201 HIS B CA 1
ATOM 4015 C C . HIS B 1 223 ? 15.019 18.919 -71.882 1.00 25.86 201 HIS B C 1
ATOM 4016 O O . HIS B 1 223 ? 14.022 18.808 -72.615 1.00 26.81 201 HIS B O 1
ATOM 4023 N N . ALA B 1 224 ? 15.125 19.866 -70.958 1.00 24.43 202 ALA B N 1
ATOM 4024 C CA . ALA B 1 224 ? 14.021 20.775 -70.671 1.00 26.17 202 ALA B CA 1
ATOM 4025 C C . ALA B 1 224 ? 13.734 21.720 -71.820 1.00 28.51 202 ALA B C 1
ATOM 4026 O O . ALA B 1 224 ? 12.586 22.077 -72.065 1.00 29.34 202 ALA B O 1
ATOM 4028 N N . PHE B 1 225 ? 14.795 22.150 -72.510 1.00 29.00 203 PHE B N 1
ATOM 4029 C CA . PHE B 1 225 ? 14.694 23.203 -73.509 1.00 30.56 203 PHE B CA 1
ATOM 4030 C C . PHE B 1 225 ? 15.249 22.671 -74.810 1.00 32.41 203 PHE B C 1
ATOM 4031 O O . PHE B 1 225 ? 16.458 22.488 -74.962 1.00 34.04 203 PHE B O 1
ATOM 4039 N N . GLU B 1 226 ? 14.342 22.284 -75.683 1.00 34.45 204 GLU B N 1
ATOM 4040 C CA . GLU B 1 226 ? 14.679 21.759 -76.995 1.00 36.49 204 GLU B CA 1
ATOM 4041 C C . GLU B 1 226 ? 13.850 22.542 -77.984 1.00 36.63 204 GLU B C 1
ATOM 4042 O O . GLU B 1 226 ? 12.801 23.094 -77.645 1.00 36.82 204 GLU B O 1
ATOM 4045 N N . ALA B 1 227 ? 14.337 22.622 -79.213 1.00 36.14 205 ALA B N 1
ATOM 4046 C CA . ALA B 1 227 ? 13.633 23.348 -80.248 1.00 37.01 205 ALA B CA 1
ATOM 4047 C C . ALA B 1 227 ? 14.201 22.938 -81.585 1.00 37.07 205 ALA B C 1
ATOM 4048 O O . ALA B 1 227 ? 15.268 22.325 -81.656 1.00 34.93 205 ALA B O 1
ATOM 4050 N N . GLY B 1 228 ? 13.523 23.359 -82.629 1.00 38.52 206 GLY B N 1
ATOM 4051 C CA . GLY B 1 228 ? 13.872 22.972 -84.002 1.00 40.65 206 GLY B CA 1
ATOM 4052 C C . GLY B 1 228 ? 15.002 23.801 -84.607 1.00 41.07 206 GLY B C 1
ATOM 4053 O O . GLY B 1 228 ? 15.431 23.535 -85.737 1.00 43.21 206 GLY B O 1
ATOM 4054 N N . SER B 1 229 ? 15.465 24.815 -83.886 1.00 39.36 207 SER B N 1
ATOM 4055 C CA . SER B 1 229 ? 16.623 25.604 -84.322 1.00 38.98 207 SER B CA 1
ATOM 4056 C C . SER B 1 229 ? 17.303 26.192 -83.110 1.00 37.13 207 SER B C 1
ATOM 4057 O O . SER B 1 229 ? 16.705 26.335 -82.046 1.00 34.98 207 SER B O 1
ATOM 4060 N N . MET B 1 230 ? 18.572 26.531 -83.273 1.00 37.11 208 MET B N 1
ATOM 4061 C CA . MET B 1 230 ? 19.310 27.214 -82.243 1.00 35.95 208 MET B CA 1
ATOM 4062 C C . MET B 1 230 ? 18.658 28.548 -81.852 1.00 35.85 208 MET B C 1
ATOM 4063 O O . MET B 1 230 ? 18.590 28.914 -80.686 1.00 35.59 208 MET B O 1
ATOM 4068 N N . LYS B 1 231 ? 18.215 29.295 -82.840 1.00 37.98 209 LYS B N 1
ATOM 4069 C CA . LYS B 1 231 ? 17.642 30.621 -82.588 1.00 39.30 209 LYS B CA 1
ATOM 4070 C C . LYS B 1 231 ? 16.350 30.530 -81.770 1.00 38.76 209 LYS B C 1
ATOM 4071 O O . LYS B 1 231 ? 16.130 31.351 -80.873 1.00 37.72 209 LYS B O 1
ATOM 4077 N N . ASN B 1 232 ? 15.534 29.501 -82.042 1.00 38.79 210 ASN B N 1
ATOM 4078 C CA . ASN B 1 232 ? 14.282 29.285 -81.299 1.00 38.49 210 ASN B CA 1
ATOM 4079 C C . ASN B 1 232 ? 14.525 28.629 -79.951 1.00 36.61 210 ASN B C 1
ATOM 4080 O O . ASN B 1 232 ? 13.773 28.842 -79.016 1.00 35.25 210 ASN B O 1
ATOM 4085 N N . LEU B 1 233 ? 15.594 27.847 -79.849 1.00 36.69 211 LEU B N 1
ATOM 4086 C CA . LEU B 1 233 ? 16.016 27.336 -78.565 1.00 35.77 211 LEU B CA 1
ATOM 4087 C C . LEU B 1 233 ? 16.338 28.488 -77.608 1.00 35.58 211 LEU B C 1
ATOM 4088 O O . LEU B 1 233 ? 15.992 28.447 -76.429 1.00 34.30 211 LEU B O 1
ATOM 4093 N N . VAL B 1 234 ? 17.049 29.489 -78.122 1.00 36.42 212 VAL B N 1
ATOM 4094 C CA . VAL B 1 234 ? 17.379 30.702 -77.361 1.00 36.08 212 VAL B CA 1
ATOM 4095 C C . VAL B 1 234 ? 16.108 31.407 -76.871 1.00 36.86 212 VAL B C 1
ATOM 4096 O O . VAL B 1 234 ? 16.034 31.804 -75.710 1.00 36.00 212 VAL B O 1
ATOM 4100 N N . LEU B 1 235 ? 15.109 31.546 -77.740 1.00 38.82 213 LEU B N 1
ATOM 4101 C CA . LEU B 1 235 ? 13.853 32.198 -77.357 1.00 40.13 213 LEU B CA 1
ATOM 4102 C C . LEU B 1 235 ? 13.084 31.375 -76.303 1.00 39.11 213 LEU B C 1
ATOM 4103 O O . LEU B 1 235 ? 12.488 31.929 -75.389 1.00 39.13 213 LEU B O 1
ATOM 4108 N N . LYS B 1 236 ? 13.101 30.051 -76.428 1.00 38.20 214 LYS B N 1
ATOM 4109 C CA . LYS B 1 236 ? 12.446 29.183 -75.446 1.00 37.91 214 LYS B CA 1
ATOM 4110 C C . LYS B 1 236 ? 13.115 29.290 -74.061 1.00 35.20 214 LYS B C 1
ATOM 4111 O O . LYS B 1 236 ? 12.437 29.327 -73.030 1.00 35.22 214 LYS B O 1
ATOM 4117 N N . ILE B 1 237 ? 14.442 29.353 -74.045 1.00 32.32 215 ILE B N 1
ATOM 4118 C CA . ILE B 1 237 ? 15.183 29.442 -72.796 1.00 30.86 215 ILE B CA 1
ATOM 4119 C C . ILE B 1 237 ? 14.859 30.754 -72.104 1.00 32.30 215 ILE B C 1
ATOM 4120 O O . ILE B 1 237 ? 14.609 30.757 -70.910 1.00 30.43 215 ILE B O 1
ATOM 4125 N N . ILE B 1 238 ? 14.860 31.862 -72.853 1.00 34.90 216 ILE B N 1
ATOM 4126 C CA . ILE B 1 238 ? 14.519 33.177 -72.279 1.00 37.47 216 ILE B CA 1
ATOM 4127 C C . ILE B 1 238 ? 13.068 33.222 -71.761 1.00 39.49 216 ILE B C 1
ATOM 4128 O O . ILE B 1 238 ? 12.805 33.792 -70.719 1.00 39.21 216 ILE B O 1
ATOM 4133 N N . SER B 1 239 ? 12.137 32.609 -72.490 1.00 41.75 217 SER B N 1
ATOM 4134 C CA . 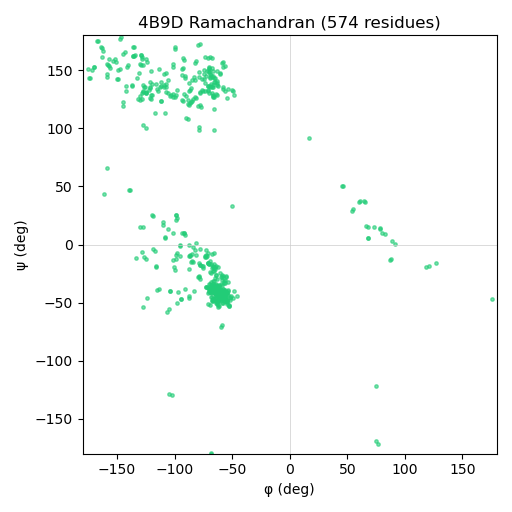SER B 1 239 ? 10.742 32.527 -72.046 1.00 44.06 217 SER B CA 1
ATOM 4135 C C . SER B 1 239 ? 10.607 31.691 -70.772 1.00 44.20 217 SER B C 1
ATOM 4136 O O . SER B 1 239 ? 9.698 31.902 -69.978 1.00 45.77 217 SER B O 1
ATOM 4139 N N . GLY B 1 240 ? 11.509 30.724 -70.595 1.00 43.19 218 GLY B N 1
ATOM 4140 C CA . GLY B 1 240 ? 11.564 29.931 -69.377 1.00 40.93 218 GLY B CA 1
ATOM 4141 C C . GLY B 1 240 ? 10.504 28.851 -69.317 1.00 41.18 218 GLY B C 1
ATOM 4142 O O . GLY B 1 240 ? 10.312 28.246 -68.257 1.00 39.25 218 GLY B O 1
ATOM 4143 N N . SER B 1 241 ? 9.862 28.580 -70.462 1.00 41.65 219 SER B N 1
ATOM 4144 C CA . SER B 1 241 ? 8.790 27.606 -70.578 1.00 43.86 219 SER B CA 1
ATOM 4145 C C . SER B 1 241 ? 9.268 26.200 -70.991 1.00 42.94 219 SER B C 1
ATOM 4146 O O . SER B 1 241 ? 9.916 26.025 -72.022 1.00 43.26 219 SER B O 1
ATOM 4149 N N . PHE B 1 242 ? 8.945 25.202 -70.176 1.00 39.58 220 PHE B N 1
ATOM 4150 C CA . PHE B 1 242 ? 9.422 23.838 -70.388 1.00 36.34 220 PHE B CA 1
ATOM 4151 C C . PHE B 1 242 ? 8.288 22.861 -70.061 1.00 35.05 220 PHE B C 1
ATOM 4152 O O . PHE B 1 242 ? 7.412 23.189 -69.276 1.00 34.72 220 PHE B O 1
ATOM 4160 N N . PRO B 1 243 ? 8.307 21.668 -70.660 1.00 34.21 221 PRO B N 1
ATOM 4161 C CA . PRO B 1 243 ? 7.268 20.685 -70.336 1.00 34.83 221 PRO B CA 1
ATOM 4162 C C . PRO B 1 243 ? 7.322 20.258 -68.876 1.00 33.48 221 PRO B C 1
ATOM 4163 O O . PRO B 1 243 ? 8.406 19.918 -68.370 1.00 31.85 221 PRO B O 1
ATOM 4167 N N . PRO B 1 244 ? 6.179 20.322 -68.169 1.00 34.31 222 PRO B N 1
ATOM 4168 C CA . PRO B 1 244 ? 6.202 19.987 -66.737 1.00 33.14 222 PRO B CA 1
ATOM 4169 C C . PRO B 1 244 ? 6.668 18.545 -66.453 1.00 31.49 222 PRO B C 1
ATOM 4170 O O . PRO B 1 244 ? 6.404 17.652 -67.234 1.00 31.87 222 PRO B O 1
ATOM 4174 N N . VAL B 1 245 ? 7.356 18.359 -65.329 1.00 30.21 223 VAL B N 1
ATOM 4175 C CA . VAL B 1 245 ? 7.743 17.043 -64.807 1.00 29.25 223 VAL B CA 1
ATOM 4176 C C . VAL B 1 245 ? 6.483 16.204 -64.450 1.00 29.67 223 VAL B C 1
ATOM 4177 O O . VAL B 1 245 ? 5.471 16.767 -64.075 1.00 30.28 223 VAL B O 1
ATOM 4181 N N . SER B 1 246 ? 6.584 14.878 -64.568 1.00 28.70 224 SER B N 1
ATOM 4182 C CA . SER B 1 246 ? 5.537 13.949 -64.144 1.00 29.92 224 SER B CA 1
ATOM 4183 C C . SER B 1 246 ? 5.051 14.240 -62.730 1.00 29.83 224 SER B C 1
ATOM 4184 O O . SER B 1 246 ? 5.848 14.363 -61.766 1.00 28.11 224 SER B O 1
ATOM 4187 N N . LEU B 1 247 ? 3.733 14.286 -62.594 1.00 31.07 225 LEU B N 1
ATOM 4188 C CA . LEU B 1 247 ? 3.117 14.583 -61.306 1.00 32.39 225 LEU B CA 1
ATOM 4189 C C . LEU B 1 247 ? 3.240 13.481 -60.277 1.00 33.41 225 LEU B C 1
ATOM 4190 O O . LEU B 1 247 ? 2.850 13.666 -59.142 1.00 34.48 225 LEU B O 1
ATOM 4195 N N . HIS B 1 248 ? 3.748 12.320 -60.656 1.00 34.42 226 HIS B N 1
ATOM 4196 C CA . HIS B 1 248 ? 3.952 11.279 -59.661 1.00 36.26 226 HIS B CA 1
ATOM 4197 C C . HIS B 1 248 ? 5.188 11.582 -58.788 1.00 34.07 226 HIS B C 1
ATOM 4198 O O . HIS B 1 248 ? 5.304 11.058 -57.679 1.00 34.34 226 HIS B O 1
ATOM 4205 N N . TYR B 1 249 ? 6.080 12.452 -59.252 1.00 32.27 227 TYR B N 1
ATOM 4206 C CA . TYR B 1 249 ? 7.171 12.952 -58.390 1.00 30.67 227 TYR B CA 1
ATOM 4207 C C . TYR B 1 249 ? 6.605 13.869 -57.312 1.00 32.09 227 TYR B C 1
ATOM 4208 O O . TYR B 1 249 ? 5.537 14.505 -57.512 1.00 32.34 227 TYR B O 1
ATOM 4217 N N . SER B 1 250 ? 7.264 13.880 -56.151 1.00 31.59 228 SER B N 1
ATOM 4218 C CA . SER B 1 250 ? 6.801 14.675 -54.991 1.00 32.79 228 SER B CA 1
ATOM 4219 C C . SER B 1 250 ? 6.703 16.160 -55.346 1.00 32.83 228 SER B C 1
ATOM 4220 O O . SER B 1 250 ? 7.363 16.647 -56.274 1.00 30.96 228 SER B O 1
ATOM 4223 N N . TYR B 1 251 ? 5.871 16.858 -54.581 1.00 35.05 229 TYR B N 1
ATOM 4224 C CA . TYR B 1 251 ? 5.785 18.289 -54.633 1.00 36.74 229 TYR B CA 1
ATOM 4225 C C . TYR B 1 251 ? 7.162 18.948 -54.376 1.00 34.36 229 TYR B C 1
ATOM 4226 O O . TYR B 1 251 ? 7.486 19.932 -55.036 1.00 33.52 229 TYR B O 1
ATOM 4235 N N . ASP B 1 252 ? 7.923 18.430 -53.410 1.00 33.36 230 ASP B N 1
ATOM 4236 C CA . ASP B 1 252 ? 9.245 18.981 -53.071 1.00 32.56 230 ASP B CA 1
ATOM 4237 C C . ASP B 1 252 ? 10.164 18.999 -54.302 1.00 29.52 230 ASP B C 1
ATOM 4238 O O . ASP B 1 252 ? 10.828 19.992 -54.585 1.00 28.93 230 ASP B O 1
ATOM 4243 N N . LEU B 1 253 ? 10.215 17.868 -54.991 1.00 27.41 231 LEU B N 1
ATOM 4244 C CA . LEU B 1 253 ? 11.054 17.742 -56.161 1.00 25.29 231 LEU B CA 1
ATOM 4245 C C . LEU B 1 253 ? 10.572 18.613 -57.303 1.00 25.78 231 LEU B C 1
ATOM 4246 O O . LEU B 1 253 ? 11.377 19.282 -57.954 1.00 23.73 231 LEU B O 1
ATOM 4251 N N . ARG B 1 254 ? 9.257 18.599 -57.569 1.00 27.14 232 ARG B N 1
ATOM 4252 C CA . ARG B 1 254 ? 8.733 19.391 -58.674 1.00 28.17 232 ARG B CA 1
ATOM 4253 C C . ARG B 1 254 ? 8.955 20.882 -58.425 1.00 28.34 232 ARG B C 1
ATOM 4254 O O . ARG B 1 254 ? 9.306 21.629 -59.337 1.00 27.28 232 ARG B O 1
ATOM 4262 N N . SER B 1 255 ? 8.747 21.310 -57.188 1.00 29.11 233 SER B N 1
ATOM 4263 C CA . SER B 1 255 ? 8.939 22.698 -56.838 1.00 30.46 233 SER B CA 1
ATOM 4264 C C . SER B 1 255 ? 10.429 23.123 -56.981 1.00 27.97 233 SER B C 1
ATOM 4265 O O . SER B 1 255 ? 10.716 24.221 -57.424 1.00 26.96 233 SER B O 1
ATOM 4268 N N . LEU B 1 256 ? 11.346 22.234 -56.621 1.00 26.25 234 LEU B N 1
ATOM 4269 C CA . LEU B 1 256 ? 12.790 22.519 -56.739 1.00 25.18 234 LEU B CA 1
ATOM 4270 C C . LEU B 1 256 ? 13.152 22.706 -58.191 1.00 24.59 234 LEU B C 1
ATOM 4271 O O . LEU B 1 256 ? 13.808 23.689 -58.534 1.00 24.44 234 LEU B O 1
ATOM 4276 N N . VAL B 1 257 ? 12.661 21.818 -59.049 1.00 25.46 235 VAL B N 1
ATOM 4277 C CA . VAL B 1 257 ? 12.873 21.975 -60.495 1.00 26.15 235 VAL B CA 1
ATOM 4278 C C . VAL B 1 257 ? 12.446 23.388 -60.971 1.00 27.14 235 VAL B C 1
ATOM 4279 O O . VAL B 1 257 ? 13.183 24.030 -61.718 1.00 26.73 235 VAL B O 1
ATOM 4283 N N . SER B 1 258 ? 11.254 23.843 -60.563 1.00 28.27 236 SER B N 1
ATOM 4284 C CA . SER B 1 258 ? 10.751 25.166 -60.939 1.00 29.94 236 SER B CA 1
ATOM 4285 C C . SER B 1 258 ? 11.633 26.299 -60.434 1.00 28.39 236 SER B C 1
ATOM 4286 O O . SER B 1 258 ? 11.844 27.239 -61.162 1.00 28.87 236 SER B O 1
ATOM 4289 N N . GLN B 1 259 ? 12.122 26.203 -59.201 1.00 26.90 237 GLN B N 1
ATOM 4290 C CA . GLN B 1 259 ? 12.999 27.216 -58.628 1.00 25.90 237 GLN B CA 1
ATOM 4291 C C . GLN B 1 259 ? 14.360 27.337 -59.371 1.00 25.13 237 GLN B C 1
ATOM 4292 O O . GLN B 1 259 ? 14.867 28.441 -59.507 1.00 24.34 237 GLN B O 1
ATOM 4295 N N . LEU B 1 260 ? 14.931 26.227 -59.815 1.00 23.49 238 LEU B N 1
ATOM 4296 C CA . LEU B 1 260 ? 16.207 26.263 -60.529 1.00 23.09 238 LEU B CA 1
ATOM 4297 C C . LEU B 1 260 ? 16.089 26.892 -61.910 1.00 23.42 238 LEU B C 1
ATOM 4298 O O . LEU B 1 260 ? 17.071 27.387 -62.448 1.00 23.50 238 LEU B O 1
ATOM 4303 N N . PHE B 1 261 ? 14.884 26.869 -62.477 1.00 24.50 239 PHE B N 1
ATOM 4304 C CA . PHE B 1 261 ? 14.602 27.454 -63.757 1.00 25.01 239 PHE B CA 1
ATOM 4305 C C . PHE B 1 261 ? 13.957 28.832 -63.662 1.00 27.34 239 PHE B C 1
ATOM 4306 O O . PHE B 1 261 ? 13.342 29.293 -64.615 1.00 27.92 239 PHE B O 1
ATOM 4314 N N . LYS B 1 262 ? 14.111 29.520 -62.543 1.00 28.50 240 LYS B N 1
ATOM 4315 C CA . LYS B 1 262 ? 13.654 30.917 -62.501 1.00 30.38 240 LYS B CA 1
ATOM 4316 C C . LYS B 1 262 ? 14.450 31.757 -63.519 1.00 30.34 240 LYS B C 1
ATOM 4317 O O . LYS B 1 262 ? 15.670 31.600 -63.681 1.00 28.58 240 LYS B O 1
ATOM 4323 N N . ARG B 1 263 ? 13.728 32.610 -64.235 1.00 30.66 241 ARG B N 1
ATOM 4324 C CA . ARG B 1 263 ? 14.304 33.418 -65.315 1.00 31.50 241 ARG B CA 1
ATOM 4325 C C . ARG B 1 263 ? 15.395 34.357 -64.802 1.00 31.65 241 ARG B C 1
ATOM 4326 O O . ARG B 1 263 ? 16.465 34.463 -65.388 1.00 31.52 241 ARG B O 1
ATOM 4328 N N . ASN B 1 264 ? 15.141 34.974 -63.658 1.00 33.37 242 ASN B N 1
ATOM 4329 C CA A ASN B 1 264 ? 16.057 35.899 -63.019 0.50 33.99 242 ASN B CA 1
ATOM 4330 C CA B ASN B 1 264 ? 16.096 35.885 -63.055 0.50 33.76 242 ASN B CA 1
ATOM 4331 C C . ASN B 1 264 ? 17.038 35.134 -62.129 1.00 32.52 242 ASN B C 1
ATOM 4332 O O . ASN B 1 264 ? 16.601 34.491 -61.190 1.00 30.24 242 ASN B O 1
ATOM 4341 N N . PRO B 1 265 ? 18.368 35.207 -62.416 1.00 31.93 243 PRO B N 1
ATOM 4342 C CA . PRO B 1 265 ? 19.351 34.490 -61.610 1.00 31.46 243 PRO B CA 1
ATOM 4343 C C . PRO B 1 265 ? 19.192 34.680 -60.112 1.00 32.46 243 PRO B C 1
ATOM 4344 O O . PRO B 1 265 ? 19.341 33.718 -59.353 1.00 30.80 243 PRO B O 1
ATOM 4348 N N . ARG B 1 266 ? 18.883 35.897 -59.691 1.00 35.41 244 ARG B N 1
ATOM 4349 C CA A ARG B 1 266 ? 18.824 36.135 -58.265 0.50 36.07 244 ARG B CA 1
ATOM 4350 C CA B ARG B 1 266 ? 18.719 36.264 -58.277 0.50 36.53 244 ARG B CA 1
ATOM 4351 C C . ARG B 1 266 ? 17.613 35.491 -57.584 1.00 35.20 244 ARG B C 1
ATOM 4352 O O . ARG B 1 266 ? 17.631 35.304 -56.376 1.00 35.07 244 ARG B O 1
ATOM 4367 N N . ASP B 1 267 ? 16.644 35.027 -58.358 1.00 33.19 245 ASP B N 1
ATOM 4368 C CA . ASP B 1 267 ? 15.558 34.228 -57.794 1.00 32.67 245 ASP B CA 1
ATOM 4369 C C . ASP B 1 267 ? 15.854 32.725 -57.690 1.00 30.08 245 ASP B C 1
ATOM 4370 O O . ASP B 1 267 ? 15.066 31.995 -57.123 1.00 30.89 245 ASP B O 1
ATOM 4375 N N . ARG B 1 268 ? 16.945 32.247 -58.261 1.00 26.77 246 ARG B N 1
ATOM 4376 C CA . ARG B 1 268 ? 17.303 30.827 -58.160 1.00 25.11 246 ARG B CA 1
ATOM 4377 C C . ARG B 1 268 ? 18.024 30.651 -56.844 1.00 25.05 246 ARG B C 1
ATOM 4378 O O . ARG B 1 268 ? 18.752 31.542 -56.439 1.00 24.82 246 ARG B O 1
ATOM 4386 N N . PRO B 1 269 ? 17.827 29.520 -56.175 1.00 24.86 247 PRO B N 1
ATOM 4387 C CA . PRO B 1 269 ? 18.543 29.303 -54.920 1.00 24.94 247 PRO B CA 1
ATOM 4388 C C . PRO B 1 269 ? 20.044 29.025 -55.138 1.00 24.21 247 PRO B C 1
ATOM 4389 O O . PRO B 1 269 ? 20.436 28.469 -56.172 1.00 20.70 247 PRO B O 1
ATOM 4393 N N . SER B 1 270 ? 20.869 29.419 -54.168 1.00 24.49 248 SER B N 1
ATOM 4394 C CA . SER B 1 270 ? 22.267 29.007 -54.126 1.00 23.34 248 SER B CA 1
ATOM 4395 C C . SER B 1 270 ? 22.363 27.528 -53.821 1.00 23.22 248 SER B C 1
ATOM 4396 O O . SER B 1 270 ? 21.415 26.925 -53.306 1.00 21.83 248 SER B O 1
ATOM 4399 N N . VAL B 1 271 ? 23.517 26.933 -54.129 1.00 21.50 249 VAL B N 1
ATOM 4400 C CA . VAL B 1 271 ? 23.648 25.502 -53.870 1.00 21.36 249 VAL B CA 1
ATOM 4401 C C . VAL B 1 271 ? 23.563 25.237 -52.347 1.00 22.18 249 VAL B C 1
ATOM 4402 O O . VAL B 1 271 ? 22.963 24.260 -51.916 1.00 21.24 249 VAL B O 1
ATOM 4406 N N . ASN B 1 272 ? 24.082 26.169 -51.552 1.00 22.28 250 ASN B N 1
ATOM 4407 C CA . ASN B 1 272 ? 23.987 26.080 -50.075 1.00 23.95 250 ASN B CA 1
ATOM 4408 C C . ASN B 1 272 ? 22.520 26.056 -49.635 1.00 24.86 250 ASN B C 1
ATOM 4409 O O . ASN B 1 272 ? 22.138 25.279 -48.776 1.00 24.77 250 ASN B O 1
ATOM 4414 N N . SER B 1 273 ? 21.694 26.873 -50.273 1.00 24.48 251 SER B N 1
ATOM 4415 C CA A SER B 1 273 ? 20.262 26.871 -50.001 0.50 25.73 251 SER B CA 1
ATOM 4416 C CA B SER B 1 273 ? 20.250 26.866 -49.981 0.50 25.72 251 SER B CA 1
ATOM 4417 C C . SER B 1 273 ? 19.560 25.597 -50.455 1.00 24.92 251 SER B C 1
ATOM 4418 O O . SER B 1 273 ? 18.629 25.129 -49.820 1.00 24.65 251 SER B O 1
ATOM 4423 N N . ILE B 1 274 ? 19.984 25.032 -51.576 1.00 23.12 252 ILE B N 1
ATOM 4424 C CA . ILE B 1 274 ? 19.386 23.772 -52.014 1.00 22.16 252 ILE B CA 1
ATOM 4425 C C . ILE B 1 274 ? 19.647 22.684 -50.953 1.00 23.14 252 ILE B C 1
ATOM 4426 O O . ILE B 1 274 ? 18.745 21.905 -50.605 1.00 23.38 252 ILE B O 1
ATOM 4431 N N . LEU B 1 275 ? 20.880 22.643 -50.452 1.00 22.27 253 LEU B N 1
ATOM 4432 C CA . LEU B 1 275 ? 21.308 21.626 -49.491 1.00 22.97 253 LEU B CA 1
ATOM 4433 C C . LEU B 1 275 ? 20.662 21.789 -48.110 1.00 25.78 253 LEU B C 1
ATOM 4434 O O . LEU B 1 275 ? 20.683 20.849 -47.326 1.00 26.30 253 LEU B O 1
ATOM 4439 N N . GLU B 1 276 ? 20.099 22.973 -47.856 1.00 27.30 254 GLU B N 1
ATOM 4440 C CA . GLU B 1 276 ? 19.354 23.263 -46.614 1.00 31.49 254 GLU B CA 1
ATOM 4441 C C . GLU B 1 276 ? 17.870 22.857 -46.701 1.00 31.26 254 GLU B C 1
ATOM 4442 O O . GLU B 1 276 ? 17.208 22.795 -45.687 1.00 31.84 254 GLU B O 1
ATOM 4448 N N . LYS B 1 277 ? 17.365 22.501 -47.882 1.00 30.44 255 LYS B N 1
ATOM 4449 C CA . LYS B 1 277 ? 16.010 21.953 -47.985 1.00 32.47 255 LYS B CA 1
ATOM 4450 C C . LYS B 1 277 ? 15.923 20.554 -47.374 1.00 32.55 255 LYS B C 1
ATOM 4451 O O . LYS B 1 277 ? 16.715 19.666 -47.708 1.00 31.68 255 LYS B O 1
ATOM 4457 N N . GLY B 1 278 ? 14.926 20.341 -46.515 1.00 35.64 256 GLY B N 1
ATOM 4458 C CA . GLY B 1 278 ? 14.835 19.140 -45.694 1.00 35.10 256 GLY B CA 1
ATOM 4459 C C . GLY B 1 278 ? 14.948 17.816 -46.434 1.00 34.13 256 GLY B C 1
ATOM 4460 O O . GLY B 1 278 ? 15.659 16.912 -45.992 1.00 33.99 256 GLY B O 1
ATOM 4461 N N . PHE B 1 279 ? 14.257 17.683 -47.560 1.00 33.63 257 PHE B N 1
ATOM 4462 C CA . PHE B 1 279 ? 14.260 16.417 -48.302 1.00 33.24 257 PHE B CA 1
ATOM 4463 C C . PHE B 1 279 ? 15.591 16.093 -48.996 1.00 32.62 257 PHE B C 1
ATOM 4464 O O . PHE B 1 279 ? 15.821 14.947 -49.420 1.00 32.79 257 PHE B O 1
ATOM 4472 N N . ILE B 1 280 ? 16.431 17.114 -49.125 1.00 31.40 258 ILE B N 1
ATOM 4473 C CA . ILE B 1 280 ? 17.817 16.957 -49.590 1.00 30.71 258 ILE B CA 1
ATOM 4474 C C . ILE B 1 280 ? 18.793 16.815 -48.429 1.00 30.39 258 ILE B C 1
ATOM 4475 O O . ILE B 1 280 ? 19.604 15.880 -48.438 1.00 29.18 258 ILE B O 1
ATOM 4480 N N . ALA B 1 281 ? 18.665 17.681 -47.416 1.00 30.69 259 ALA B N 1
ATOM 4481 C CA . ALA B 1 281 ? 19.559 17.681 -46.253 1.00 31.72 259 ALA B CA 1
ATOM 4482 C C . ALA B 1 281 ? 19.679 16.335 -45.538 1.00 32.71 259 ALA B C 1
ATOM 4483 O O . ALA B 1 281 ? 20.764 15.948 -45.120 1.00 32.75 259 ALA B O 1
ATOM 4485 N N . LYS B 1 282 ? 18.562 15.626 -45.401 1.00 33.40 260 LYS B N 1
ATOM 4486 C CA . LYS B 1 282 ? 18.553 14.331 -44.707 1.00 34.89 260 LYS B CA 1
ATOM 4487 C C . LYS B 1 282 ? 19.344 13.226 -45.405 1.00 32.29 260 LYS B C 1
ATOM 4488 O O . LYS B 1 282 ? 19.482 12.130 -44.882 1.00 31.69 260 LYS B O 1
ATOM 4494 N N . ARG B 1 283 ? 19.833 13.488 -46.615 1.00 30.08 261 ARG B N 1
ATOM 4495 C CA . ARG B 1 283 ? 20.586 12.484 -47.352 1.00 28.19 261 ARG B CA 1
ATOM 4496 C C . ARG B 1 283 ? 22.079 12.736 -47.273 1.00 27.64 261 ARG B C 1
ATOM 4497 O O . ARG B 1 283 ? 22.882 11.871 -47.684 1.00 28.39 261 ARG B O 1
ATOM 4505 N N . ILE B 1 284 ? 22.480 13.918 -46.815 1.00 26.03 262 ILE B N 1
ATOM 4506 C CA . ILE B 1 284 ? 23.908 14.317 -46.914 1.00 25.51 262 ILE B CA 1
ATOM 4507 C C . ILE B 1 284 ? 24.804 13.333 -46.132 1.00 27.35 262 ILE B C 1
ATOM 4508 O O . ILE B 1 284 ? 25.928 13.016 -46.536 1.00 25.62 262 ILE B O 1
ATOM 4513 N N . GLU B 1 285 ? 24.280 12.902 -44.998 1.00 29.58 263 GLU B N 1
ATOM 4514 C CA . GLU B 1 285 ? 24.948 11.998 -44.069 1.00 34.35 263 GLU B CA 1
ATOM 4515 C C . GLU B 1 285 ? 25.387 10.684 -44.682 1.00 34.46 263 GLU B C 1
ATOM 4516 O O . GLU B 1 285 ? 26.403 10.111 -44.284 1.00 35.50 263 GLU B O 1
ATOM 4522 N N . LYS B 1 286 ? 24.657 10.218 -45.682 1.00 34.86 264 LYS B N 1
ATOM 4523 C CA . LYS B 1 286 ? 25.072 9.012 -46.447 1.00 35.78 264 LYS B CA 1
ATOM 4524 C C . LYS B 1 286 ? 26.357 9.187 -47.234 1.00 32.55 264 LYS B C 1
ATOM 4525 O O . LYS B 1 286 ? 26.984 8.204 -47.603 1.00 33.28 264 LYS B O 1
ATOM 4531 N N . PHE B 1 287 ? 26.727 10.429 -47.525 1.00 29.55 265 PHE B N 1
ATOM 4532 C CA . PHE B 1 287 ? 27.755 10.708 -48.527 1.00 28.52 265 PHE B CA 1
ATOM 4533 C C . PHE B 1 287 ? 29.026 11.369 -48.025 1.00 28.45 265 PHE B C 1
ATOM 4534 O O . PHE B 1 287 ? 30.052 11.373 -48.720 1.00 30.26 265 PHE B O 1
ATOM 4542 N N . LEU B 1 288 ? 28.969 11.981 -46.850 1.00 27.06 266 LEU B N 1
ATOM 4543 C CA . LEU B 1 288 ? 30.125 12.688 -46.306 1.00 26.52 266 LEU B CA 1
ATOM 4544 C C . LEU B 1 288 ? 30.359 12.271 -44.881 1.00 26.66 266 LEU B C 1
ATOM 4545 O O . LEU B 1 288 ? 29.388 12.004 -44.151 1.00 25.64 266 LEU B O 1
ATOM 4550 N N . SER B 1 289 ? 31.631 12.273 -44.509 1.00 26.40 267 SER B N 1
ATOM 4551 C CA . SER B 1 289 ? 32.037 11.932 -43.175 1.00 28.22 267 SER B CA 1
ATOM 4552 C C . SER B 1 289 ? 31.695 13.065 -42.230 1.00 27.93 267 SER B C 1
ATOM 4553 O O . SER B 1 289 ? 31.594 14.213 -42.661 1.00 25.20 267 SER B O 1
ATOM 4556 N N . PRO B 1 290 ? 31.649 12.756 -40.919 1.00 29.15 268 PRO B N 1
ATOM 4557 C CA . PRO B 1 290 ? 31.416 13.839 -39.986 1.00 30.23 268 PRO B CA 1
ATOM 4558 C C . PRO B 1 290 ? 32.451 14.924 -40.125 1.00 30.33 268 PRO B C 1
ATOM 4559 O O . PRO B 1 290 ? 32.092 16.082 -40.098 1.00 29.64 268 PRO B O 1
ATOM 4563 N N . GLN B 1 291 ? 33.727 14.561 -40.297 1.00 32.17 269 GLN B N 1
ATOM 4564 C CA . GLN B 1 291 ? 34.787 15.558 -40.440 1.00 32.88 269 GLN B CA 1
ATOM 4565 C C . GLN B 1 291 ? 34.535 16.516 -41.610 1.00 31.11 269 GLN B C 1
ATOM 4566 O O . GLN B 1 291 ? 34.611 17.717 -41.450 1.00 28.64 269 GLN B O 1
ATOM 4572 N N . LEU B 1 292 ? 34.216 15.964 -42.769 1.00 29.81 270 LEU B N 1
ATOM 4573 C CA . LEU B 1 292 ? 33.907 16.776 -43.947 1.00 30.94 270 LEU B CA 1
ATOM 4574 C C . LEU B 1 292 ? 32.649 17.619 -43.782 1.00 28.44 270 LEU B C 1
ATOM 4575 O O . LEU B 1 292 ? 32.624 18.781 -44.220 1.00 28.76 270 LEU B O 1
ATOM 4580 N N . ILE B 1 293 ? 31.620 17.071 -43.133 1.00 27.31 271 ILE B N 1
ATOM 4581 C CA . ILE B 1 293 ? 30.413 17.875 -42.888 1.00 27.08 271 ILE B CA 1
ATOM 4582 C C . ILE B 1 293 ? 30.769 19.060 -42.010 1.00 27.94 271 ILE B C 1
ATOM 4583 O O . ILE B 1 293 ? 30.472 20.207 -42.375 1.00 26.64 271 ILE B O 1
ATOM 4588 N N . ALA B 1 294 ? 31.430 18.804 -40.871 1.00 27.81 272 ALA B N 1
ATOM 4589 C CA . ALA B 1 294 ? 31.785 19.890 -39.973 1.00 29.82 272 ALA B CA 1
ATOM 4590 C C . ALA B 1 294 ? 32.638 20.950 -40.677 1.00 30.32 272 ALA B C 1
ATOM 4591 O O . ALA B 1 294 ? 32.431 22.153 -40.473 1.00 29.42 272 ALA B O 1
ATOM 4593 N N . GLU B 1 295 ? 33.651 20.504 -41.411 1.00 30.28 273 GLU B N 1
ATOM 4594 C CA . GLU B 1 295 ? 34.589 21.441 -42.013 1.00 32.54 273 GLU B CA 1
ATOM 4595 C C . GLU B 1 295 ? 33.897 22.282 -43.093 1.00 31.35 273 GLU B C 1
ATOM 4596 O O . GLU B 1 295 ? 34.017 23.502 -43.116 1.00 32.83 273 GLU B O 1
ATOM 4602 N N . GLU B 1 296 ? 33.149 21.643 -43.958 1.00 30.00 274 GLU B N 1
ATOM 4603 C CA . GLU B 1 296 ? 32.647 22.382 -45.097 1.00 29.93 274 GLU B CA 1
ATOM 4604 C C . GLU B 1 296 ? 31.314 23.118 -44.859 1.00 28.17 274 GLU B C 1
ATOM 4605 O O . GLU B 1 296 ? 31.024 24.092 -45.549 1.00 24.47 274 GLU B O 1
ATOM 4611 N N . PHE B 1 297 ? 30.529 22.709 -43.855 1.00 28.00 275 PHE B N 1
ATOM 4612 C CA . PHE B 1 297 ? 29.274 23.416 -43.586 1.00 28.23 275 PHE B CA 1
ATOM 4613 C C . PHE B 1 297 ? 29.383 24.392 -42.415 1.00 31.33 275 PHE B C 1
ATOM 4614 O O . PHE B 1 297 ? 28.544 25.259 -42.238 1.00 29.97 275 PHE B O 1
ATOM 4622 N N . CYS B 1 298 ? 30.382 24.208 -41.570 1.00 34.23 276 CYS B N 1
ATOM 4623 C CA . CYS B 1 298 ? 30.403 24.927 -40.312 1.00 38.56 276 CYS B CA 1
ATOM 4624 C C . CYS B 1 298 ? 31.740 25.665 -40.102 1.00 38.84 276 CYS B C 1
ATOM 4625 O O . CYS B 1 298 ? 31.735 26.876 -39.901 1.00 43.57 276 CYS B O 1
ATOM 4628 N N . LEU B 1 299 ? 32.879 24.995 -40.197 1.00 36.99 277 LEU B N 1
ATOM 4629 C CA . LEU B 1 299 ? 34.123 25.550 -39.622 1.00 38.78 277 LEU B CA 1
ATOM 4630 C C . LEU B 1 299 ? 34.975 26.416 -40.532 1.00 38.08 277 LEU B C 1
ATOM 4631 O O . LEU B 1 299 ? 35.577 27.372 -40.083 1.00 38.82 277 LEU B O 1
ATOM 4636 N N . LYS B 1 300 ? 35.078 26.072 -41.797 1.00 36.68 278 LYS B N 1
ATOM 4637 C CA . LYS B 1 300 ? 35.800 26.928 -42.728 1.00 36.80 278 LYS B CA 1
ATOM 4638 C C . LYS B 1 300 ? 34.989 28.192 -43.087 1.00 37.77 278 LYS B C 1
ATOM 4639 O O . LYS B 1 300 ? 33.751 28.202 -43.025 1.00 38.83 278 LYS B O 1
ATOM 4645 N N . THR B 1 301 ? 35.689 29.277 -43.392 1.00 37.76 279 THR B N 1
ATOM 4646 C CA . THR B 1 301 ? 35.029 30.489 -43.873 1.00 38.48 279 THR B CA 1
ATOM 4647 C C . THR B 1 301 ? 35.404 3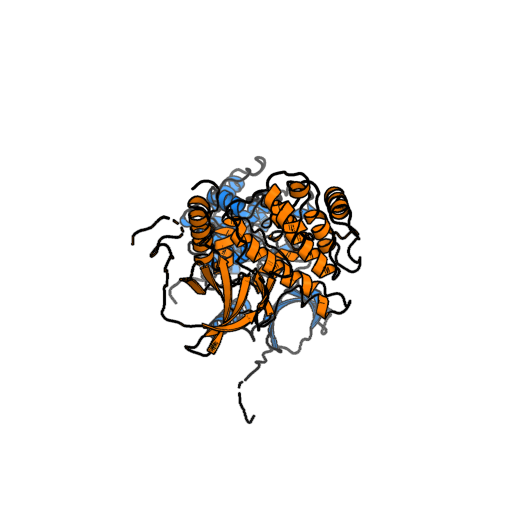0.734 -45.346 1.00 35.08 279 THR B C 1
ATOM 4648 O O . THR B 1 301 ? 36.552 30.544 -45.750 1.00 32.98 279 THR B O 1
ATOM 4652 N N . PHE B 1 302 ? 34.435 31.149 -46.137 1.00 31.68 280 PHE B N 1
ATOM 4653 C CA . PHE B 1 302 ? 34.677 31.373 -47.554 1.00 32.07 280 PHE B CA 1
ATOM 4654 C C . PHE B 1 302 ? 34.242 32.789 -47.882 1.00 31.22 280 PHE B C 1
ATOM 4655 O O . PHE B 1 302 ? 33.184 33.222 -47.422 1.00 30.76 280 PHE B O 1
ATOM 4663 N N . SER B 1 303 ? 35.059 33.523 -48.641 1.00 30.54 281 SER B N 1
ATOM 4664 C CA . SER B 1 303 ? 34.737 34.913 -48.969 1.00 29.10 281 SER B CA 1
ATOM 4665 C C . SER B 1 303 ? 35.456 35.375 -50.236 1.00 27.66 281 SER B C 1
ATOM 4666 O O . SER B 1 303 ? 36.510 34.850 -50.589 1.00 26.52 281 SER B O 1
ATOM 4669 N N . LYS B 1 304 ? 34.863 36.353 -50.929 1.00 27.05 282 LYS B N 1
ATOM 4670 C CA . LYS B 1 304 ? 35.547 37.077 -51.998 1.00 26.12 282 LYS B CA 1
ATOM 4671 C C . LYS B 1 304 ? 36.629 38.000 -51.443 1.00 28.27 282 LYS B C 1
ATOM 4672 O O . LYS B 1 304 ? 37.440 38.482 -52.211 1.00 28.21 282 LYS B O 1
ATOM 4678 N N . PHE B 1 305 ? 36.618 38.292 -50.130 1.00 29.82 283 PHE B N 1
ATOM 4679 C CA . PHE B 1 305 ? 37.752 38.957 -49.477 1.00 32.41 283 PHE B CA 1
ATOM 4680 C C . PHE B 1 305 ? 38.812 37.947 -49.066 1.00 34.53 283 PHE B C 1
ATOM 4681 O O . PHE B 1 305 ? 38.501 36.865 -48.580 1.00 34.17 283 PHE B O 1
ATOM 4689 N N . GLY B 1 306 ? 40.072 38.325 -49.219 1.00 38.58 284 GLY B N 1
ATOM 4690 C CA . GLY B 1 306 ? 41.178 37.379 -49.009 1.00 39.48 284 GLY B CA 1
ATOM 4691 C C . GLY B 1 306 ? 41.828 37.672 -47.691 1.00 41.69 284 GLY B C 1
ATOM 4692 O O . GLY B 1 306 ? 42.141 38.817 -47.441 1.00 45.66 284 GLY B O 1
#

Nearest PDB structures (foldseek):
  4b9d-assembly1_A  TM=1.003E+00  e=1.281E-57  Homo sapiens
  4apc-assembly1_A  TM=1.001E+00  e=2.897E-54  Homo sapiens
  4b9d-assembly1_B  TM=9.972E-01  e=1.970E-53  Homo sapiens
  3zh8-assembly2_B  TM=7.776E-01  e=1.595E-13  Homo sapiens
  8w2x-assembly2_B  TM=7.623E-01  e=5.832E-13  Homo sapiens

Solvent-accessible surface area: 29943 Å² total; per-residue (Å²): 154,116,96,234,188,98,83,122,99,152,96,53,167,37,128,40,76,179,89,109,107,112,106,33,22,14,2,18,4,84,137,75,49,134,73,6,19,7,16,60,35,56,8,74,200,60,60,90,106,66,81,57,58,11,82,68,38,16,53,37,6,39,129,17,140,6,56,3,6,7,59,21,90,12,5,35,17,70,115,15,4,7,22,0,0,13,57,70,12,101,43,28,29,0,84,99,81,8,84,68,34,138,61,101,65,9,138,38,89,69,0,4,31,16,0,0,6,1,0,2,0,0,11,10,2,18,27,58,102,14,26,1,61,25,2,17,0,84,17,0,51,16,28,169,116,38,40,0,23,1,3,4,86,9,7,0,118,108,22,89,16,30,62,14,0,6,102,9,24,39,49,41,23,67,17,15,4,7,6,3,3,77,67,107,105,31,41,62,30,2,0,0,0,7,0,0,4,0,0,5,6,0,0,20,27,126,36,4,0,82,45,80,34,20,51,77,6,5,101,82,0,58,80,20,73,48,80,116,9,44,137,119,2,43,157,69,0,66,30,0,2,58,43,0,9,86,54,96,22,212,87,3,20,32,1,65,48,0,3,141,57,54,28,0,37,126,19,17,126,117,54,8,53,114,124,55,52,37,46,13,74,99,122,101,118,86,64,177,184,97,132,206,112,209,129,55,165,83,73,83,40,129,99,156,100,53,167,35,128,37,71,151,74,110,101,84,69,88,12,18,14,2,87,1,85,138,74,39,132,72,7,16,8,25,62,39,50,10,63,204,46,54,91,77,96,53,70,62,11,134,138,37,17,51,39,8,40,120,26,127,21,56,3,7,7,65,35,88,13,6,34,25,71,114,12,8,10,15,1,0,12,55,68,11,112,40,32,30,0,83,74,82,8,85,68,33,140,61,101,66,10,140,39,89,69,0,4,31,15,0,0,6,1,0,3,0,0,14,13,2,17,13,69,101,14,27,1,61,19,2,17,0,89,5,0,50,14,27,101,118,39,41,0,24,1,3,5,52,9,9,0,108,109,23,91,13,88,85,15,48,52,100,8,71,157,49,40,21,67,17,15,4,6,5,2,17,94,101,71,106,28,41,60,31,2,0,0,0,6,0,0,3,0,0,6,6,0,1,24,29,106,42,4,0,55,43,88,47,52,171,82,6,30,115,82,0,59,77,18,73,43,78,116,8,46,137,123,2,44,158,69,0,66,40,2,2,56,34,0,8,96,57,82,22,204,89,3,19,33,1,53,46,0,3,91,67,54,28,0,14,130,20,3,121,119,53,13,51,60,111,47,4,0,50,15,28,1,57,87,107,64,66,176,182,127

InterPro domains:
  IPR000719 Protein kinase domain [PF00069] (4-257)
  IPR000719 Protein kinase domain [PS50011] (4-258)
  IPR000719 Protein kinase domain [SM00220] (4-258)
  IPR008271 Serine/threonine-protein kinase, active site [PS00108] (124-136)
  IPR011009 Protein kinase-like domain superfamily [SSF56112] (1-286)
  IPR017441 Protein kinase, ATP binding site [PS00107] (10-33)
  IPR051131 NEK Ser/Thr protein kinase family, NIMA subfamily [PTHR44899] (1-1253)

Secondary structure (P-SEA, 3-state):
cccccbbbbbcccbbbbbcccccbbbbbbcccbbbbbbbbbbcccccaaaaaaaaaaaaaaaacccccccccccccccccbbbbbbbbcccccaaaaaaacccccccaaaaaaaaaaaaaaaaaaaaaccccccccccccccccccccccccccccccccaaaaaaaaaccccccccccccccccccaaaaaaaaaaaaaaaaccccccccccaaaaaaaaaacccccccccccaaaaaaaaaaacccccccccaaaaaacaaaaaaccccccaaaaaaacccccccccc/cccccccccbbbbbcccbbbbbccccccbbbbbbcccbbbbbbbbbbcccccaaaaaaaaaaaaaaaacccccccccccccccccbbbbbbbbbccccaaaaaaacccccccaaaaaaaaaaaaaaaaaaaaacccccccccccccccccbbbbcccccccccccaaaaaaaaaccccccccccccccccccaaaaaaaaaaaaaaaaccccccccccaaaaaaaaaacccccccccccaaaaaaaaaaacccccccccaaaaaacaaaaaaccccccaaaaaaacccccccccc

Sequence (585 aa):
HHHHTENLYFQSMEKYVRLQKIKAILVKSTEDGRQYVIKEINISRMSSKEREESRREVAVLANMKHPNIVQYRESFEENGSLYIVMDYCEGGDLFKRRINAQKGVLFQEDQILDWFVVQICLALKHVHDRKILHRDIKSQNIFLTKDGTVQLGDFGIARVLNSTVELARACIGTPYYLSPEICENKPYNNKSDIWALGCVLYELCTLKHAFEAGSMKNLVLKIISGSFPPVSLHYSYDLRSLVSQLFKRNPRDRPSVNSILEKGFIAKRIEKFLSPQLIAEEFCLKTFSKFGHHHHVDLGTENLYFQSMEKYVRLQKIGKAILVKSTEDGRQYVIKEINISRMSSKEREESRREVAVLANMKHPNIVQYRESFEENGSLYIVMDYCEGGDLFKRRINAQKGVLFQEDQILDWFVQICLALKHVHDRKILHRRDIKSQNIFLTKDGTVQLGDFGIARVLNSTVELARACIGTPYYLSPEICENKPYNNKSDIWALGCVLYELCTLKHAFEAGSMKNLVLKIISGSFPPVSLHYSYDLRSLVSQLFKRNNPRRDRPSVNSSILEKGFIAKRIEKFLSPQLIAEEFCLKTFSKFG

Radius of gyration: 29.62 Å; Cα contacts (8 Å, |Δi|>4): 935; chains: 2; bounding box: 72×66×90 Å

GO terms:
  GO:0006468 protein phosphorylation (P, IDA)
  GO:0016301 kinase activity (F, IMP)
  GO:0004672 protein kinase activity (F, IDA)
  GO:0005634 nucleus (C, IDA)
  GO:0005737 cytoplasm (C, IDA)
  GO:0000242 pericentriolar material (C, IDA)
  GO:0005813 centrosome (C, IDA)
  GO:0005737 cytoplasm (C, EXP)
  GO:0106310 protein serine kinase activity (F, EXP)
  GO:0060271 cilium assembly (P, IMP)
  GO:0005515 protein binding (F, IPI)
  GO:0005829 cytosol (C, TAS)
  GO:0034451 centriolar satellite (C, IDA)
  GO:0005654 nucleoplasm (C, IDA)
  GO:0005829 cytosol (C, IDA)